Protein AF-V5HSP6-F1 (afdb_monomer_lite)

Secondary structure (DSSP, 8-state):
------TTTTTTSSS-TTS-S----PPP--TT-----GGGG---S-----TT-SSSHHHHHHHHHHHHHHHHHHHHT-------------------------------S--PPPGGGGG-EE-SS---HHHHHHHHHHHHHHHHHSHHHHHHHHHH-BTT-TT-HHHHHHHHHHHHHHHHHTTS-SSS---GGGGGGGTT-BHHHHHHHHHHHHHTEE----GGG---HHHHHHHHHHHHHHHHHHHHHHHHHHHHHHTS-HHHHHHHHHHHHHHTHHHHHHHHHHHHHHHTS---S------HHHHHHHHHHPPPTTS-S---HHHHHHHHHHHHHHHHHHHHHHHHHHH-TTS-TT-S---HHHHTT-PPPS-GGG----TTS-GGG-HHHHHHHHHHHH-GGGGGGHHHHHHHHHHHGGG-GGGHHHHHHHHHHHHHHHHHHHHHHHHSSS--S------TTHHHHHHHHHHHH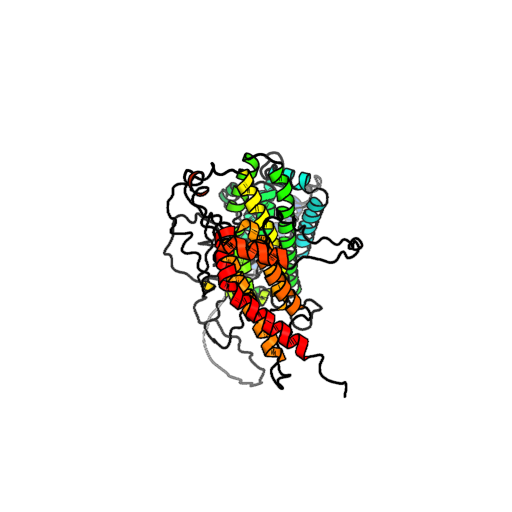HHHHHS--------------PPPPPPPP-----HHHHHHHHHHHH----TTTTSTTSSS-----HHHHHHHHHHHTHHHHHHHHHHHHHHHHGGGG----

Radius of gyration: 31.04 Å; chains: 1; bounding box: 79×65×106 Å

Foldseek 3Di:
DQDFFPLLPDDPDADDPPDDDDDDRDAGDCVRLFEDDCVVVPPPPDDDDDPPPPPPVVVVVVVVVVVVVVVVVVVVVDDDDYDDDDYDDDDDDDDDDDDDDPDDDDDPDGQDAQLLLSLAFAQSYQDDLVVLCVVLVVLLVVCVVPVLVSLVQQLPAALQPPPDPVSVVVLLQVLLVSCRSSPHHSDDDGDPCSSVVRNGHGNNLVLLLVLLNLLRYFHQPDPNNPDDLVSLVSSLVSNLSSLVSLLSNLLSVLVVLLVDALVSLVSVVVSCVNSVVLQSLLSVLLVLLVLLDPPPDDPPDDNSSNVRCCVSFDDDPPPDPCPGSSLSSNLSSLSSVLSVLSSVVSSVVNNDPPPDPPPPPDDPPVLVPLPQDPDSSPAHDDPPARNLSGSSLLNSLLSNLQSLLVLVCNLSSLVSLLSCQVRNFSCNLVSLVSLLLSLLVVLVVVLVVLPDPDCPDDPRDHPPCSNVSSVVSNVSSCCQQQPPDDPPPPPDPDDDDDDDDDDDDDDDPDPVVVVVSVVVVVPDPPPVVVPVVVVPPDDDGSSVVSNVSVVVCVVSSVVSVVSNVCSVVVVVPDDDD

pLDDT: mean 71.43, std 25.6, range [22.7, 98.88]

InterPro domains:
  IPR040314 Protein DOP1 [PTHR14042] (100-570)
  IPR056459 DOP1-like, TPR domain [PF24601] (114-484)

Sequence (577 aa):
MSLFVNPFGSLTSLTNDYLLDSYGYDTPDLSNATRIHGTSLRKSSFDEPDESAASDREDSAHEIVRSILDEIVDLASSIPKGPHGVDAAASDSVFHEESKRSNVGAFAGQPTAHPLHSHLLLYCQVFDSQKTLYALGVLKLVVESNPRAALCSMATTSVSSSLSQRGAQLQTLLARHRKSIFGNNFHGEMAPEALSGYRSSMFLEVLVSACLYFVRSYYPSLPQAHLTAAELSGNRDVRLLCCELLRLVFSEMVAVVRDSGRSFAVYLGDLLMRCKVQKALLHCLVASVYGFQQKAGSEGERAITTDIIEFNEKVPVGEGLAEDFQETFQVYLLQLIAALIIFEDRVAAQMGDDTHPAHKPSTDKVAQKTRFQPQMSTLRYQHGVPIPCQAMFGTATLTALRQQHKAQLHAHWLSLVMCALPFAGKCLTQLVLSVASQVCSNLEAVVSDRAGPGVQGQGVARPPDYLISLVEGLTLLCHYCLLDGVAAPAVNPVTQQPPPAPPALTPSANVSQIIYNLIHVFSNTDPQKDLNNRESGGSLDPILSTRRSLLSNLPRILAALVTVWEAVSGDDGGPPA

Structure (mmCIF, N/CA/C/O backbone):
data_AF-V5HSP6-F1
#
_entry.id   AF-V5HSP6-F1
#
loop_
_atom_site.group_PDB
_atom_site.id
_atom_site.type_symbol
_atom_site.label_atom_id
_atom_site.label_alt_id
_atom_site.label_comp_id
_atom_site.label_asym_id
_atom_site.label_entity_id
_atom_site.label_seq_id
_atom_site.pdbx_PDB_ins_code
_atom_site.Cartn_x
_atom_site.Cartn_y
_atom_site.Cartn_z
_atom_site.occupancy
_atom_site.B_iso_or_equiv
_atom_site.auth_seq_id
_atom_site.auth_comp_id
_atom_site.auth_asym_id
_atom_site.auth_atom_id
_atom_site.pdbx_PDB_model_num
ATOM 1 N N . MET A 1 1 ? -13.924 -4.015 -36.939 1.00 24.80 1 MET A N 1
ATOM 2 C CA . MET A 1 1 ? -13.566 -2.838 -36.119 1.00 24.80 1 MET A CA 1
ATOM 3 C C . MET A 1 1 ? -14.396 -2.890 -34.851 1.00 24.80 1 MET A C 1
ATOM 5 O O . MET A 1 1 ? -15.607 -2.819 -34.950 1.00 24.80 1 MET A O 1
ATOM 9 N N . SER A 1 2 ? -13.763 -3.104 -33.699 1.00 25.73 2 SER A N 1
ATOM 10 C CA . SER A 1 2 ? -14.412 -3.183 -32.384 1.00 25.73 2 SER A CA 1
ATOM 11 C C . SER A 1 2 ? -13.692 -2.184 -31.488 1.00 25.73 2 SER A C 1
ATOM 13 O O . SER A 1 2 ? -12.619 -2.492 -30.972 1.00 25.73 2 SER A O 1
ATOM 15 N N . LEU A 1 3 ? -14.215 -0.962 -31.406 1.00 29.41 3 LEU A N 1
ATOM 16 C CA . LEU A 1 3 ? -13.697 0.089 -30.535 1.00 29.41 3 LEU A CA 1
ATOM 17 C C . LEU A 1 3 ? -14.411 -0.049 -29.194 1.00 29.41 3 LEU A C 1
ATOM 19 O O . LEU A 1 3 ? -15.518 0.444 -29.024 1.00 29.41 3 LEU A O 1
ATOM 23 N N . PHE A 1 4 ? -13.790 -0.765 -28.262 1.00 39.00 4 PHE A N 1
ATOM 24 C CA . PHE A 1 4 ? -14.174 -0.695 -26.861 1.00 39.00 4 PHE A CA 1
ATOM 25 C C . PHE A 1 4 ? -13.135 0.181 -26.166 1.00 39.00 4 PHE A C 1
ATOM 27 O O . PHE A 1 4 ? -11.942 -0.129 -26.140 1.00 39.00 4 PHE A O 1
ATOM 34 N N . VAL A 1 5 ? -13.598 1.309 -25.644 1.00 40.47 5 VAL A N 1
ATOM 35 C CA . VAL A 1 5 ? -12.809 2.224 -24.828 1.00 40.47 5 VAL A CA 1
ATOM 36 C C . VAL A 1 5 ? -13.188 1.930 -23.386 1.00 40.47 5 VAL A C 1
ATOM 38 O O . VAL A 1 5 ? -14.358 2.032 -23.033 1.00 40.47 5 VAL A O 1
ATOM 41 N N . ASN A 1 6 ? -12.219 1.548 -22.548 1.00 43.03 6 ASN A N 1
ATOM 42 C CA . ASN A 1 6 ? -12.455 1.432 -21.113 1.00 43.03 6 ASN A CA 1
ATOM 43 C C . ASN A 1 6 ? -13.018 2.781 -20.629 1.00 43.03 6 ASN A C 1
ATOM 45 O O . ASN A 1 6 ? -12.290 3.782 -20.653 1.00 43.03 6 ASN A O 1
ATOM 49 N N . PRO A 1 7 ? -14.271 2.818 -20.162 1.00 40.84 7 PRO A N 1
ATOM 50 C CA . PRO A 1 7 ? -14.926 4.063 -19.771 1.00 40.84 7 PRO A CA 1
ATOM 51 C C . PRO A 1 7 ? -14.275 4.771 -18.589 1.00 40.84 7 PRO A C 1
ATOM 53 O O . PRO A 1 7 ? -14.466 5.964 -18.389 1.00 40.84 7 PRO A O 1
ATOM 56 N N . PHE A 1 8 ? -13.506 4.029 -17.797 1.00 47.25 8 PHE A N 1
ATOM 57 C CA . PHE A 1 8 ? -12.795 4.528 -16.626 1.00 47.25 8 PHE A CA 1
ATOM 58 C C . PHE A 1 8 ? -11.305 4.730 -16.918 1.00 47.25 8 PHE A C 1
ATOM 60 O O . PHE A 1 8 ? -10.614 5.449 -16.202 1.00 47.25 8 PHE A O 1
ATOM 67 N N . GLY A 1 9 ? -10.804 4.120 -17.995 1.00 39.03 9 GLY A N 1
ATOM 68 C CA . GLY A 1 9 ? -9.405 4.187 -18.396 1.00 39.03 9 GLY A CA 1
ATOM 69 C C . GLY A 1 9 ? -9.076 5.385 -19.282 1.00 39.03 9 GLY A C 1
ATOM 70 O O . GLY A 1 9 ? -7.941 5.848 -19.256 1.00 39.03 9 GLY A O 1
ATOM 71 N N . SER A 1 10 ? -10.025 5.907 -20.063 1.00 35.06 10 SER A N 1
ATOM 72 C CA . SER A 1 10 ? -9.647 6.708 -21.233 1.00 35.06 10 SER A CA 1
ATOM 73 C C . SER A 1 10 ? -9.355 8.194 -21.023 1.00 35.06 10 SER A C 1
ATOM 75 O O . SER A 1 10 ? -8.809 8.776 -21.954 1.00 35.06 10 SER A O 1
ATOM 77 N N . LEU A 1 11 ? -9.653 8.844 -19.890 1.00 37.72 11 LEU A N 1
ATOM 78 C CA . LEU A 1 11 ? -9.471 10.313 -19.822 1.00 37.72 11 LEU A CA 1
ATOM 79 C C . LEU A 1 11 ? -8.826 10.895 -18.554 1.00 37.72 11 LEU A C 1
ATOM 81 O O . LEU A 1 11 ? -8.599 12.097 -18.512 1.00 37.72 11 LEU A O 1
ATOM 85 N N . THR A 1 12 ? -8.451 10.101 -17.544 1.00 36.94 12 THR A N 1
ATOM 86 C CA . THR A 1 12 ? -7.878 10.674 -16.297 1.00 36.94 12 THR A CA 1
ATOM 87 C C . THR A 1 12 ? -6.716 9.897 -15.678 1.00 36.94 12 THR A C 1
ATOM 89 O O . THR A 1 12 ? -6.104 10.356 -14.712 1.00 36.94 12 THR A O 1
ATOM 92 N N . SER A 1 13 ? -6.367 8.714 -16.198 1.00 35.69 13 SER A N 1
ATOM 93 C CA . SER A 1 13 ? -5.452 7.834 -15.462 1.00 35.69 13 SER A CA 1
ATOM 94 C C . SER A 1 13 ? -3.989 7.910 -15.902 1.00 35.69 13 SER A C 1
ATOM 96 O O . SER A 1 13 ? -3.115 7.694 -15.064 1.00 35.69 13 SER A O 1
ATOM 98 N N . LEU A 1 14 ? -3.641 8.248 -17.155 1.00 35.75 14 LEU A N 1
ATOM 99 C CA . LEU A 1 14 ? -2.261 8.033 -17.647 1.00 35.75 14 LEU A CA 1
ATOM 100 C C . LEU A 1 14 ? -1.693 9.067 -18.649 1.00 35.75 14 LEU A C 1
ATOM 102 O O . LEU A 1 14 ? -0.602 8.842 -19.166 1.00 35.75 14 LEU A O 1
ATOM 106 N N . THR A 1 15 ? -2.329 10.223 -18.853 1.00 28.14 15 THR A N 1
ATOM 107 C CA . THR A 1 15 ? -1.776 11.340 -19.654 1.00 28.14 15 THR A CA 1
ATOM 108 C C . THR A 1 15 ? -1.793 12.637 -18.849 1.00 28.14 15 THR A C 1
ATOM 110 O O . THR A 1 15 ? -2.840 12.993 -18.332 1.00 28.14 15 THR A O 1
ATOM 113 N N . ASN A 1 16 ? -0.619 13.272 -18.713 1.00 30.91 16 ASN A N 1
ATOM 114 C CA . ASN A 1 16 ? -0.339 14.594 -18.123 1.00 30.91 16 ASN A CA 1
ATOM 115 C C . ASN A 1 16 ? -1.497 15.287 -17.376 1.00 30.91 16 ASN A C 1
ATOM 117 O O . ASN A 1 16 ? -2.318 15.960 -17.993 1.00 30.91 16 ASN A O 1
ATOM 121 N N . ASP A 1 17 ? -1.453 15.261 -16.040 1.00 28.16 17 ASP A N 1
ATOM 122 C CA . ASP A 1 17 ? -2.350 16.017 -15.142 1.00 28.16 17 ASP A CA 1
ATOM 123 C C . ASP A 1 17 ? -2.068 17.549 -15.159 1.00 28.16 17 ASP A C 1
ATOM 125 O O . ASP A 1 17 ? -2.284 18.229 -14.160 1.00 28.16 17 ASP A O 1
ATOM 129 N N . TYR A 1 18 ? -1.565 18.125 -16.262 1.00 27.94 18 TYR A N 1
ATOM 130 C CA . TYR A 1 18 ? -1.253 19.565 -16.338 1.00 27.94 18 TYR A CA 1
ATOM 131 C C . TYR A 1 18 ? -2.312 20.427 -17.032 1.00 27.94 18 TYR A C 1
ATOM 133 O O . TYR A 1 18 ? -2.244 21.644 -16.907 1.00 27.94 18 TYR A O 1
ATOM 141 N N . LEU A 1 19 ? -3.302 19.845 -17.713 1.00 30.58 19 LEU A N 1
ATOM 142 C CA . LEU A 1 19 ? -4.410 20.591 -18.319 1.00 30.58 19 LEU A CA 1
ATOM 143 C C . LEU A 1 19 ? -5.607 19.663 -18.545 1.00 30.58 19 LEU A C 1
ATOM 145 O O . LEU A 1 19 ? -5.558 18.881 -19.486 1.00 30.58 19 LEU A O 1
ATOM 149 N N . LEU A 1 20 ? -6.647 19.760 -17.706 1.00 28.94 20 LEU A N 1
ATOM 150 C CA . LEU A 1 20 ? -8.076 19.672 -18.075 1.00 28.94 20 LEU A CA 1
ATOM 151 C C . LEU A 1 20 ? -8.947 19.590 -16.808 1.00 28.94 20 LEU A C 1
ATOM 153 O O . LEU A 1 20 ? -9.290 18.513 -16.327 1.00 28.94 20 LEU A O 1
ATOM 157 N N . ASP A 1 21 ? -9.349 20.748 -16.291 1.00 26.00 21 ASP A N 1
ATOM 158 C CA . ASP A 1 21 ? -10.677 20.872 -15.691 1.00 26.00 21 ASP A CA 1
ATOM 159 C C . ASP A 1 21 ? -11.654 21.126 -16.852 1.00 26.00 21 ASP A C 1
ATOM 161 O O . ASP A 1 21 ? -11.359 21.943 -17.723 1.00 26.00 21 ASP A O 1
ATOM 165 N N . SER A 1 22 ? -12.808 20.451 -16.843 1.00 27.77 22 SER A N 1
ATOM 166 C CA . SER A 1 22 ? -13.942 20.617 -17.775 1.00 27.77 22 SER A CA 1
ATOM 167 C C . SER A 1 22 ? -13.966 19.740 -19.041 1.00 27.77 22 SER A C 1
ATOM 169 O O . SER A 1 22 ? -13.882 20.256 -20.150 1.00 27.77 22 SER A O 1
ATOM 171 N N . TYR A 1 23 ? -14.240 18.437 -18.891 1.00 28.92 23 TYR A N 1
ATOM 172 C CA . TYR A 1 23 ? -15.009 17.678 -19.893 1.00 28.92 23 TYR A CA 1
ATOM 173 C C . TYR A 1 23 ? -16.067 16.808 -19.202 1.00 28.92 23 TYR A C 1
ATOM 175 O O . TYR A 1 23 ? -15.811 16.230 -18.146 1.00 28.92 23 TYR A O 1
ATOM 183 N N . GLY A 1 24 ? -17.274 16.796 -19.774 1.00 28.84 24 GLY A N 1
ATOM 184 C CA . GLY A 1 24 ? -18.434 16.057 -19.282 1.00 28.84 24 GLY A CA 1
ATOM 185 C C . GLY A 1 24 ? -18.213 14.545 -19.286 1.00 28.84 24 GLY A C 1
ATOM 186 O O . GLY A 1 24 ? -17.484 14.008 -20.118 1.00 28.84 24 GLY A O 1
ATOM 187 N N . TYR A 1 25 ? -18.833 13.874 -18.319 1.00 33.97 25 TYR A N 1
ATOM 188 C CA . TYR A 1 25 ? -18.789 12.425 -18.156 1.00 33.97 25 TYR A CA 1
ATOM 189 C C . TYR A 1 25 ? -19.740 11.758 -19.159 1.00 33.97 25 TYR A C 1
ATOM 191 O O . TYR A 1 25 ? -20.914 11.571 -18.847 1.00 33.97 25 TYR A O 1
ATOM 199 N N . ASP A 1 26 ? -19.255 11.400 -20.347 1.00 29.92 26 ASP A N 1
ATOM 200 C CA . ASP A 1 26 ? -19.994 10.480 -21.218 1.00 29.92 26 ASP A CA 1
ATOM 201 C C . ASP A 1 26 ? -19.881 9.038 -20.708 1.00 29.92 26 ASP A C 1
ATOM 203 O O . ASP A 1 26 ? -18.866 8.608 -20.150 1.00 29.92 26 ASP A O 1
ATOM 207 N N . THR A 1 27 ? -20.970 8.294 -20.874 1.00 38.22 27 THR A N 1
ATOM 208 C CA . THR A 1 27 ? -21.161 6.957 -20.312 1.00 38.22 27 THR A CA 1
ATOM 209 C C . THR A 1 27 ? -20.379 5.887 -21.083 1.00 38.22 27 THR A C 1
ATOM 211 O O . THR A 1 27 ? -20.337 5.947 -22.312 1.00 38.22 27 THR A O 1
ATOM 214 N N . PRO A 1 28 ? -19.842 4.852 -20.406 1.00 43.69 28 PRO A N 1
ATOM 215 C CA . PRO A 1 28 ? -19.368 3.638 -21.062 1.00 43.69 28 PRO A CA 1
ATOM 216 C C . PRO A 1 28 ? -20.345 3.031 -22.061 1.00 43.69 28 PRO A C 1
ATOM 218 O O . PRO A 1 28 ? -21.453 2.665 -21.672 1.00 43.69 28 PRO A O 1
ATOM 221 N N . ASP A 1 29 ? -19.903 2.779 -23.290 1.00 45.50 29 ASP A N 1
ATOM 222 C CA . ASP A 1 29 ? -20.576 1.804 -24.145 1.00 45.50 29 ASP A CA 1
ATOM 223 C C . ASP A 1 29 ? -19.981 0.408 -23.899 1.00 45.50 29 ASP A C 1
ATOM 225 O O . ASP A 1 29 ? -18.885 0.084 -24.361 1.00 45.50 29 ASP A O 1
ATOM 229 N N . LEU A 1 30 ? -20.700 -0.415 -23.128 1.00 50.53 30 LEU A N 1
ATOM 230 C CA . LEU A 1 30 ? -20.323 -1.803 -22.838 1.00 50.53 30 LEU A CA 1
ATOM 231 C C . LEU A 1 30 ? -20.970 -2.822 -23.790 1.00 50.53 30 LEU A C 1
ATOM 233 O O . LEU A 1 30 ? -20.738 -4.021 -23.637 1.00 50.53 30 LEU A O 1
ATOM 237 N N . SER A 1 31 ? -21.762 -2.378 -24.773 1.00 47.94 31 SER A N 1
ATOM 238 C CA . SER A 1 31 ? -22.550 -3.264 -25.646 1.00 47.94 31 SER A CA 1
ATOM 239 C C . SER A 1 31 ? -21.695 -4.216 -26.494 1.00 47.94 31 SER A C 1
ATOM 241 O O . SER A 1 31 ? -22.141 -5.310 -26.835 1.00 47.94 31 SER A O 1
ATOM 243 N N . ASN A 1 32 ? -20.443 -3.836 -26.769 1.00 47.59 32 ASN A N 1
ATOM 244 C CA . ASN A 1 32 ? -19.496 -4.597 -27.590 1.00 47.59 32 ASN A CA 1
ATOM 245 C C . ASN A 1 32 ? -18.514 -5.469 -26.783 1.00 47.59 32 ASN A C 1
ATOM 247 O O . ASN A 1 32 ? -17.612 -6.078 -27.363 1.00 47.59 32 ASN A O 1
ATOM 251 N N . ALA A 1 33 ? -18.634 -5.536 -25.452 1.00 53.44 33 ALA A N 1
ATOM 252 C CA . ALA A 1 33 ? -17.748 -6.362 -24.634 1.00 53.44 33 ALA A CA 1
ATOM 253 C C . ALA A 1 33 ? -18.156 -7.842 -24.685 1.00 53.44 33 ALA A C 1
ATOM 255 O O . ALA A 1 33 ? -18.972 -8.324 -23.903 1.00 53.44 33 ALA A O 1
ATOM 256 N N . THR A 1 34 ? -17.553 -8.582 -25.611 1.00 51.25 34 THR A N 1
ATOM 257 C CA . THR A 1 34 ? -17.753 -10.028 -25.764 1.00 51.25 34 THR A CA 1
ATOM 258 C C . THR A 1 34 ? -16.546 -10.812 -25.258 1.00 51.25 34 THR A C 1
ATOM 260 O O . THR A 1 34 ? -15.404 -10.469 -25.580 1.00 51.25 34 THR A O 1
ATOM 263 N N . ARG A 1 35 ? -16.779 -11.912 -24.528 1.00 55.94 35 ARG A N 1
ATOM 264 C CA . ARG A 1 35 ? -15.724 -12.864 -24.151 1.00 55.94 35 ARG A CA 1
ATOM 265 C C . ARG A 1 35 ? -15.070 -13.427 -25.412 1.00 55.94 35 ARG A C 1
ATOM 267 O O . ARG A 1 35 ? -15.712 -14.123 -26.192 1.00 55.94 35 ARG A O 1
ATOM 274 N N . ILE A 1 36 ? -13.773 -13.188 -25.584 1.00 55.47 36 ILE A N 1
ATOM 275 C CA . ILE A 1 36 ? -12.982 -13.913 -26.582 1.00 55.47 36 ILE A CA 1
ATOM 276 C C . ILE A 1 36 ? -12.506 -15.209 -25.926 1.00 55.47 36 ILE A C 1
ATOM 278 O O . ILE A 1 36 ? -11.671 -15.188 -25.022 1.00 55.47 36 ILE A O 1
ATOM 282 N N . HIS A 1 37 ? -13.049 -16.349 -26.356 1.00 45.91 37 HIS A N 1
ATOM 283 C CA . HIS A 1 37 ? -12.572 -17.654 -25.906 1.00 45.91 37 HIS A CA 1
ATOM 284 C C . HIS A 1 37 ? -11.141 -17.881 -26.416 1.00 45.91 37 HIS A C 1
ATOM 286 O O . HIS A 1 37 ? -10.909 -18.087 -27.608 1.00 45.91 37 HIS A O 1
ATOM 292 N N . GLY A 1 38 ? -10.167 -17.873 -25.499 1.00 41.62 38 GLY A N 1
ATOM 293 C CA . GLY A 1 38 ? -8.746 -18.082 -25.805 1.00 41.62 38 GLY A CA 1
ATOM 294 C C . GLY A 1 38 ? -8.417 -19.442 -26.437 1.00 41.62 38 GLY A C 1
ATOM 295 O O . GLY A 1 38 ? -7.301 -19.641 -26.908 1.00 41.62 38 GLY A O 1
ATOM 296 N N . THR A 1 39 ? -9.372 -20.375 -26.497 1.00 39.78 39 THR A N 1
ATOM 297 C CA . THR A 1 39 ? -9.243 -21.645 -27.226 1.00 39.78 39 THR A CA 1
ATOM 298 C C . THR A 1 39 ? -9.161 -21.449 -28.739 1.00 39.78 39 THR A C 1
ATOM 300 O O . THR A 1 39 ? -8.440 -22.200 -29.387 1.00 39.78 39 THR A O 1
ATOM 303 N N . SER A 1 40 ? -9.798 -20.415 -29.302 1.00 38.06 40 SER A N 1
ATOM 304 C CA . SER A 1 40 ? -9.778 -20.166 -30.753 1.00 38.06 40 SER A CA 1
ATOM 305 C C . SER A 1 40 ? -8.500 -19.474 -31.249 1.00 38.06 40 SER A C 1
ATOM 307 O O . SER A 1 40 ? -8.279 -19.392 -32.454 1.00 38.06 40 SER A O 1
ATOM 309 N N . LEU A 1 41 ? -7.657 -18.964 -30.342 1.00 41.12 41 LEU A N 1
ATOM 310 C CA . LEU A 1 41 ? -6.443 -18.197 -30.662 1.00 41.12 41 LEU A CA 1
ATOM 311 C C . LEU A 1 41 ? -5.145 -18.931 -30.290 1.00 41.12 41 LEU A C 1
ATOM 313 O O . LEU A 1 41 ? -4.067 -18.338 -30.357 1.00 41.12 41 LEU A O 1
ATOM 317 N N . ARG A 1 42 ? -5.219 -20.224 -29.938 1.00 36.31 42 ARG A N 1
ATOM 318 C CA . ARG A 1 42 ? -4.048 -21.089 -29.722 1.00 36.31 42 ARG A CA 1
ATOM 319 C C . ARG A 1 42 ? -3.341 -21.403 -31.051 1.00 36.31 42 ARG A C 1
ATOM 321 O O . ARG A 1 42 ? -3.339 -22.540 -31.501 1.00 36.31 42 ARG A O 1
ATOM 328 N N . LYS A 1 43 ? -2.711 -20.409 -31.677 1.00 33.78 43 LYS A N 1
ATOM 329 C CA . LYS A 1 43 ? -1.486 -20.664 -32.445 1.00 33.78 43 LYS A CA 1
ATOM 330 C C . LYS A 1 43 ? -0.331 -20.520 -31.461 1.00 33.78 43 LYS A C 1
ATOM 332 O O . LYS A 1 43 ? -0.146 -19.452 -30.877 1.00 33.78 43 LYS A O 1
ATOM 337 N N . SER A 1 44 ? 0.339 -21.639 -31.204 1.00 35.38 44 SER A N 1
ATOM 338 C CA . SER A 1 44 ? 1.482 -21.792 -30.309 1.00 35.38 44 SER A CA 1
ATOM 339 C C . SER A 1 44 ? 2.496 -20.670 -30.541 1.00 35.38 44 SER A C 1
ATOM 341 O O . SER A 1 44 ? 3.069 -20.539 -31.616 1.00 35.38 44 SER A O 1
ATOM 343 N N . SER A 1 45 ? 2.741 -19.832 -29.529 1.00 35.41 45 SER A N 1
ATOM 344 C CA . SER A 1 45 ? 3.868 -18.886 -29.552 1.00 35.41 45 SER A CA 1
ATOM 345 C C . SER A 1 45 ? 5.171 -19.550 -29.089 1.00 35.41 45 SER A C 1
ATOM 347 O O . SER A 1 45 ? 6.058 -18.871 -28.573 1.00 35.41 45 SER A O 1
ATOM 349 N N . PHE A 1 46 ? 5.233 -20.879 -29.159 1.00 37.06 46 PHE A N 1
ATOM 350 C CA . PHE A 1 46 ? 6.280 -21.691 -28.558 1.00 37.06 46 PHE A CA 1
ATOM 351 C C . PHE A 1 46 ? 6.448 -22.994 -29.344 1.00 37.06 46 PHE A C 1
ATOM 353 O O . PHE A 1 46 ? 6.308 -24.071 -28.788 1.00 37.06 46 PHE A O 1
ATOM 360 N N . ASP A 1 47 ? 6.700 -22.879 -30.645 1.00 32.66 47 ASP A N 1
ATOM 361 C CA . ASP A 1 47 ? 7.334 -23.954 -31.406 1.00 32.66 47 ASP A CA 1
ATOM 362 C C . ASP A 1 47 ? 8.611 -23.366 -32.019 1.00 32.66 47 ASP A C 1
ATOM 364 O O . ASP A 1 47 ? 8.570 -22.335 -32.698 1.00 32.66 47 ASP A O 1
ATOM 368 N N . GLU A 1 48 ? 9.752 -23.976 -31.698 1.00 32.62 48 GLU A N 1
ATOM 369 C CA . GLU A 1 48 ? 11.004 -23.786 -32.437 1.00 32.62 48 GLU A CA 1
ATOM 370 C C . GLU A 1 48 ? 10.791 -24.236 -33.896 1.00 32.62 48 GLU A C 1
ATOM 372 O O . GLU A 1 48 ? 9.999 -25.151 -34.140 1.00 32.62 48 GLU A O 1
ATOM 377 N N . PRO A 1 49 ? 11.439 -23.607 -34.890 1.00 35.38 49 PRO A N 1
ATOM 378 C CA . PRO A 1 49 ? 11.237 -23.986 -36.279 1.00 35.38 49 PRO A CA 1
ATOM 379 C C . PRO A 1 49 ? 11.917 -25.331 -36.564 1.00 35.38 49 PRO A C 1
ATOM 381 O O . PRO A 1 49 ? 13.139 -25.412 -36.641 1.00 35.38 49 PRO A O 1
ATOM 384 N N . ASP A 1 50 ? 11.113 -26.376 -36.755 1.00 31.06 50 ASP A N 1
ATOM 385 C CA . ASP A 1 50 ? 11.569 -27.653 -37.305 1.00 31.06 50 ASP A CA 1
ATOM 386 C C . ASP A 1 50 ? 11.801 -27.487 -38.820 1.00 31.06 50 ASP A C 1
ATOM 388 O O . ASP A 1 50 ? 10.863 -27.293 -39.600 1.00 31.06 50 ASP A O 1
ATOM 392 N N . GLU A 1 51 ? 13.062 -27.537 -39.251 1.00 40.25 51 GLU A N 1
ATOM 393 C CA . GLU A 1 51 ? 13.521 -27.299 -40.633 1.00 40.25 51 GLU A CA 1
ATOM 394 C C . GLU A 1 51 ? 13.145 -28.411 -41.643 1.00 40.25 51 GLU A C 1
ATOM 396 O O . GLU A 1 51 ? 13.666 -28.444 -42.755 1.00 40.25 51 GLU A O 1
ATOM 401 N N . SER A 1 52 ? 12.216 -29.317 -41.315 1.00 37.41 52 SER A N 1
ATOM 402 C CA . SER A 1 52 ? 11.900 -30.492 -42.149 1.00 37.41 52 SER A CA 1
ATOM 403 C C . SER A 1 52 ? 10.482 -30.545 -42.743 1.00 37.41 52 SER A C 1
ATOM 405 O O . SER A 1 52 ? 10.187 -31.461 -43.502 1.00 37.41 52 SER A O 1
ATOM 407 N N . ALA A 1 53 ? 9.607 -29.563 -42.484 1.00 43.09 53 ALA A N 1
ATOM 408 C CA . ALA A 1 53 ? 8.183 -29.630 -42.867 1.00 43.09 53 ALA A CA 1
ATOM 409 C C . ALA A 1 53 ? 7.768 -28.767 -44.083 1.00 43.09 53 ALA A C 1
ATOM 411 O O . ALA A 1 53 ? 6.585 -28.458 -44.252 1.00 43.09 53 ALA A O 1
ATOM 412 N N . ALA A 1 54 ? 8.720 -28.322 -44.910 1.00 43.16 54 ALA A N 1
ATOM 413 C CA . ALA A 1 54 ? 8.445 -27.382 -46.002 1.00 43.16 54 ALA A CA 1
ATOM 414 C C . ALA A 1 54 ? 7.948 -28.032 -47.311 1.00 43.16 54 ALA A C 1
ATOM 416 O O . ALA A 1 54 ? 7.381 -27.317 -48.129 1.00 43.16 54 ALA A O 1
ATOM 417 N N . SER A 1 55 ? 8.101 -29.347 -47.517 1.00 44.47 55 SER A N 1
ATOM 418 C CA . SER A 1 55 ? 7.670 -29.999 -48.769 1.00 44.47 55 SER A CA 1
ATOM 419 C C . SER A 1 55 ? 6.207 -30.451 -48.781 1.00 44.47 55 SER A C 1
ATOM 421 O O . SER A 1 55 ? 5.611 -30.512 -49.846 1.00 44.47 55 SER A O 1
ATOM 423 N N . ASP A 1 56 ? 5.602 -30.715 -47.620 1.00 45.03 56 ASP A N 1
ATOM 424 C CA . ASP A 1 56 ? 4.301 -31.410 -47.559 1.00 45.03 56 ASP A CA 1
ATOM 425 C C . ASP A 1 56 ? 3.096 -30.457 -47.425 1.00 45.03 56 ASP A C 1
ATOM 427 O O . ASP A 1 56 ? 1.939 -30.877 -47.468 1.00 45.03 56 ASP A O 1
ATOM 431 N N . ARG A 1 57 ? 3.336 -29.149 -47.246 1.00 49.47 57 ARG A N 1
ATOM 432 C CA . ARG A 1 57 ? 2.268 -28.144 -47.065 1.00 49.47 57 ARG A CA 1
ATOM 433 C C . ARG A 1 57 ? 1.751 -27.529 -48.367 1.00 49.47 57 ARG A C 1
ATOM 435 O O . ARG A 1 57 ? 0.614 -27.059 -48.373 1.00 49.47 57 ARG A O 1
ATOM 442 N N . GLU A 1 58 ? 2.544 -27.515 -49.439 1.00 48.38 58 GLU A N 1
ATOM 443 C CA . GLU A 1 58 ? 2.116 -26.937 -50.725 1.00 48.38 58 GLU A CA 1
ATOM 444 C C . GLU A 1 58 ? 1.130 -27.849 -51.472 1.00 48.38 58 GLU A C 1
ATOM 446 O O . GLU A 1 58 ? 0.132 -27.351 -51.999 1.00 48.38 58 GLU A O 1
ATOM 451 N N . ASP A 1 59 ? 1.314 -29.172 -51.412 1.00 46.44 59 ASP A N 1
ATOM 452 C CA . ASP A 1 59 ? 0.408 -30.133 -52.059 1.00 46.44 59 ASP A CA 1
ATOM 453 C C . ASP A 1 59 ? -0.977 -30.173 -51.383 1.00 46.44 59 ASP A C 1
ATOM 455 O O . ASP A 1 59 ? -2.010 -30.179 -52.055 1.00 46.44 59 ASP A O 1
ATOM 459 N N . SER A 1 60 ? -1.027 -30.064 -50.049 1.00 58.84 60 SER A N 1
ATOM 460 C CA . SER A 1 60 ? -2.286 -30.039 -49.288 1.00 58.84 60 SER A CA 1
ATOM 461 C C . SER A 1 60 ? -3.116 -28.771 -49.541 1.00 58.84 60 SER A C 1
ATOM 463 O O . SER A 1 60 ? -4.345 -28.831 -49.608 1.00 58.84 60 SER A O 1
ATOM 465 N N . ALA A 1 61 ? -2.473 -27.613 -49.728 1.00 61.25 61 ALA A N 1
ATOM 466 C CA . ALA A 1 61 ? -3.180 -26.364 -50.009 1.00 61.25 61 ALA A CA 1
ATOM 467 C C . ALA A 1 61 ? -3.844 -26.377 -51.397 1.00 61.25 61 ALA A C 1
ATOM 469 O O . ALA A 1 61 ? -4.961 -25.877 -51.554 1.00 61.25 61 ALA A O 1
ATOM 470 N N . HIS A 1 62 ? -3.188 -26.984 -52.391 1.00 66.44 62 HIS A N 1
ATOM 471 C CA . HIS A 1 62 ? -3.731 -27.110 -53.741 1.00 66.44 62 HIS A CA 1
ATOM 472 C C . HIS A 1 62 ? -4.933 -28.061 -53.819 1.00 66.44 62 HIS A C 1
ATOM 474 O O . HIS A 1 62 ? -5.893 -27.759 -54.531 1.00 66.44 62 HIS A O 1
ATOM 480 N N . GLU A 1 63 ? -4.932 -29.157 -53.058 1.00 68.81 63 GLU A N 1
ATOM 481 C CA . GLU A 1 63 ? -6.075 -30.076 -52.978 1.00 68.81 63 GLU A CA 1
ATOM 482 C C . GLU A 1 63 ? -7.294 -29.440 -52.297 1.00 68.81 63 GLU A C 1
ATOM 484 O O . GLU A 1 63 ? -8.416 -29.565 -52.794 1.00 68.81 63 GLU A O 1
ATOM 489 N N . ILE A 1 64 ? -7.082 -28.680 -51.215 1.00 71.12 64 ILE A N 1
ATOM 490 C CA . ILE A 1 64 ? -8.161 -27.978 -50.502 1.00 71.12 64 ILE A CA 1
ATOM 491 C C . ILE A 1 64 ? -8.818 -26.929 -51.409 1.00 71.12 64 ILE A C 1
ATOM 493 O O . ILE A 1 64 ? -10.044 -26.857 -51.490 1.00 71.12 64 ILE A O 1
ATOM 497 N N . VAL A 1 65 ? -8.020 -26.137 -52.133 1.00 72.81 65 VAL A N 1
ATOM 498 C CA . VAL A 1 65 ? -8.547 -25.128 -53.069 1.00 72.81 65 VAL A CA 1
ATOM 499 C C . VAL A 1 65 ? -9.335 -25.783 -54.204 1.00 72.81 65 VAL A C 1
ATOM 501 O O . VAL A 1 65 ? -10.381 -25.265 -54.597 1.00 72.81 65 VAL A O 1
ATOM 504 N N . ARG A 1 66 ? -8.877 -26.935 -54.708 1.00 71.56 66 ARG A N 1
ATOM 505 C CA . ARG A 1 66 ? -9.573 -27.679 -55.764 1.00 71.56 66 ARG A CA 1
ATOM 506 C C . ARG A 1 66 ? -10.922 -28.222 -55.287 1.00 71.56 66 ARG A C 1
ATOM 508 O O . ARG A 1 66 ? -11.915 -28.036 -55.979 1.00 71.56 66 ARG A O 1
ATOM 515 N N . SER A 1 67 ? -10.972 -28.786 -54.079 1.00 70.62 67 SER A N 1
ATOM 516 C CA . SER A 1 67 ? -12.213 -29.280 -53.469 1.00 70.62 67 SER A CA 1
ATOM 517 C C . SER A 1 67 ? -13.249 -28.171 -53.262 1.00 70.62 67 SER A C 1
ATOM 519 O O . SER A 1 67 ? -14.432 -28.393 -53.495 1.00 70.62 67 SER A O 1
ATOM 521 N N . ILE A 1 68 ? -12.817 -26.975 -52.847 1.00 73.88 68 ILE A N 1
ATOM 522 C CA . ILE A 1 68 ? -13.716 -25.827 -52.644 1.00 73.88 68 ILE A CA 1
ATOM 523 C C . ILE A 1 68 ? -14.245 -25.305 -53.988 1.00 73.88 68 ILE A C 1
ATOM 525 O O . ILE A 1 68 ? -15.405 -24.912 -54.089 1.00 73.88 68 ILE A O 1
ATOM 529 N N . LEU A 1 69 ? -13.411 -25.295 -55.032 1.00 66.81 69 LEU A N 1
ATOM 530 C CA . LEU A 1 69 ? -13.831 -24.868 -56.369 1.00 66.81 69 LEU A CA 1
ATOM 531 C C . LEU A 1 69 ? -14.850 -25.830 -56.988 1.00 66.81 69 LEU A C 1
ATOM 533 O O . LEU A 1 69 ? -15.826 -25.357 -57.566 1.00 66.81 69 LEU A O 1
ATOM 537 N N . ASP A 1 70 ? -14.665 -27.141 -56.823 1.00 74.12 70 ASP A N 1
ATOM 538 C CA . ASP A 1 70 ? -15.618 -28.144 -57.313 1.00 74.12 70 ASP A CA 1
ATOM 539 C C . ASP A 1 70 ? -16.974 -28.030 -56.581 1.00 74.12 70 ASP A C 1
ATOM 541 O O . ASP A 1 70 ? -18.025 -28.039 -57.221 1.00 74.12 70 ASP A O 1
ATOM 545 N N . GLU A 1 71 ? -16.968 -27.782 -55.265 1.00 70.75 71 GLU A N 1
ATOM 546 C CA . GLU A 1 71 ? -18.192 -27.582 -54.470 1.00 70.75 71 GLU A CA 1
ATOM 547 C C . GLU A 1 71 ? -18.958 -26.304 -54.872 1.00 70.75 71 GLU A C 1
ATOM 549 O O . GLU A 1 71 ? -20.188 -26.300 -54.953 1.00 70.75 71 GLU A O 1
ATOM 554 N N . ILE A 1 72 ? -18.247 -25.218 -55.203 1.00 71.12 72 ILE A N 1
ATOM 555 C CA . ILE A 1 72 ? -18.853 -23.969 -55.700 1.00 71.12 72 ILE A CA 1
ATOM 556 C C . ILE A 1 72 ? -19.467 -24.161 -57.096 1.00 71.12 72 ILE A C 1
ATOM 558 O O . ILE A 1 72 ? -20.522 -23.590 -57.387 1.00 71.12 72 ILE A O 1
ATOM 562 N N . VAL A 1 73 ? -18.833 -24.959 -57.960 1.00 68.62 73 VAL A N 1
ATOM 563 C CA . VAL A 1 73 ? -19.341 -25.263 -59.308 1.00 68.62 73 VAL A CA 1
ATOM 564 C C . VAL A 1 73 ? -20.603 -26.129 -59.240 1.00 68.62 73 VAL A C 1
ATOM 566 O O . VAL A 1 73 ? -21.569 -25.851 -59.959 1.00 68.62 73 VAL A O 1
ATOM 569 N N . ASP A 1 74 ? -20.665 -27.096 -58.326 1.00 65.12 74 ASP A N 1
ATOM 570 C CA . ASP A 1 74 ? -21.868 -27.905 -58.091 1.00 65.12 74 ASP A CA 1
ATOM 571 C C . ASP A 1 74 ? -23.027 -27.075 -57.505 1.00 65.12 74 ASP A C 1
ATOM 573 O O . ASP A 1 74 ? -24.187 -27.219 -57.916 1.00 65.12 74 ASP A O 1
ATOM 577 N N . LEU A 1 75 ? -22.727 -26.121 -56.615 1.00 68.94 75 LEU A N 1
ATOM 578 C CA . LEU A 1 75 ? -23.732 -25.201 -56.068 1.00 68.94 75 LEU A CA 1
ATOM 579 C C . LEU A 1 75 ? -24.275 -24.228 -57.129 1.00 68.94 75 LEU A C 1
ATOM 581 O O . LEU A 1 75 ? -25.464 -23.911 -57.142 1.00 68.94 75 LEU A O 1
ATOM 585 N N . ALA A 1 76 ? -23.423 -23.771 -58.050 1.00 52.12 76 ALA A N 1
ATOM 586 C CA . ALA A 1 76 ? -23.823 -22.890 -59.149 1.00 52.12 76 ALA A CA 1
ATOM 587 C C . ALA A 1 76 ? -24.680 -23.605 -60.213 1.00 52.12 76 ALA A C 1
ATOM 589 O O . ALA A 1 76 ? -25.438 -22.959 -60.940 1.00 52.12 76 ALA A O 1
ATOM 590 N N . SER A 1 77 ? -24.592 -24.936 -60.283 1.00 52.19 77 SER A N 1
ATOM 591 C CA . SER A 1 77 ? -25.295 -25.773 -61.262 1.00 52.19 77 SER A CA 1
ATOM 592 C C . SER A 1 77 ? -26.723 -26.155 -60.841 1.00 52.19 77 SER A C 1
ATOM 594 O O . SER A 1 77 ? -27.493 -26.651 -61.663 1.00 52.19 77 SER A O 1
ATOM 596 N N . SER A 1 78 ? -27.107 -25.920 -59.579 1.00 48.16 78 SER A N 1
ATOM 597 C CA . SER A 1 78 ? -28.322 -26.479 -58.960 1.00 48.16 78 SER A CA 1
ATOM 598 C C . SER A 1 78 ? -29.407 -25.448 -58.597 1.00 48.16 78 SER A C 1
ATOM 600 O O . SER A 1 78 ? -30.103 -25.595 -57.595 1.00 48.16 78 SER A O 1
ATOM 602 N N . ILE A 1 79 ? -29.633 -24.427 -59.437 1.00 42.19 79 ILE A N 1
ATOM 603 C CA . ILE A 1 79 ? -30.748 -23.471 -59.259 1.00 42.19 79 ILE A CA 1
ATOM 604 C C . ILE A 1 79 ? -31.915 -23.773 -60.224 1.00 42.19 79 ILE A C 1
ATOM 606 O O . ILE A 1 79 ? -31.785 -23.523 -61.426 1.00 42.19 79 ILE A O 1
ATOM 610 N N . PRO A 1 80 ? -33.106 -24.196 -59.746 1.00 39.75 80 PRO A N 1
ATOM 611 C CA . PRO A 1 80 ? -34.343 -24.110 -60.518 1.00 39.75 80 PRO A CA 1
ATOM 612 C C . PRO A 1 80 ? -35.003 -22.726 -60.378 1.00 39.75 80 PRO A C 1
ATOM 614 O O . PRO A 1 80 ? -35.011 -22.107 -59.315 1.00 39.75 80 PRO A O 1
ATOM 617 N N . LYS A 1 81 ? -35.581 -22.249 -61.484 1.00 32.75 81 LYS A N 1
ATOM 618 C CA . LYS A 1 81 ? -36.192 -20.923 -61.671 1.00 32.75 81 LYS A CA 1
ATOM 619 C C . LYS A 1 81 ? -37.677 -20.859 -61.244 1.00 32.75 81 LYS A C 1
ATOM 621 O O . LYS A 1 81 ? -38.494 -21.518 -61.873 1.00 32.75 81 LYS A O 1
ATOM 626 N N . GLY A 1 82 ? -37.996 -19.933 -60.324 1.00 29.92 82 GLY A N 1
ATOM 627 C CA . GLY A 1 82 ? -39.223 -19.092 -60.239 1.00 29.92 82 GLY A CA 1
ATOM 628 C C . GLY A 1 82 ? -40.583 -19.727 -59.850 1.00 29.92 82 GLY A C 1
ATOM 629 O O . GLY A 1 82 ? -40.674 -20.944 -59.749 1.00 29.92 82 GLY A O 1
ATOM 630 N N . PRO A 1 83 ? -41.691 -18.941 -59.785 1.00 42.81 83 PRO A N 1
ATOM 631 C CA . PRO A 1 83 ? -41.830 -17.584 -59.209 1.00 42.81 83 PRO A CA 1
ATOM 632 C C . PRO A 1 83 ? -43.182 -17.306 -58.452 1.00 42.81 83 PRO A C 1
ATOM 634 O O . PRO A 1 83 ? -44.143 -18.047 -58.594 1.00 42.81 83 PRO A O 1
ATOM 637 N N . HIS A 1 84 ? -43.258 -16.151 -57.757 1.00 29.72 84 HIS A N 1
ATOM 638 C CA . HIS A 1 84 ? -44.447 -15.342 -57.353 1.00 29.72 84 HIS A CA 1
ATOM 639 C C . HIS A 1 84 ? -45.503 -15.835 -56.318 1.00 29.72 84 HIS A C 1
ATOM 641 O O . HIS A 1 84 ? -46.162 -16.842 -56.524 1.00 29.72 84 HIS A O 1
ATOM 647 N N . GLY A 1 85 ? -45.827 -14.955 -55.342 1.00 26.80 85 GLY A N 1
ATOM 648 C CA . GLY A 1 85 ? -47.232 -14.611 -55.010 1.00 26.80 85 GLY A CA 1
ATOM 649 C C . GLY A 1 85 ? -47.738 -14.699 -53.549 1.00 26.80 85 GLY A C 1
ATOM 650 O O . GLY A 1 85 ? -48.100 -15.774 -53.106 1.00 26.80 85 GLY A O 1
ATOM 651 N N . VAL A 1 86 ? -47.827 -13.533 -52.884 1.00 28.67 86 VAL A N 1
ATOM 652 C CA . VAL A 1 86 ? -48.894 -12.968 -51.997 1.00 28.67 86 VAL A CA 1
ATOM 653 C C . VAL A 1 86 ? -49.692 -13.794 -50.944 1.00 28.67 86 VAL A C 1
ATOM 655 O O . VAL A 1 86 ? -50.320 -14.796 -51.253 1.00 28.67 86 VAL A O 1
ATOM 658 N N . ASP A 1 87 ? -49.805 -13.161 -49.759 1.00 26.20 87 ASP A N 1
ATOM 659 C CA . ASP A 1 87 ? -50.947 -13.038 -48.816 1.00 26.20 87 ASP A CA 1
ATOM 660 C C . ASP A 1 87 ? -51.318 -14.079 -47.718 1.00 26.20 87 ASP A C 1
ATOM 662 O O . ASP A 1 87 ? -51.645 -15.232 -47.965 1.00 26.20 87 ASP A O 1
ATOM 666 N N . ALA A 1 88 ? -51.443 -13.503 -46.504 1.00 27.28 88 ALA A N 1
ATOM 667 C CA . ALA A 1 88 ? -52.522 -13.630 -45.503 1.00 27.28 88 ALA A CA 1
ATOM 668 C C . ALA A 1 88 ? -52.545 -14.714 -44.386 1.00 27.28 88 ALA A C 1
ATOM 670 O O . ALA A 1 88 ? -52.645 -15.910 -44.613 1.00 27.28 88 ALA A O 1
ATOM 671 N N . ALA A 1 89 ? -52.675 -14.166 -43.162 1.00 25.22 89 ALA A N 1
ATOM 672 C CA . ALA A 1 89 ? -53.613 -14.511 -42.075 1.00 25.22 89 ALA A CA 1
ATOM 673 C C . ALA A 1 89 ? -53.369 -15.705 -41.111 1.00 25.22 89 ALA A C 1
ATOM 675 O O . ALA A 1 89 ? -53.606 -16.863 -41.419 1.00 25.22 89 ALA A O 1
ATOM 676 N N . ALA A 1 90 ? -53.034 -15.318 -39.870 1.00 26.62 90 ALA A N 1
ATOM 677 C CA . ALA A 1 90 ? -53.715 -15.599 -38.590 1.00 26.62 90 ALA A CA 1
ATOM 678 C C . ALA A 1 90 ? -54.210 -17.017 -38.213 1.00 26.62 90 ALA A C 1
ATOM 680 O O . ALA A 1 90 ? -55.120 -17.570 -38.821 1.00 26.62 90 ALA A O 1
ATOM 681 N N . SER A 1 91 ? -53.721 -17.500 -37.064 1.00 25.97 91 SER A N 1
ATOM 682 C CA . SER A 1 91 ? -54.453 -18.168 -35.955 1.00 25.97 91 SER A CA 1
ATOM 683 C C . SER A 1 91 ? -53.389 -18.624 -34.941 1.00 25.97 91 SER A C 1
ATOM 685 O O . SER A 1 91 ? -52.488 -19.378 -35.279 1.00 25.97 91 SER A O 1
ATOM 687 N N . ASP A 1 92 ? -53.195 -17.954 -33.810 1.00 23.05 92 ASP A N 1
ATOM 688 C CA . ASP A 1 92 ? -53.983 -17.982 -32.570 1.00 23.05 92 ASP A CA 1
ATOM 689 C C . ASP A 1 92 ? -54.207 -19.396 -32.005 1.00 23.05 92 ASP A C 1
ATOM 691 O O . ASP A 1 92 ? -55.145 -20.102 -32.370 1.00 23.05 92 ASP A O 1
ATOM 695 N N . SER A 1 93 ? -53.326 -19.795 -31.085 1.00 25.22 93 SER A N 1
ATOM 696 C CA . SER A 1 93 ? -53.616 -20.815 -30.079 1.00 25.22 93 SER A CA 1
ATOM 697 C C . SER A 1 93 ? -52.820 -20.505 -28.812 1.00 25.22 93 SER A C 1
ATOM 699 O O . SER A 1 93 ? -51.652 -20.870 -28.660 1.00 25.22 93 SER A O 1
ATOM 701 N N . VAL A 1 94 ? -53.488 -19.782 -27.919 1.00 23.48 94 VAL A N 1
ATOM 702 C CA . VAL A 1 94 ? -53.117 -19.563 -26.524 1.00 23.48 94 VAL A CA 1
ATOM 703 C C . VAL A 1 94 ? -53.007 -20.909 -25.801 1.00 23.48 94 VAL A C 1
ATOM 705 O O . VAL A 1 94 ? -53.994 -21.627 -25.672 1.00 23.48 94 VAL A O 1
ATOM 708 N N . PHE A 1 95 ? -51.824 -21.206 -25.263 1.00 24.64 95 PHE A N 1
ATOM 709 C CA . PHE A 1 95 ? -51.660 -22.090 -24.111 1.00 24.64 95 PHE A CA 1
ATOM 710 C C . PHE A 1 95 ? -50.921 -21.312 -23.023 1.00 24.64 95 PHE A C 1
ATOM 712 O O . PHE A 1 95 ? -49.749 -20.965 -23.156 1.00 24.64 95 PHE A O 1
ATOM 719 N N . HIS A 1 96 ? -51.664 -20.988 -21.967 1.00 23.44 96 HIS A N 1
ATOM 720 C CA . HIS A 1 96 ? -51.141 -20.506 -20.699 1.00 23.44 96 HIS A CA 1
ATOM 721 C C . HIS A 1 96 ? -50.563 -21.701 -19.938 1.00 23.44 96 HIS A C 1
ATOM 723 O O . HIS A 1 96 ? -51.315 -22.585 -19.538 1.00 23.44 96 HIS A O 1
ATOM 729 N N . GLU A 1 97 ? -49.259 -21.694 -19.680 1.00 24.28 97 GLU A N 1
ATOM 730 C CA . GLU A 1 97 ? -48.683 -22.465 -18.581 1.00 24.28 97 GLU A CA 1
ATOM 731 C C . GLU A 1 97 ? -47.662 -21.577 -17.861 1.00 24.28 97 GLU A C 1
ATOM 733 O O . GLU A 1 97 ? -46.713 -21.053 -18.448 1.00 24.28 97 GLU A O 1
ATOM 738 N N . GLU A 1 98 ? -47.958 -21.291 -16.595 1.00 25.56 98 GLU A N 1
ATOM 739 C CA . GLU A 1 98 ? -47.185 -20.424 -15.715 1.00 25.56 98 GLU A CA 1
ATOM 740 C C . GLU A 1 98 ? -45.781 -20.987 -15.484 1.00 25.56 98 GLU A C 1
ATOM 742 O O . GLU A 1 98 ? -45.622 -22.084 -14.954 1.00 25.56 98 GLU A O 1
ATOM 747 N N . SER A 1 99 ? -44.741 -20.199 -15.772 1.00 23.83 99 SER A N 1
ATOM 748 C CA . SER A 1 99 ? -43.427 -20.438 -15.180 1.00 23.83 99 SER A CA 1
ATOM 749 C C . SER A 1 99 ? -42.664 -19.121 -15.004 1.00 23.83 99 SER A C 1
ATOM 751 O O . SER A 1 99 ? -42.423 -18.357 -15.938 1.00 23.83 99 SER A O 1
ATOM 753 N N . LYS A 1 100 ? -42.397 -18.828 -13.730 1.00 24.80 100 LYS A N 1
ATOM 754 C CA . LYS A 1 100 ? -41.874 -17.598 -13.116 1.00 24.80 100 LYS A CA 1
ATOM 755 C C . LYS A 1 100 ? -40.798 -16.864 -13.938 1.00 24.80 100 LYS A C 1
ATOM 757 O O . LYS A 1 100 ? -39.649 -17.293 -13.999 1.00 24.80 100 LYS A O 1
ATOM 762 N N . ARG A 1 101 ? -41.130 -15.667 -14.439 1.00 22.70 101 ARG A N 1
ATOM 763 C CA . ARG A 1 101 ? -40.145 -14.639 -14.825 1.00 22.70 101 ARG A CA 1
ATOM 764 C C . ARG A 1 101 ? -39.550 -14.005 -13.565 1.00 22.70 101 ARG A C 1
ATOM 766 O O . ARG A 1 101 ? -40.202 -13.200 -12.906 1.00 22.70 101 ARG A O 1
ATOM 773 N N . SER A 1 102 ? -38.297 -14.326 -13.261 1.00 25.06 102 SER A N 1
ATOM 774 C CA . SER A 1 102 ? -37.441 -13.460 -12.450 1.00 25.06 102 SER A CA 1
ATOM 775 C C . SER A 1 102 ? -37.122 -12.202 -13.260 1.00 25.06 102 SER A C 1
ATOM 777 O O . SER A 1 102 ? -36.408 -12.250 -14.261 1.00 25.06 102 SER A O 1
ATOM 779 N N . ASN A 1 103 ? -37.711 -11.089 -12.842 1.00 26.58 103 ASN A N 1
ATOM 780 C CA . ASN A 1 103 ? -37.518 -9.766 -13.411 1.00 26.58 103 ASN A CA 1
ATOM 781 C C . ASN A 1 103 ? -36.126 -9.246 -13.003 1.00 26.58 103 ASN A C 1
ATOM 783 O O . ASN A 1 103 ? -35.936 -8.861 -11.852 1.00 26.58 103 ASN A O 1
ATOM 787 N N . VAL A 1 104 ? -35.149 -9.251 -13.913 1.00 31.91 104 VAL A N 1
ATOM 788 C CA . VAL A 1 104 ? -33.912 -8.469 -13.750 1.00 31.91 104 VAL A CA 1
ATOM 789 C C . VAL A 1 104 ? -33.951 -7.380 -14.811 1.00 31.91 104 VAL A C 1
ATOM 791 O O . VAL A 1 104 ? -33.923 -7.660 -16.009 1.00 31.91 104 VAL A O 1
ATOM 794 N N . GLY A 1 105 ? -34.154 -6.152 -14.335 1.00 30.78 105 GLY A N 1
ATOM 795 C CA . GLY A 1 105 ? -34.502 -4.987 -15.133 1.00 30.78 105 GLY A CA 1
ATOM 796 C C . GLY A 1 105 ? -33.459 -4.633 -16.187 1.00 30.78 105 GLY A C 1
ATOM 797 O O . GLY A 1 105 ? -32.257 -4.617 -15.934 1.00 30.78 105 GLY A O 1
ATOM 798 N N . ALA A 1 106 ? -33.962 -4.296 -17.371 1.00 29.17 106 ALA A N 1
ATOM 799 C CA . ALA A 1 106 ? -33.238 -3.524 -18.361 1.00 29.17 106 ALA A CA 1
ATOM 800 C C . ALA A 1 106 ? -32.838 -2.166 -17.753 1.00 29.17 106 ALA A C 1
ATOM 802 O O . ALA A 1 106 ? -33.682 -1.449 -17.214 1.00 29.17 106 ALA A O 1
ATOM 803 N N . PHE A 1 107 ? -31.549 -1.830 -17.825 1.00 39.03 107 PHE A N 1
ATOM 804 C CA . PHE A 1 107 ? -30.989 -0.570 -17.338 1.00 39.03 107 PHE A CA 1
ATOM 805 C C . PHE A 1 107 ? -31.528 0.615 -18.155 1.00 39.03 107 PHE A C 1
ATOM 807 O O . PHE A 1 107 ? -31.048 0.899 -19.249 1.00 39.03 107 PHE A O 1
ATOM 814 N N . ALA A 1 108 ? -32.524 1.313 -17.610 1.00 28.91 108 ALA A N 1
ATOM 815 C CA . ALA A 1 108 ? -33.004 2.604 -18.092 1.00 28.91 108 ALA A CA 1
ATOM 816 C C . ALA A 1 108 ? -32.583 3.700 -17.094 1.00 28.91 108 ALA A C 1
ATOM 818 O O . ALA A 1 108 ? -33.374 4.137 -16.267 1.00 28.91 108 ALA A O 1
ATOM 819 N N . GLY A 1 109 ? -31.309 4.094 -17.132 1.00 33.25 109 GLY A N 1
ATOM 820 C CA . GLY A 1 109 ? -30.721 5.155 -16.303 1.00 33.25 109 GLY A CA 1
ATOM 821 C C . GLY A 1 109 ? -29.255 5.371 -16.688 1.00 33.25 109 GLY A C 1
ATOM 822 O O . GLY A 1 109 ? -28.601 4.418 -17.111 1.00 33.25 109 GLY A O 1
ATOM 823 N N . GLN A 1 110 ? -28.748 6.608 -16.627 1.00 37.94 110 GLN A N 1
ATOM 824 C CA . GLN A 1 110 ? -27.369 6.921 -17.025 1.00 37.94 110 GLN A CA 1
ATOM 825 C C . GLN A 1 110 ? -26.359 6.190 -16.115 1.00 37.94 110 GLN A C 1
ATOM 827 O O . GLN A 1 110 ? -26.398 6.368 -14.900 1.00 37.94 110 GLN A O 1
ATOM 832 N N . PRO A 1 111 ? -25.412 5.410 -16.671 1.00 54.00 111 PRO A N 1
ATOM 833 C CA . PRO A 1 111 ? -24.296 4.816 -15.937 1.00 54.00 111 PRO A CA 1
ATOM 834 C C . PRO A 1 111 ? -23.445 5.816 -15.132 1.00 54.00 111 PRO A C 1
ATOM 836 O O . PRO A 1 111 ? -22.464 6.348 -15.651 1.00 54.00 111 PRO A O 1
ATOM 839 N N . THR A 1 112 ? -23.747 6.061 -13.854 1.00 66.12 112 THR A N 1
ATOM 840 C CA . THR A 1 112 ? -22.907 6.925 -13.006 1.00 66.12 112 THR A CA 1
ATOM 841 C C . THR A 1 112 ? -21.762 6.130 -12.364 1.00 66.12 112 THR A C 1
ATOM 843 O O . THR A 1 112 ? -21.940 5.050 -11.795 1.00 66.12 112 THR A O 1
ATOM 846 N N . ALA A 1 113 ? -20.537 6.649 -12.478 1.00 75.62 113 ALA A N 1
ATOM 847 C CA . ALA A 1 113 ? -19.340 6.064 -11.881 1.00 75.62 113 ALA A CA 1
ATOM 848 C C . ALA A 1 113 ? -19.053 6.713 -10.526 1.00 75.62 113 ALA A C 1
ATOM 850 O O . ALA A 1 113 ? -19.020 7.939 -10.421 1.00 75.62 113 ALA A O 1
ATOM 851 N N . HIS A 1 114 ? -18.774 5.917 -9.492 1.00 79.31 114 HIS A N 1
ATOM 852 C CA . HIS A 1 114 ? -18.380 6.496 -8.210 1.00 79.31 114 HIS A CA 1
ATOM 853 C C . HIS A 1 114 ? -16.987 7.162 -8.318 1.00 79.31 114 HIS A C 1
ATOM 855 O O . HIS A 1 114 ? -16.047 6.495 -8.764 1.00 79.31 114 HIS A O 1
ATOM 861 N N . PRO A 1 115 ? -16.789 8.417 -7.859 1.00 79.69 115 PRO A N 1
ATOM 862 C CA . PRO A 1 115 ? -15.522 9.149 -8.019 1.00 79.69 115 PRO A CA 1
ATOM 863 C C . PRO A 1 115 ? -14.280 8.439 -7.450 1.00 79.69 115 PRO A C 1
ATOM 865 O O . PRO A 1 115 ? -13.185 8.541 -8.008 1.00 79.69 115 PRO A O 1
ATOM 868 N N . LEU A 1 116 ? -14.446 7.665 -6.369 1.00 81.88 116 LEU A N 1
ATOM 869 C CA . LEU A 1 116 ? -13.360 6.879 -5.760 1.00 81.88 116 LEU A CA 1
ATOM 870 C C . LEU A 1 116 ? -12.894 5.700 -6.623 1.00 81.88 116 LEU A C 1
ATOM 872 O O . LEU A 1 116 ? -11.784 5.204 -6.437 1.00 81.88 116 LEU A O 1
ATOM 876 N N . HIS A 1 117 ? -13.719 5.248 -7.567 1.00 86.38 117 HIS A N 1
ATOM 877 C CA . HIS A 1 117 ? -13.494 4.037 -8.359 1.00 86.38 117 HIS A CA 1
ATOM 878 C C . HIS A 1 117 ? -12.812 4.321 -9.709 1.00 86.38 117 HIS A C 1
ATOM 880 O O . HIS A 1 117 ? -12.688 3.435 -10.547 1.00 86.38 117 HIS A O 1
ATOM 886 N N . SER A 1 118 ? -12.298 5.536 -9.915 1.00 84.31 118 SER A N 1
ATOM 887 C CA . SER A 1 118 ? -11.520 5.910 -11.110 1.00 84.31 118 SER A CA 1
ATOM 888 C C . SER A 1 118 ? -10.213 5.120 -11.284 1.00 84.31 118 SER A C 1
ATOM 890 O O . SER A 1 118 ? -9.611 5.126 -12.355 1.00 84.31 118 SER A O 1
ATOM 892 N N . HIS A 1 119 ? -9.755 4.428 -10.239 1.00 88.00 119 HIS A N 1
ATOM 893 C CA . HIS A 1 119 ? -8.542 3.616 -10.263 1.00 88.00 119 HIS A CA 1
ATOM 894 C C . HIS A 1 119 ? -8.760 2.185 -10.789 1.00 88.00 119 HIS A C 1
ATOM 896 O O . HIS A 1 119 ? -7.765 1.525 -11.109 1.00 88.00 119 HIS A O 1
ATOM 902 N N . LEU A 1 120 ? -10.014 1.710 -10.865 1.00 91.00 120 LEU A N 1
ATOM 903 C CA . LEU A 1 120 ? -10.354 0.341 -11.266 1.00 91.00 120 LEU A CA 1
ATOM 904 C C . LEU A 1 120 ? -9.939 0.069 -12.717 1.00 91.00 120 LEU A C 1
ATOM 906 O O . LEU A 1 120 ? -10.155 0.891 -13.608 1.00 91.00 120 LEU A O 1
ATOM 910 N N . LEU A 1 121 ? -9.379 -1.114 -12.963 1.00 91.69 121 LEU A N 1
ATOM 911 C CA . LEU A 1 121 ? -9.020 -1.582 -14.296 1.00 91.69 121 LEU A CA 1
ATOM 912 C C . LEU A 1 121 ? -9.906 -2.762 -14.679 1.00 91.69 121 LEU A C 1
ATOM 914 O O . LEU A 1 121 ? -9.866 -3.810 -14.036 1.00 91.69 121 LEU A O 1
ATOM 918 N N . LEU A 1 122 ? -10.694 -2.588 -15.740 1.00 88.69 122 LEU A N 1
ATOM 919 C CA . LEU A 1 122 ? -11.613 -3.615 -16.216 1.00 88.69 122 LEU A CA 1
ATOM 920 C C . LEU A 1 122 ? -10.919 -4.537 -17.216 1.00 88.69 122 LEU A C 1
ATOM 922 O O . LEU A 1 122 ? -10.603 -4.140 -18.338 1.00 88.69 122 LEU A O 1
ATOM 926 N N . TYR A 1 123 ? -10.714 -5.784 -16.812 1.00 87.94 123 TYR A N 1
ATOM 927 C CA . TYR A 1 123 ? -10.208 -6.842 -17.673 1.00 87.94 123 TYR A CA 1
ATOM 928 C C . TYR A 1 123 ? -11.392 -7.459 -18.406 1.00 87.94 123 TYR A C 1
ATOM 930 O O . TYR A 1 123 ? -12.127 -8.268 -17.861 1.00 87.94 123 TYR A O 1
ATOM 938 N N . CYS A 1 124 ? -11.614 -7.061 -19.655 1.00 83.12 124 CYS A N 1
ATOM 939 C CA . CYS A 1 124 ? -12.718 -7.612 -20.451 1.00 83.12 124 CYS A CA 1
ATOM 940 C C . CYS A 1 124 ? -12.420 -9.034 -20.961 1.00 83.12 124 CYS A C 1
ATOM 942 O O . CYS A 1 124 ? -13.319 -9.752 -21.389 1.00 83.12 124 CYS A O 1
ATOM 944 N N . GLN A 1 125 ? -11.150 -9.444 -20.907 1.00 83.00 125 GLN A N 1
ATOM 945 C CA . GLN A 1 125 ? -10.694 -10.793 -21.216 1.00 83.00 125 GLN A CA 1
ATOM 946 C C . GLN A 1 125 ? -10.210 -11.461 -19.931 1.00 83.00 125 GLN A C 1
ATOM 948 O O . GLN A 1 125 ? -9.424 -10.879 -19.181 1.00 83.00 125 GLN A O 1
ATOM 953 N N . VAL A 1 126 ? -10.674 -12.687 -19.695 1.00 86.50 126 VAL A N 1
ATOM 954 C CA . VAL A 1 126 ? -10.233 -13.499 -18.559 1.00 86.50 126 VAL A CA 1
ATOM 955 C C . VAL A 1 126 ? -8.806 -13.960 -18.805 1.00 86.50 126 VAL A C 1
ATOM 957 O O . VAL A 1 126 ? -8.521 -14.582 -19.830 1.00 86.50 126 VAL A O 1
ATOM 960 N N . PHE A 1 127 ? -7.912 -13.652 -17.871 1.00 89.75 127 PHE A N 1
ATOM 961 C CA . PHE A 1 127 ? -6.537 -14.136 -17.911 1.00 89.75 127 PHE A CA 1
ATOM 962 C C . PHE A 1 127 ? -6.397 -15.443 -17.119 1.00 89.75 127 PHE A C 1
ATOM 964 O O . PHE A 1 127 ? -7.200 -15.753 -16.241 1.00 89.75 127 PHE A O 1
ATOM 971 N N . ASP A 1 128 ? -5.359 -16.218 -17.434 1.00 93.38 128 ASP A N 1
ATOM 972 C CA . ASP A 1 128 ? -5.049 -17.479 -16.753 1.00 93.38 128 ASP A CA 1
ATOM 973 C C . ASP A 1 128 ? -4.433 -17.192 -15.374 1.00 93.38 128 ASP A C 1
ATOM 975 O O . ASP A 1 128 ? -3.225 -16.976 -15.246 1.00 93.38 128 ASP A O 1
ATOM 979 N N . SER A 1 129 ? -5.280 -17.150 -14.343 1.00 96.19 129 SER A N 1
ATOM 980 C CA . SER A 1 129 ? -4.873 -16.835 -12.971 1.00 96.19 129 SER A CA 1
ATOM 981 C C . SER A 1 129 ? -3.826 -17.805 -12.430 1.00 96.19 129 SER A C 1
ATOM 983 O O . SER A 1 129 ? -2.907 -17.364 -11.750 1.00 96.19 129 SER A O 1
ATOM 985 N N . GLN A 1 130 ? -3.887 -19.092 -12.781 1.00 97.00 130 GLN A N 1
ATOM 986 C CA . GLN A 1 130 ? -2.934 -20.100 -12.306 1.00 97.00 130 GLN A CA 1
ATOM 987 C C . GLN A 1 130 ? -1.527 -19.847 -12.853 1.00 97.00 130 GLN A C 1
ATOM 989 O O . GLN A 1 130 ? -0.553 -19.839 -12.098 1.00 97.00 130 GLN A O 1
ATOM 994 N N . LYS A 1 131 ? -1.404 -19.562 -14.155 1.00 96.88 131 LYS A N 1
ATOM 995 C CA . LYS A 1 131 ? -0.107 -19.191 -14.746 1.00 96.88 131 LYS A CA 1
ATOM 996 C C . LYS A 1 131 ? 0.409 -17.862 -14.215 1.00 96.88 131 LYS A C 1
ATOM 998 O O . LYS A 1 131 ? 1.612 -17.727 -13.994 1.00 96.88 131 LYS A O 1
ATOM 1003 N N . THR A 1 132 ? -0.480 -16.895 -13.995 1.00 97.38 132 THR A N 1
ATOM 1004 C CA . THR A 1 132 ? -0.110 -15.607 -13.403 1.00 97.38 132 THR A CA 1
ATOM 1005 C C . THR A 1 132 ? 0.402 -15.780 -11.973 1.00 97.38 132 THR A C 1
ATOM 1007 O O . THR A 1 132 ? 1.468 -15.258 -11.656 1.00 97.38 132 THR A O 1
ATOM 1010 N N . LEU A 1 133 ? -0.289 -16.561 -11.137 1.00 98.44 133 LEU A N 1
ATOM 1011 C CA . LEU A 1 133 ? 0.145 -16.895 -9.777 1.00 98.44 133 LEU A CA 1
ATOM 1012 C C . LEU A 1 133 ? 1.497 -17.603 -9.777 1.00 98.44 133 LEU A C 1
ATOM 1014 O O . LEU A 1 133 ? 2.382 -17.214 -9.021 1.00 98.44 133 LEU A O 1
ATOM 1018 N N . TYR A 1 134 ? 1.690 -18.587 -10.657 1.00 98.50 134 TYR A N 1
ATOM 1019 C CA . TYR A 1 134 ? 2.969 -19.278 -10.795 1.00 98.50 134 TYR A CA 1
ATOM 1020 C C . TYR A 1 134 ? 4.103 -18.307 -11.155 1.00 98.50 134 TYR A C 1
ATOM 1022 O O . TYR A 1 134 ? 5.124 -18.270 -10.472 1.00 98.50 134 TYR A O 1
ATOM 1030 N N . ALA A 1 135 ? 3.920 -17.476 -12.185 1.00 97.75 135 ALA A N 1
ATOM 1031 C CA . ALA A 1 135 ? 4.945 -16.532 -12.625 1.00 97.75 135 ALA A CA 1
ATOM 1032 C C . ALA A 1 135 ? 5.291 -15.495 -11.541 1.00 97.75 135 ALA A C 1
ATOM 1034 O O . ALA A 1 135 ? 6.467 -15.233 -11.286 1.00 97.75 135 ALA A O 1
ATOM 1035 N N . LEU A 1 136 ? 4.279 -14.932 -10.874 1.00 98.38 136 LEU A N 1
ATOM 1036 C CA . LEU A 1 136 ? 4.469 -13.995 -9.764 1.00 98.38 136 LEU A CA 1
ATOM 1037 C C . LEU A 1 136 ? 5.123 -14.670 -8.553 1.00 98.38 136 LEU A C 1
ATOM 1039 O O . LEU A 1 136 ? 6.003 -14.078 -7.933 1.00 98.38 136 LEU A O 1
ATOM 1043 N N . GLY A 1 137 ? 4.744 -15.911 -8.245 1.00 98.44 137 GLY A N 1
ATOM 1044 C CA . GLY A 1 137 ? 5.338 -16.707 -7.174 1.00 98.44 137 GLY A CA 1
ATOM 1045 C C . GLY A 1 137 ? 6.816 -16.996 -7.425 1.00 98.44 137 GLY A C 1
ATOM 1046 O O . GLY A 1 137 ? 7.635 -16.828 -6.528 1.00 98.44 137 GLY A O 1
ATOM 1047 N N . VAL A 1 138 ? 7.191 -17.330 -8.663 1.00 98.25 138 VAL A N 1
ATOM 1048 C CA . VAL A 1 138 ? 8.601 -17.491 -9.052 1.00 98.25 138 VAL A CA 1
ATOM 1049 C C . VAL A 1 138 ? 9.367 -16.176 -8.899 1.00 98.25 138 VAL A C 1
ATOM 1051 O O . VAL A 1 138 ? 10.462 -16.173 -8.344 1.00 98.25 138 VAL A O 1
ATOM 1054 N N . LEU A 1 139 ? 8.802 -15.045 -9.335 1.00 97.94 139 LEU A N 1
ATOM 1055 C CA . LEU A 1 139 ? 9.437 -13.732 -9.161 1.00 97.94 139 LEU A CA 1
ATOM 1056 C C . LEU A 1 139 ? 9.619 -13.372 -7.683 1.00 97.94 139 LEU A C 1
ATOM 1058 O O . LEU A 1 139 ? 10.678 -12.871 -7.310 1.00 97.94 139 LEU A O 1
ATOM 1062 N N . LYS A 1 140 ? 8.623 -13.671 -6.843 1.00 98.44 140 LYS A N 1
ATOM 1063 C CA . LYS A 1 140 ? 8.712 -13.517 -5.389 1.00 98.44 140 LYS A CA 1
ATOM 1064 C C . LYS A 1 140 ? 9.862 -14.347 -4.820 1.00 98.44 140 LYS A C 1
ATOM 1066 O O . LYS A 1 140 ? 10.735 -13.774 -4.178 1.00 98.44 140 LYS A O 1
ATOM 1071 N N . LEU A 1 141 ? 9.932 -15.639 -5.146 1.00 98.25 141 LEU A N 1
ATOM 1072 C CA . LEU A 1 141 ? 11.011 -16.528 -4.698 1.00 98.25 141 LEU A CA 1
ATOM 1073 C C . LEU A 1 141 ? 12.395 -16.047 -5.154 1.00 98.25 141 LEU A C 1
ATOM 1075 O O . LEU A 1 141 ? 13.352 -16.116 -4.386 1.00 98.25 141 LEU A O 1
ATOM 1079 N N . VAL A 1 142 ? 12.524 -15.528 -6.381 1.00 97.75 142 VAL A N 1
ATOM 1080 C CA . VAL A 1 142 ? 13.785 -14.946 -6.879 1.00 97.75 142 VAL A CA 1
ATOM 1081 C C . VAL A 1 142 ? 14.221 -13.759 -6.017 1.00 97.75 142 VAL A C 1
ATOM 1083 O O . VAL A 1 142 ? 15.398 -13.667 -5.663 1.00 97.75 142 VAL A O 1
ATOM 1086 N N . VAL A 1 143 ? 13.287 -12.872 -5.656 1.00 97.75 143 VAL A N 1
ATOM 1087 C CA . VAL A 1 143 ? 13.573 -11.739 -4.767 1.00 97.75 143 VAL A CA 1
ATOM 1088 C C . VAL A 1 143 ? 13.902 -12.228 -3.356 1.00 97.75 143 VAL A C 1
ATOM 1090 O O . VAL A 1 143 ? 14.895 -11.780 -2.806 1.00 97.75 143 VAL A O 1
ATOM 1093 N N . GLU A 1 144 ? 13.159 -13.182 -2.792 1.00 97.50 144 GLU A N 1
ATOM 1094 C CA . GLU A 1 144 ? 13.425 -13.731 -1.449 1.00 97.50 144 GLU A CA 1
ATOM 1095 C C . GLU A 1 144 ? 14.788 -14.431 -1.351 1.00 97.50 144 GLU A C 1
ATOM 1097 O O . GLU A 1 144 ? 15.460 -14.347 -0.325 1.00 97.50 144 GLU A O 1
ATOM 1102 N N . SER A 1 145 ? 15.226 -15.091 -2.426 1.00 97.44 145 SER A N 1
ATOM 1103 C CA . SER A 1 145 ? 16.485 -15.844 -2.450 1.00 97.44 145 SER A CA 1
ATOM 1104 C C . SER A 1 145 ? 17.717 -14.938 -2.370 1.00 97.44 145 SER A C 1
ATOM 1106 O O . SER A 1 145 ? 18.697 -15.270 -1.704 1.00 97.44 145 SER A O 1
ATOM 1108 N N . ASN A 1 146 ? 17.705 -13.809 -3.089 1.00 96.06 146 ASN A N 1
ATOM 1109 C CA . ASN A 1 146 ? 18.786 -12.824 -3.061 1.00 96.06 146 ASN A CA 1
ATOM 1110 C C . ASN A 1 146 ? 18.246 -11.419 -3.395 1.00 96.06 146 ASN A C 1
ATOM 1112 O O . ASN A 1 146 ? 18.376 -10.964 -4.541 1.00 96.06 146 ASN A O 1
ATOM 1116 N N . PRO A 1 147 ? 17.666 -10.714 -2.404 1.00 95.56 147 PRO A N 1
ATOM 1117 C CA . PRO A 1 147 ? 16.919 -9.484 -2.650 1.00 95.56 147 PRO A CA 1
ATOM 1118 C C . PRO A 1 147 ? 17.759 -8.398 -3.311 1.00 95.56 147 PRO A C 1
ATOM 1120 O O . PRO A 1 147 ? 17.373 -7.830 -4.334 1.00 95.56 147 PRO A O 1
ATOM 1123 N N . ARG A 1 148 ? 18.958 -8.146 -2.772 1.00 95.06 148 ARG A N 1
ATOM 1124 C CA . ARG A 1 148 ? 19.847 -7.095 -3.278 1.00 95.06 148 ARG A CA 1
ATOM 1125 C C . ARG A 1 148 ? 20.267 -7.364 -4.718 1.00 95.06 148 ARG A C 1
ATOM 1127 O O . ARG A 1 148 ? 20.159 -6.466 -5.549 1.00 95.06 148 ARG A O 1
ATOM 1134 N N . ALA A 1 149 ? 20.736 -8.573 -5.032 1.00 96.06 149 ALA A N 1
ATOM 1135 C CA . ALA A 1 149 ? 21.191 -8.881 -6.386 1.00 96.06 149 ALA A CA 1
ATOM 1136 C C . ALA A 1 149 ? 20.034 -8.850 -7.392 1.00 96.06 149 ALA A C 1
ATOM 1138 O O . ALA A 1 149 ? 20.173 -8.240 -8.456 1.00 96.06 149 ALA A O 1
ATOM 1139 N N . ALA A 1 150 ? 18.891 -9.454 -7.051 1.00 96.94 150 ALA A N 1
ATOM 1140 C CA . ALA A 1 150 ? 17.720 -9.496 -7.920 1.00 96.94 150 ALA A CA 1
ATOM 1141 C C . ALA A 1 150 ? 17.200 -8.086 -8.226 1.00 96.94 150 ALA A C 1
ATOM 1143 O O . ALA A 1 150 ? 17.070 -7.710 -9.391 1.00 96.94 150 ALA A O 1
ATOM 1144 N N . LEU A 1 151 ? 16.964 -7.277 -7.192 1.00 97.31 151 LEU A N 1
ATOM 1145 C CA . LEU A 1 151 ? 16.346 -5.966 -7.354 1.00 97.31 151 LEU A CA 1
ATOM 1146 C C . LEU A 1 151 ? 17.297 -4.945 -7.987 1.00 97.31 151 LEU A C 1
ATOM 1148 O O . LEU A 1 151 ? 16.860 -4.187 -8.850 1.00 97.31 151 LEU A O 1
ATOM 1152 N N . CYS A 1 152 ? 18.596 -4.959 -7.661 1.00 95.88 152 CYS A N 1
ATOM 1153 C CA . CYS A 1 152 ? 19.577 -4.124 -8.366 1.00 95.88 152 CYS A CA 1
ATOM 1154 C C . CYS A 1 152 ? 19.669 -4.492 -9.850 1.00 95.88 152 CYS A C 1
ATOM 1156 O O . CYS A 1 152 ? 19.691 -3.602 -10.701 1.00 95.88 152 CYS A O 1
ATOM 1158 N N . SER A 1 153 ? 19.678 -5.790 -10.174 1.00 95.50 153 SER A N 1
ATOM 1159 C CA . SER A 1 153 ? 19.682 -6.255 -11.567 1.00 95.50 153 SER A CA 1
ATOM 1160 C C . SER A 1 153 ? 18.416 -5.805 -12.294 1.00 95.50 153 SER A C 1
ATOM 1162 O O . SER A 1 153 ? 18.499 -5.245 -13.385 1.00 95.50 153 SER A O 1
ATOM 1164 N N . MET A 1 154 ? 17.240 -5.957 -11.675 1.00 95.56 154 MET A N 1
ATOM 1165 C CA . MET A 1 154 ? 15.975 -5.493 -12.252 1.00 95.56 154 MET A CA 1
ATOM 1166 C C . MET A 1 154 ? 15.923 -3.966 -12.414 1.00 95.56 154 MET A C 1
ATOM 1168 O O . MET A 1 154 ? 15.349 -3.475 -13.384 1.00 95.56 154 MET A O 1
ATOM 1172 N N . ALA A 1 155 ? 16.514 -3.210 -11.487 1.00 95.50 155 ALA A N 1
ATOM 1173 C CA . ALA A 1 155 ? 16.541 -1.749 -11.514 1.00 95.50 155 ALA A CA 1
ATOM 1174 C C . ALA A 1 155 ? 17.489 -1.176 -12.576 1.00 95.50 155 ALA A C 1
ATOM 1176 O O . ALA A 1 155 ? 17.287 -0.049 -13.016 1.00 95.50 155 ALA A O 1
ATOM 1177 N N . THR A 1 156 ? 18.513 -1.930 -12.978 1.00 92.81 156 THR A N 1
ATOM 1178 C CA . THR A 1 156 ? 19.572 -1.462 -13.893 1.00 92.81 156 THR A CA 1
ATOM 1179 C C . THR A 1 156 ? 19.532 -2.120 -15.268 1.00 92.81 156 THR A C 1
ATOM 1181 O O . THR A 1 156 ? 20.239 -1.689 -16.177 1.00 92.81 156 THR A O 1
ATOM 1184 N N . THR A 1 157 ? 18.687 -3.134 -15.453 1.00 92.69 157 THR A N 1
ATOM 1185 C CA . THR A 1 157 ? 18.564 -3.841 -16.727 1.00 92.69 157 THR A CA 1
ATOM 1186 C C . THR A 1 157 ? 17.318 -3.371 -17.473 1.00 92.69 157 THR A C 1
ATOM 1188 O O . THR A 1 157 ? 16.186 -3.547 -17.013 1.00 92.69 157 THR A O 1
ATOM 1191 N N . SER A 1 158 ? 17.535 -2.782 -18.651 1.00 90.94 158 SER A N 1
ATOM 1192 C CA . SER A 1 158 ? 16.460 -2.323 -19.533 1.00 90.94 158 SER A CA 1
ATOM 1193 C C . SER A 1 158 ? 15.776 -3.487 -20.246 1.00 90.94 158 SER A C 1
ATOM 1195 O O . SER A 1 158 ? 16.438 -4.412 -20.724 1.00 90.94 158 SER A O 1
ATOM 1197 N N . VAL A 1 159 ? 14.456 -3.386 -20.420 1.00 88.19 159 VAL A N 1
ATOM 1198 C CA . VAL A 1 159 ? 13.688 -4.330 -21.252 1.00 88.19 159 VAL A CA 1
ATOM 1199 C C . VAL A 1 159 ? 13.994 -4.198 -22.746 1.00 88.19 159 VAL A C 1
ATOM 1201 O O . VAL A 1 159 ? 13.657 -5.083 -23.528 1.00 88.19 159 VAL A O 1
ATOM 1204 N N . SER A 1 160 ? 14.649 -3.106 -23.143 1.00 80.50 160 SER A N 1
ATOM 1205 C CA . SER A 1 160 ? 14.942 -2.740 -24.533 1.00 80.50 160 SER A CA 1
ATOM 1206 C C . SER A 1 160 ? 16.335 -3.127 -24.996 1.00 80.50 160 SER A C 1
ATOM 1208 O O . SER A 1 160 ? 16.765 -2.658 -26.049 1.00 80.50 160 SER A O 1
ATOM 1210 N N . SER A 1 161 ? 17.060 -3.932 -24.215 1.00 70.06 161 SER A N 1
ATOM 1211 C CA . SER A 1 161 ? 18.394 -4.393 -24.594 1.00 70.06 161 SER A CA 1
ATOM 1212 C C . SER A 1 161 ? 18.340 -5.043 -25.983 1.00 70.06 161 SER A C 1
ATOM 1214 O O . SER A 1 161 ? 17.720 -6.095 -26.174 1.00 70.06 161 SER A O 1
ATOM 1216 N N . SER A 1 162 ? 18.957 -4.365 -26.958 1.00 53.38 162 SER A N 1
ATOM 1217 C CA . SER A 1 162 ? 18.774 -4.524 -28.410 1.00 53.38 162 SER A CA 1
ATOM 1218 C C . SER A 1 162 ? 19.214 -5.877 -28.975 1.00 53.38 162 SER A C 1
ATOM 1220 O O . SER A 1 162 ? 19.008 -6.145 -30.154 1.00 53.38 162 SER A O 1
ATOM 1222 N N . LEU A 1 163 ? 19.790 -6.742 -28.139 1.00 55.22 163 LEU A N 1
ATOM 1223 C CA . LEU A 1 163 ? 20.321 -8.050 -28.516 1.00 55.22 163 LEU A CA 1
ATOM 1224 C C . LEU A 1 163 ? 19.423 -9.223 -28.091 1.00 55.22 163 LEU A C 1
ATOM 1226 O O . LEU A 1 163 ? 19.769 -10.372 -28.349 1.00 55.22 163 LEU A O 1
ATOM 1230 N N . SER A 1 164 ? 18.276 -8.975 -27.441 1.00 69.56 164 SER A N 1
ATOM 1231 C CA . SER A 1 164 ? 17.389 -10.056 -26.989 1.00 69.56 164 SER A CA 1
ATOM 1232 C C . SER A 1 164 ? 16.038 -10.057 -27.713 1.00 69.56 164 SER A C 1
ATOM 1234 O O . SER A 1 164 ? 15.191 -9.190 -27.502 1.00 69.56 164 SER A O 1
ATOM 1236 N N . GLN A 1 165 ? 15.783 -11.096 -28.516 1.00 81.31 165 GLN A N 1
ATOM 1237 C CA . GLN A 1 165 ? 14.462 -11.379 -29.104 1.00 81.31 165 GLN A CA 1
ATOM 1238 C C . GLN A 1 165 ? 13.362 -11.434 -28.027 1.00 81.31 165 GLN A C 1
ATOM 1240 O O . GLN A 1 165 ? 12.246 -10.955 -28.230 1.00 81.31 165 GLN A O 1
ATOM 1245 N N . ARG A 1 166 ? 13.711 -11.938 -26.836 1.00 83.31 166 ARG A N 1
ATOM 1246 C CA . ARG A 1 166 ? 12.832 -11.986 -25.659 1.00 83.31 166 ARG A CA 1
ATOM 1247 C C . ARG A 1 166 ? 12.442 -10.596 -25.134 1.00 83.31 166 ARG A C 1
ATOM 1249 O O . ARG A 1 166 ? 11.305 -10.420 -24.707 1.00 83.31 166 ARG A O 1
ATOM 1256 N N . GLY A 1 167 ? 13.329 -9.599 -25.200 1.00 83.81 167 GLY A N 1
ATOM 1257 C CA . GLY A 1 167 ? 13.024 -8.219 -24.797 1.00 83.81 167 GLY A CA 1
ATOM 1258 C C . GLY A 1 167 ? 11.990 -7.559 -25.713 1.00 83.81 167 GLY A C 1
ATOM 1259 O O . GLY A 1 167 ? 11.009 -6.989 -25.237 1.00 83.81 167 GLY A O 1
ATOM 1260 N N . ALA A 1 168 ? 12.131 -7.732 -27.031 1.00 85.38 168 ALA A N 1
ATOM 1261 C CA . ALA A 1 168 ? 11.155 -7.238 -28.009 1.00 85.38 168 ALA A CA 1
ATOM 1262 C C . ALA A 1 168 ? 9.773 -7.906 -27.851 1.00 85.38 168 ALA A C 1
ATOM 1264 O O . ALA A 1 168 ? 8.730 -7.245 -27.930 1.00 85.38 168 ALA A O 1
ATOM 1265 N N . GLN A 1 169 ? 9.756 -9.214 -27.570 1.00 88.44 169 GLN A N 1
ATOM 1266 C CA . GLN A 1 169 ? 8.528 -9.940 -27.235 1.00 88.44 169 GLN A CA 1
ATOM 1267 C C . GLN A 1 169 ? 7.885 -9.396 -25.954 1.00 88.44 169 GLN A C 1
ATOM 1269 O O . GLN A 1 169 ? 6.679 -9.152 -25.936 1.00 88.44 169 GLN A O 1
ATOM 1274 N N . LEU A 1 170 ? 8.672 -9.141 -24.905 1.00 89.00 170 LEU A N 1
ATOM 1275 C CA . LEU A 1 170 ? 8.165 -8.568 -23.661 1.00 89.00 170 LEU A CA 1
ATOM 1276 C C . LEU A 1 170 ? 7.560 -7.176 -23.881 1.00 89.00 170 LEU A C 1
ATOM 1278 O O . LEU A 1 170 ? 6.440 -6.934 -23.444 1.00 89.00 170 LEU A O 1
ATOM 1282 N N . GLN A 1 171 ? 8.235 -6.282 -24.607 1.00 88.38 171 GLN A N 1
ATOM 1283 C CA . GLN A 1 171 ? 7.683 -4.963 -24.946 1.00 88.38 171 GLN A CA 1
ATOM 1284 C C . GLN A 1 171 ? 6.349 -5.070 -25.690 1.00 88.38 171 GLN A C 1
ATOM 1286 O O . GLN A 1 171 ? 5.405 -4.335 -25.396 1.00 88.38 171 GLN A O 1
ATOM 1291 N N . THR A 1 172 ? 6.251 -6.023 -26.618 1.00 89.88 172 THR A N 1
ATOM 1292 C CA . THR A 1 172 ? 5.006 -6.322 -27.331 1.00 89.88 172 THR A CA 1
ATOM 1293 C C . THR A 1 172 ? 3.906 -6.762 -26.366 1.00 89.88 172 THR A C 1
ATOM 1295 O O . THR A 1 172 ? 2.790 -6.255 -26.443 1.00 89.88 172 THR A O 1
ATOM 1298 N N . LEU A 1 173 ? 4.205 -7.660 -25.424 1.00 91.12 173 LEU A N 1
ATOM 1299 C CA . LEU A 1 173 ? 3.240 -8.107 -24.416 1.00 91.12 173 LEU A CA 1
ATOM 1300 C C . LEU A 1 173 ? 2.805 -6.970 -23.484 1.00 91.12 173 LEU A C 1
ATOM 1302 O O . LEU A 1 173 ? 1.619 -6.863 -23.185 1.00 91.12 173 LEU A O 1
ATOM 1306 N N . LEU A 1 174 ? 3.721 -6.085 -23.083 1.00 90.38 174 LEU A N 1
ATOM 1307 C CA . LEU A 1 174 ? 3.404 -4.920 -22.252 1.00 90.38 174 LEU A CA 1
ATOM 1308 C C . LEU A 1 174 ? 2.488 -3.933 -22.979 1.00 90.38 174 LEU A C 1
ATOM 1310 O O . LEU A 1 174 ? 1.487 -3.490 -22.414 1.00 90.38 174 LEU A O 1
ATOM 1314 N N . ALA A 1 175 ? 2.775 -3.642 -24.250 1.00 89.56 175 ALA A N 1
ATOM 1315 C CA . ALA A 1 175 ? 1.922 -2.801 -25.082 1.00 89.56 175 ALA A CA 1
ATOM 1316 C C . ALA A 1 175 ? 0.521 -3.412 -25.267 1.00 89.56 175 ALA A C 1
ATOM 1318 O O . ALA A 1 175 ? -0.480 -2.701 -25.154 1.00 89.56 175 ALA A O 1
ATOM 1319 N N . ARG A 1 176 ? 0.430 -4.735 -25.474 1.00 90.06 176 ARG A N 1
ATOM 1320 C CA . ARG A 1 176 ? -0.849 -5.465 -25.557 1.00 90.06 176 ARG A CA 1
ATOM 1321 C C . ARG A 1 176 ? -1.620 -5.456 -24.245 1.00 90.06 176 ARG A C 1
ATOM 1323 O O . ARG A 1 176 ? -2.827 -5.229 -24.254 1.00 90.06 176 ARG A O 1
ATOM 1330 N N . HIS A 1 177 ? -0.945 -5.666 -23.118 1.00 89.56 177 HIS A N 1
ATOM 1331 C CA . HIS A 1 177 ? -1.573 -5.627 -21.797 1.00 89.56 177 HIS A CA 1
ATOM 1332 C C . HIS A 1 177 ? -2.131 -4.237 -21.507 1.00 89.56 177 HIS A C 1
ATOM 1334 O O . HIS A 1 177 ? -3.301 -4.108 -21.155 1.00 89.56 177 HIS A O 1
ATOM 1340 N N . ARG A 1 178 ? -1.345 -3.188 -21.777 1.00 86.88 178 ARG A N 1
ATOM 1341 C CA . ARG A 1 178 ? -1.797 -1.798 -21.676 1.00 86.88 178 ARG A CA 1
ATOM 1342 C C . ARG A 1 178 ? -3.016 -1.549 -22.563 1.00 86.88 178 ARG A C 1
ATOM 1344 O O . ARG A 1 178 ? -4.027 -1.065 -22.064 1.00 86.88 178 ARG A O 1
ATOM 1351 N N . LYS A 1 179 ? -2.962 -1.932 -23.843 1.00 85.25 179 LYS A N 1
ATOM 1352 C CA . LYS A 1 179 ? -4.098 -1.862 -24.778 1.00 85.25 179 LYS A CA 1
ATOM 1353 C C . LYS A 1 179 ? -5.345 -2.554 -24.202 1.00 85.25 179 LYS A C 1
ATOM 1355 O O . LYS A 1 179 ? -6.424 -1.964 -24.237 1.00 85.25 179 LYS A O 1
ATOM 1360 N N . SER A 1 180 ? -5.177 -3.741 -23.616 1.00 84.00 180 SER A N 1
ATOM 1361 C CA . SER A 1 180 ? -6.255 -4.517 -22.994 1.00 84.00 180 SER A CA 1
ATOM 1362 C C . SER A 1 180 ? -6.879 -3.844 -21.778 1.00 84.00 180 SER A C 1
ATOM 1364 O O . SER A 1 180 ? -8.095 -3.881 -21.619 1.00 84.00 180 SER A O 1
ATOM 1366 N N . ILE A 1 181 ? -6.072 -3.204 -20.938 1.00 81.81 181 ILE A N 1
ATOM 1367 C CA . ILE A 1 181 ? -6.544 -2.457 -19.767 1.00 81.81 181 ILE A CA 1
ATOM 1368 C C . ILE A 1 181 ? -7.344 -1.215 -20.184 1.00 81.81 181 ILE A C 1
ATOM 1370 O O . ILE A 1 181 ? -8.286 -0.815 -19.500 1.00 81.81 181 ILE A O 1
ATOM 1374 N N . PHE A 1 182 ? -7.010 -0.613 -21.327 1.00 75.81 182 PHE A N 1
ATOM 1375 C CA . PHE A 1 182 ? -7.815 0.443 -21.947 1.00 75.81 182 PHE A CA 1
ATOM 1376 C C . PHE A 1 182 ? -9.028 -0.097 -22.710 1.00 75.81 182 PHE A C 1
ATOM 1378 O O . PHE A 1 182 ? -9.691 0.663 -23.410 1.00 75.81 182 PHE A O 1
ATOM 1385 N N . GLY A 1 183 ? -9.340 -1.384 -22.549 1.00 71.00 183 GLY A N 1
ATOM 1386 C CA . GLY A 1 183 ? -10.560 -2.003 -23.040 1.00 71.00 183 GLY A CA 1
ATOM 1387 C C . GLY A 1 183 ? -10.486 -2.513 -24.484 1.00 71.00 183 GLY A C 1
ATOM 1388 O O . GLY A 1 183 ? -11.394 -3.187 -24.957 1.00 71.00 183 GLY A O 1
ATOM 1389 N N . ASN A 1 184 ? -9.381 -2.279 -25.184 1.00 74.88 184 ASN A N 1
ATOM 1390 C CA . ASN A 1 184 ? -9.194 -2.838 -26.516 1.00 74.88 184 ASN A CA 1
ATOM 1391 C C . ASN A 1 184 ? -8.831 -4.332 -26.441 1.00 74.88 184 ASN A C 1
ATOM 1393 O O . ASN A 1 184 ? -8.437 -4.847 -25.403 1.00 74.88 184 ASN A O 1
ATOM 1397 N N . ASN A 1 185 ? -8.892 -5.054 -27.559 1.00 79.12 185 ASN A N 1
ATOM 1398 C CA . ASN A 1 185 ? -8.466 -6.455 -27.567 1.00 79.12 185 ASN A CA 1
ATOM 1399 C C . ASN A 1 185 ? -6.953 -6.597 -27.328 1.00 79.12 185 ASN A C 1
ATOM 1401 O O . ASN A 1 185 ? -6.158 -5.870 -27.930 1.00 79.12 185 ASN A O 1
ATOM 1405 N N . PHE A 1 186 ? -6.561 -7.573 -26.495 1.00 82.75 186 PHE A N 1
ATOM 1406 C CA . PHE A 1 186 ? -5.151 -7.915 -26.252 1.00 82.75 186 PHE A CA 1
ATOM 1407 C C . PHE A 1 186 ? -4.432 -8.307 -27.551 1.00 82.75 186 PHE A C 1
ATOM 1409 O O . PHE A 1 186 ? -3.283 -7.938 -27.787 1.00 82.75 186 PHE A O 1
ATOM 1416 N N . HIS A 1 187 ? -5.135 -9.026 -28.426 1.00 83.62 187 HIS A N 1
ATOM 1417 C CA . HIS A 1 187 ? -4.655 -9.417 -29.747 1.00 83.62 187 HIS A CA 1
ATOM 1418 C C . HIS A 1 187 ? -5.032 -8.388 -30.832 1.00 83.62 187 HIS A C 1
ATOM 1420 O O . HIS A 1 187 ? -5.823 -7.465 -30.616 1.00 83.62 187 HIS A O 1
ATOM 1426 N N . GLY A 1 188 ? -4.456 -8.556 -32.023 1.00 81.75 188 GLY A N 1
ATOM 1427 C CA . GLY A 1 188 ? -4.692 -7.698 -33.187 1.00 81.75 188 GLY A CA 1
ATOM 1428 C C . GLY A 1 188 ? -3.660 -6.582 -33.349 1.00 81.75 188 GLY A C 1
ATOM 1429 O O . GLY A 1 188 ? -2.628 -6.568 -32.674 1.00 81.75 188 GLY A O 1
ATOM 1430 N N . GLU A 1 189 ? -3.950 -5.658 -34.264 1.00 80.62 189 GLU A N 1
ATOM 1431 C CA . GLU A 1 189 ? -3.044 -4.566 -34.627 1.00 80.62 189 GLU A CA 1
ATOM 1432 C C . GLU A 1 189 ? -2.710 -3.677 -33.425 1.00 80.62 189 GLU A C 1
ATOM 1434 O O . GLU A 1 189 ? -3.550 -3.405 -32.557 1.00 80.62 189 GLU A O 1
ATOM 1439 N N . MET A 1 190 ? -1.453 -3.249 -33.361 1.00 82.06 190 MET A N 1
ATOM 1440 C CA . MET A 1 190 ? -0.952 -2.320 -32.358 1.00 82.06 190 MET A CA 1
ATOM 1441 C C . MET A 1 190 ? -0.440 -1.074 -33.058 1.00 82.06 190 MET A C 1
ATOM 1443 O O . MET A 1 190 ? 0.255 -1.180 -34.066 1.00 82.06 190 MET A O 1
ATOM 1447 N N . ALA A 1 191 ? -0.743 0.091 -32.489 1.00 80.56 191 ALA A N 1
ATOM 1448 C CA . ALA A 1 191 ? -0.150 1.336 -32.946 1.00 80.56 191 ALA A CA 1
ATOM 1449 C C . ALA A 1 191 ? 1.384 1.252 -32.810 1.00 80.56 191 ALA A C 1
ATOM 1451 O O . ALA A 1 191 ? 1.867 0.828 -31.750 1.00 80.56 191 ALA A O 1
ATOM 1452 N N . PRO A 1 192 ? 2.163 1.637 -33.834 1.00 73.94 192 PRO A N 1
ATOM 1453 C CA . PRO A 1 192 ? 3.624 1.584 -33.776 1.00 73.94 192 PRO A CA 1
ATOM 1454 C C . PRO A 1 192 ? 4.195 2.443 -32.632 1.00 73.94 192 PRO A C 1
ATOM 1456 O O . PRO A 1 192 ? 5.238 2.122 -32.057 1.00 73.94 192 PRO A O 1
ATOM 1459 N N . GLU A 1 193 ? 3.473 3.483 -32.211 1.00 81.56 193 GLU A N 1
ATOM 1460 C CA . GLU A 1 193 ? 3.821 4.342 -31.080 1.00 81.56 193 GLU A CA 1
ATOM 1461 C C . GLU A 1 193 ? 3.707 3.623 -29.726 1.00 81.56 193 GLU A C 1
ATOM 1463 O O . GLU A 1 193 ? 4.389 4.012 -28.776 1.00 81.56 193 GLU A O 1
ATOM 1468 N N . ALA A 1 194 ? 2.911 2.549 -29.622 1.00 80.81 194 ALA A N 1
ATOM 1469 C CA . ALA A 1 194 ? 2.648 1.849 -28.360 1.00 80.81 194 ALA A CA 1
ATOM 1470 C C . ALA A 1 194 ? 3.915 1.234 -27.741 1.00 80.81 194 ALA A C 1
ATOM 1472 O O . ALA A 1 194 ? 4.039 1.165 -26.519 1.00 80.81 194 ALA A O 1
ATOM 1473 N N . LEU A 1 195 ? 4.878 0.834 -28.576 1.00 82.62 195 LEU A N 1
ATOM 1474 C CA . LEU A 1 195 ? 6.163 0.280 -28.138 1.00 82.62 195 LEU A CA 1
ATOM 1475 C C . LEU A 1 195 ? 7.134 1.364 -27.649 1.00 82.62 195 LEU A C 1
ATOM 1477 O O . LEU A 1 195 ? 8.022 1.090 -26.842 1.00 82.62 195 LEU A O 1
ATOM 1481 N N . SER A 1 196 ? 6.956 2.610 -28.099 1.00 81.94 196 SER A N 1
ATOM 1482 C CA . SER A 1 196 ? 7.860 3.718 -27.769 1.00 81.94 196 SER A CA 1
ATOM 1483 C C . SER A 1 196 ? 7.900 4.009 -26.270 1.00 81.94 196 SER A C 1
ATOM 1485 O O . SER A 1 196 ? 8.958 4.352 -25.749 1.00 81.94 196 SER A O 1
ATOM 1487 N N . GLY A 1 197 ? 6.776 3.809 -25.573 1.00 80.56 197 GLY A N 1
ATOM 1488 C CA . GLY A 1 197 ? 6.659 4.035 -24.131 1.00 80.56 197 GLY A CA 1
ATOM 1489 C C . GLY A 1 197 ? 7.486 3.085 -23.260 1.00 80.56 197 GLY A C 1
ATOM 1490 O O . GLY A 1 197 ? 7.692 3.391 -22.092 1.00 80.56 197 GLY A O 1
ATOM 1491 N N . TYR A 1 198 ? 7.979 1.972 -23.814 1.00 84.44 198 TYR A N 1
ATOM 1492 C CA . TYR A 1 198 ? 8.739 0.960 -23.070 1.00 84.44 198 TYR A CA 1
ATOM 1493 C C . TYR A 1 198 ? 10.242 0.986 -23.362 1.00 84.44 198 TYR A C 1
ATOM 1495 O O . TYR A 1 198 ? 10.993 0.219 -22.764 1.00 84.44 198 TYR A O 1
ATOM 1503 N N . ARG A 1 199 ? 10.709 1.875 -24.255 1.00 81.88 199 ARG A N 1
ATOM 1504 C CA . ARG A 1 199 ? 12.120 1.910 -24.679 1.00 81.88 199 ARG A CA 1
ATOM 1505 C C . ARG A 1 199 ? 13.094 2.188 -23.532 1.00 81.88 199 ARG A C 1
ATOM 1507 O O . ARG A 1 199 ? 14.210 1.681 -23.555 1.00 81.88 199 ARG A O 1
ATOM 1514 N N . SER A 1 200 ? 12.677 2.943 -22.524 1.00 84.62 200 SER A N 1
ATOM 1515 C CA . SER A 1 200 ? 13.493 3.271 -21.351 1.00 84.62 200 SER A CA 1
ATOM 1516 C C . SER A 1 200 ? 13.075 2.521 -20.085 1.00 84.62 200 SER A C 1
ATOM 1518 O O . SER A 1 200 ? 13.596 2.820 -19.014 1.00 84.62 200 SER A O 1
ATOM 1520 N N . SER A 1 201 ? 12.133 1.576 -20.173 1.00 89.31 201 SER A N 1
ATOM 1521 C CA . SER A 1 201 ? 11.658 0.859 -18.990 1.00 89.31 201 SER A CA 1
ATOM 1522 C C . SER A 1 201 ? 12.698 -0.152 -18.510 1.00 89.31 201 SER A C 1
ATOM 1524 O O . SER A 1 201 ? 13.302 -0.887 -19.297 1.00 89.31 201 SER A O 1
ATOM 1526 N N . MET A 1 202 ? 12.887 -0.200 -17.197 1.00 94.12 202 MET A N 1
ATOM 1527 C CA . MET A 1 202 ? 13.691 -1.228 -16.533 1.00 94.12 202 MET A CA 1
ATOM 1528 C C . MET A 1 202 ? 12.789 -2.374 -16.070 1.00 94.12 202 MET A C 1
ATOM 1530 O O . MET A 1 202 ? 11.586 -2.181 -15.880 1.00 94.12 202 MET A O 1
ATOM 1534 N N . PHE A 1 203 ? 13.347 -3.565 -15.848 1.00 95.19 203 PHE A N 1
ATOM 1535 C CA . PHE A 1 203 ? 12.556 -4.703 -15.359 1.00 95.19 203 PHE A CA 1
ATOM 1536 C C . PHE A 1 203 ? 11.846 -4.410 -14.031 1.00 95.19 203 PHE A C 1
ATOM 1538 O O . PHE A 1 203 ? 10.711 -4.845 -13.848 1.00 95.19 203 PHE A O 1
ATOM 1545 N N . LEU A 1 204 ? 12.462 -3.627 -13.138 1.00 97.00 204 LEU A N 1
ATOM 1546 C CA . LEU A 1 204 ? 11.835 -3.228 -11.875 1.00 97.00 204 LEU A CA 1
ATOM 1547 C C . LEU A 1 204 ? 10.568 -2.394 -12.109 1.00 97.00 204 LEU A C 1
ATOM 1549 O O . LEU A 1 204 ? 9.548 -2.617 -11.465 1.00 97.00 204 LEU A O 1
ATOM 1553 N N . GLU A 1 205 ? 10.607 -1.461 -13.059 1.00 95.44 205 GLU A N 1
ATOM 1554 C CA . GLU A 1 205 ? 9.451 -0.633 -13.414 1.00 95.44 205 GLU A CA 1
ATOM 1555 C C . GLU A 1 205 ? 8.319 -1.476 -14.007 1.00 95.44 205 GLU A C 1
ATOM 1557 O O . GLU A 1 205 ? 7.147 -1.265 -13.689 1.00 95.44 205 GLU A O 1
ATOM 1562 N N . VAL A 1 206 ? 8.671 -2.457 -14.841 1.00 94.94 206 VAL A N 1
ATOM 1563 C CA . VAL A 1 206 ? 7.713 -3.398 -15.424 1.00 94.94 206 VAL A CA 1
ATOM 1564 C C . VAL A 1 206 ? 7.062 -4.258 -14.346 1.00 94.94 206 VAL A C 1
ATOM 1566 O O . VAL A 1 206 ? 5.839 -4.395 -14.350 1.00 94.94 206 VAL A O 1
ATOM 1569 N N . LEU A 1 207 ? 7.849 -4.779 -13.402 1.00 97.50 207 LEU A N 1
ATOM 1570 C CA . LEU A 1 207 ? 7.349 -5.548 -12.265 1.00 97.50 207 LEU A CA 1
ATOM 1571 C C . LEU A 1 207 ? 6.362 -4.722 -11.431 1.00 97.50 207 LEU A C 1
ATOM 1573 O O . LEU A 1 207 ? 5.236 -5.159 -11.192 1.00 97.50 207 LEU A O 1
ATOM 1577 N N . VAL A 1 208 ? 6.760 -3.506 -11.041 1.00 98.31 208 VAL A N 1
ATOM 1578 C CA . VAL A 1 208 ? 5.920 -2.608 -10.236 1.00 98.31 208 VAL A CA 1
ATOM 1579 C C . VAL A 1 208 ? 4.629 -2.253 -10.976 1.00 98.31 208 VAL A C 1
ATOM 1581 O O . VAL A 1 208 ? 3.543 -2.347 -10.404 1.00 98.31 208 VAL A O 1
ATOM 1584 N N . SER A 1 209 ? 4.723 -1.905 -12.261 1.00 95.62 209 SER A N 1
ATOM 1585 C CA . SER A 1 209 ? 3.562 -1.554 -13.087 1.00 95.62 209 SER A CA 1
ATOM 1586 C C . SER A 1 209 ? 2.592 -2.723 -13.249 1.00 95.62 209 SER A C 1
ATOM 1588 O O . SER A 1 209 ? 1.388 -2.547 -13.061 1.00 95.62 209 SER A O 1
ATOM 1590 N N . ALA A 1 210 ? 3.100 -3.921 -13.557 1.00 95.44 210 ALA A N 1
ATOM 1591 C CA . ALA A 1 210 ? 2.279 -5.115 -13.727 1.00 95.44 210 ALA A CA 1
ATOM 1592 C C . ALA A 1 210 ? 1.549 -5.480 -12.429 1.00 95.44 210 ALA A C 1
ATOM 1594 O O . ALA A 1 210 ? 0.332 -5.672 -12.450 1.00 95.44 210 ALA A O 1
ATOM 1595 N N . CYS A 1 211 ? 2.251 -5.486 -11.290 1.00 98.50 211 CYS A N 1
ATOM 1596 C CA . CYS A 1 211 ? 1.623 -5.720 -9.992 1.00 98.50 211 CYS A CA 1
ATOM 1597 C C . CYS A 1 211 ? 0.544 -4.674 -9.690 1.00 98.50 211 CYS A C 1
ATOM 1599 O O . CYS A 1 211 ? -0.555 -5.038 -9.290 1.00 98.50 211 CYS A O 1
ATOM 1601 N N . LEU A 1 212 ? 0.791 -3.384 -9.944 1.00 97.50 212 LEU A N 1
ATOM 1602 C CA . LEU A 1 212 ? -0.224 -2.341 -9.750 1.00 97.50 212 LEU A CA 1
ATOM 1603 C C . LEU A 1 212 ? -1.426 -2.478 -10.686 1.00 97.50 212 LEU A C 1
ATOM 1605 O O . LEU A 1 212 ? -2.520 -2.040 -10.327 1.00 97.50 212 LEU A O 1
ATOM 1609 N N . TYR A 1 213 ? -1.249 -3.028 -11.888 1.00 95.81 213 TYR A N 1
ATOM 1610 C CA . TYR A 1 213 ? -2.369 -3.326 -12.777 1.00 95.81 213 TYR A CA 1
ATOM 1611 C C . TYR A 1 213 ? -3.218 -4.483 -12.259 1.00 95.81 213 TYR A C 1
ATOM 1613 O O . TYR A 1 213 ? -4.442 -4.416 -12.351 1.00 95.81 213 TYR A O 1
ATOM 1621 N N . PHE A 1 214 ? -2.588 -5.512 -11.695 1.00 97.25 214 PHE A N 1
ATOM 1622 C CA . PHE A 1 214 ? -3.290 -6.642 -11.096 1.00 97.25 214 PHE A CA 1
ATOM 1623 C C . PHE A 1 214 ? -3.925 -6.300 -9.748 1.00 97.25 214 PHE A C 1
ATOM 1625 O O . PHE A 1 214 ? -5.061 -6.669 -9.533 1.00 97.25 214 PHE A O 1
ATOM 1632 N N . VAL A 1 215 ? -3.308 -5.502 -8.871 1.00 97.94 215 VAL A N 1
ATOM 1633 C CA . VAL A 1 215 ? -3.954 -5.049 -7.613 1.00 97.94 215 VAL A CA 1
ATOM 1634 C C . VAL A 1 215 ? -5.307 -4.364 -7.877 1.00 97.94 215 VAL A C 1
ATOM 1636 O O . VAL A 1 215 ? -6.217 -4.426 -7.049 1.00 97.94 215 VAL A O 1
ATOM 1639 N N . ARG A 1 216 ? -5.448 -3.743 -9.056 1.00 95.75 216 ARG A N 1
ATOM 1640 C CA . ARG A 1 216 ? -6.629 -2.996 -9.507 1.00 95.75 216 ARG A CA 1
ATOM 1641 C C . ARG A 1 216 ? -7.467 -3.746 -10.544 1.00 95.75 216 ARG A C 1
ATOM 1643 O O . ARG A 1 216 ? -8.283 -3.101 -11.199 1.00 95.75 216 ARG A O 1
ATOM 1650 N N . SER A 1 217 ? -7.256 -5.048 -10.746 1.00 94.19 217 SER A N 1
ATOM 1651 C CA . SER A 1 217 ? -7.973 -5.822 -11.762 1.00 94.19 217 SER A CA 1
ATOM 1652 C C . SER A 1 217 ? -9.367 -6.238 -11.296 1.00 94.19 217 SER A C 1
ATOM 1654 O O . SER A 1 217 ? -9.542 -6.868 -10.253 1.00 94.19 217 SER A O 1
ATOM 1656 N N . TYR A 1 218 ? -10.364 -5.924 -12.120 1.00 92.50 218 TYR A N 1
ATOM 1657 C CA . TYR A 1 218 ? -11.753 -6.336 -11.944 1.00 92.50 218 TYR A CA 1
ATOM 1658 C C . TYR A 1 218 ? -12.295 -6.862 -13.265 1.00 92.50 218 TYR A C 1
ATOM 1660 O O . TYR A 1 218 ? -11.967 -6.342 -14.333 1.00 92.50 218 TYR A O 1
ATOM 1668 N N . TYR A 1 219 ? -13.161 -7.862 -13.195 1.00 90.50 219 TYR A N 1
ATOM 1669 C CA . TYR A 1 219 ? -13.951 -8.291 -14.335 1.00 90.50 219 TYR A CA 1
ATOM 1670 C C . TYR A 1 219 ? -15.264 -7.504 -14.393 1.00 90.50 219 TYR A C 1
ATOM 1672 O O . TYR A 1 219 ? -15.906 -7.321 -13.355 1.00 90.50 219 TYR A O 1
ATOM 1680 N N . PRO A 1 220 ? -15.694 -7.021 -15.568 1.00 86.19 220 PRO A N 1
ATOM 1681 C CA . PRO A 1 220 ? -17.001 -6.393 -15.690 1.00 86.19 220 PRO A CA 1
ATOM 1682 C C . PRO A 1 220 ? -18.106 -7.453 -15.510 1.00 86.19 220 PRO A C 1
ATOM 1684 O O . PRO A 1 220 ? -17.983 -8.577 -15.998 1.00 86.19 220 PRO A O 1
ATOM 1687 N N . SER A 1 221 ? -19.193 -7.104 -14.818 1.00 76.50 221 SER A N 1
ATOM 1688 C CA . SER A 1 221 ? -20.347 -7.982 -14.563 1.00 76.50 221 SER A CA 1
ATOM 1689 C C . SER A 1 221 ? -21.261 -8.096 -15.794 1.00 76.50 221 SER A C 1
ATOM 1691 O O . SER A 1 221 ? -22.427 -7.710 -15.773 1.00 76.50 221 SER A O 1
ATOM 1693 N N . LEU A 1 222 ? -20.717 -8.593 -16.907 1.00 71.00 222 LEU A N 1
ATOM 1694 C CA . LEU A 1 222 ? -21.435 -8.699 -18.179 1.00 71.00 222 LEU A CA 1
ATOM 1695 C C . LEU A 1 222 ? -22.095 -10.076 -18.333 1.00 71.00 222 LEU A C 1
ATOM 1697 O O . LEU A 1 222 ? -21.400 -11.088 -18.194 1.00 71.00 222 LEU A O 1
ATOM 1701 N N . PRO A 1 223 ? -23.390 -10.151 -18.698 1.00 64.69 223 PRO A N 1
ATOM 1702 C CA . PRO A 1 223 ? -24.082 -11.421 -18.934 1.00 64.69 223 PRO A CA 1
ATOM 1703 C C . PRO A 1 223 ? -23.373 -12.328 -19.950 1.00 64.69 223 PRO A C 1
ATOM 1705 O O . PRO A 1 223 ? -23.352 -13.544 -19.792 1.00 64.69 223 PRO A O 1
ATOM 1708 N N . GLN A 1 224 ? -22.740 -11.734 -20.965 1.00 62.69 224 GLN A N 1
ATOM 1709 C CA . GLN A 1 224 ? -22.047 -12.436 -22.046 1.00 62.69 224 GLN A CA 1
ATOM 1710 C C . GLN A 1 224 ? -20.667 -12.981 -21.634 1.00 62.69 224 GLN A C 1
ATOM 1712 O O . GLN A 1 224 ? -20.062 -13.750 -22.381 1.00 62.69 224 GLN A O 1
ATOM 1717 N N . ALA A 1 225 ? -20.131 -12.583 -20.473 1.00 66.56 225 ALA A N 1
ATOM 1718 C CA . ALA A 1 225 ? -18.800 -12.998 -20.036 1.00 66.56 225 ALA A CA 1
ATOM 1719 C C . ALA A 1 225 ? -18.773 -14.414 -19.429 1.00 66.56 225 ALA A C 1
ATOM 1721 O O . ALA A 1 225 ? -17.718 -15.049 -19.441 1.00 66.56 225 ALA A O 1
ATOM 1722 N N . HIS A 1 226 ? -19.909 -14.933 -18.939 1.00 73.81 226 HIS A N 1
ATOM 1723 C CA . HIS A 1 226 ? -20.028 -16.258 -18.301 1.00 73.81 226 HIS A CA 1
ATOM 1724 C C . HIS A 1 226 ? -18.857 -16.582 -17.346 1.00 73.81 226 HIS A C 1
ATOM 1726 O O . HIS A 1 226 ? -18.188 -17.609 -17.486 1.00 73.81 226 HIS A O 1
ATOM 1732 N N . LEU A 1 227 ? -18.558 -15.663 -16.424 1.00 84.94 227 LEU A N 1
ATOM 1733 C CA . LEU A 1 227 ? -17.454 -15.801 -15.471 1.00 84.94 227 LEU A CA 1
ATOM 1734 C C . LEU A 1 227 ? -17.770 -16.868 -14.422 1.00 84.94 227 LEU A C 1
ATOM 1736 O O . LEU A 1 227 ? -18.863 -16.900 -13.858 1.00 84.94 227 LEU A O 1
ATOM 1740 N N . THR A 1 228 ? -16.796 -17.727 -14.151 1.00 88.06 228 THR A N 1
ATOM 1741 C CA . THR A 1 228 ? -16.874 -18.775 -13.129 1.00 88.06 228 THR A CA 1
ATOM 1742 C C . THR A 1 228 ? -16.396 -18.262 -11.768 1.00 88.06 228 THR A C 1
ATOM 1744 O O . THR A 1 228 ? -15.576 -17.344 -11.685 1.00 88.06 228 THR A O 1
ATOM 1747 N N . ALA A 1 229 ? -16.851 -18.894 -10.680 1.00 87.50 229 ALA A N 1
ATOM 1748 C CA . ALA A 1 229 ? -16.372 -18.585 -9.328 1.00 87.50 229 ALA A CA 1
ATOM 1749 C C . ALA A 1 229 ? -14.847 -18.772 -9.193 1.00 87.50 229 ALA A C 1
ATOM 1751 O O . ALA A 1 229 ? -14.175 -17.957 -8.563 1.00 87.50 229 ALA A O 1
ATOM 1752 N N . ALA A 1 230 ? -14.284 -19.783 -9.866 1.00 89.50 230 ALA A N 1
ATOM 1753 C CA . ALA A 1 230 ? -12.845 -20.042 -9.891 1.00 89.50 230 ALA A CA 1
ATOM 1754 C C . ALA A 1 230 ? -12.042 -18.919 -10.575 1.00 89.50 230 ALA A C 1
ATOM 1756 O O . ALA A 1 230 ? -10.958 -18.571 -10.111 1.00 89.50 230 ALA A O 1
ATOM 1757 N N . GLU A 1 231 ? -12.563 -18.316 -11.649 1.00 91.38 231 GLU A N 1
ATOM 1758 C CA . GLU A 1 231 ? -11.916 -17.176 -12.318 1.00 91.38 231 GLU A CA 1
ATOM 1759 C C . GLU A 1 231 ? -11.933 -15.920 -11.429 1.00 91.38 231 GLU A C 1
ATOM 1761 O O . GLU A 1 231 ? -10.934 -15.198 -11.359 1.00 91.38 231 GLU A O 1
ATOM 1766 N N . LEU A 1 232 ? -13.034 -15.684 -10.704 1.00 92.25 232 LEU A N 1
ATOM 1767 C CA . LEU A 1 232 ? -13.142 -14.590 -9.733 1.00 92.25 232 LEU A CA 1
ATOM 1768 C C . LEU A 1 232 ? -12.188 -14.798 -8.550 1.00 92.25 232 LEU A C 1
ATOM 1770 O O . LEU A 1 232 ? -11.425 -13.890 -8.220 1.00 92.25 232 LEU A O 1
ATOM 1774 N N . SER A 1 233 ? -12.175 -15.998 -7.960 1.00 92.56 233 SER A N 1
ATOM 1775 C CA . SER A 1 233 ? -11.247 -16.359 -6.880 1.00 92.56 233 SER A CA 1
ATOM 1776 C C . SER A 1 233 ? -9.793 -16.252 -7.330 1.00 92.56 233 SER A C 1
ATOM 1778 O O . SER A 1 233 ? -8.983 -15.631 -6.656 1.00 92.56 233 SER A O 1
ATOM 1780 N N . GLY A 1 234 ? -9.458 -16.751 -8.520 1.00 94.94 234 GLY A N 1
ATOM 1781 C CA . GLY A 1 234 ? -8.095 -16.657 -9.033 1.00 94.94 234 GLY A CA 1
ATOM 1782 C C . GLY A 1 234 ? -7.622 -15.211 -9.223 1.00 94.94 234 GLY A C 1
ATOM 1783 O O . GLY A 1 234 ? -6.459 -14.909 -8.971 1.00 94.94 234 GLY A O 1
ATOM 1784 N N . ASN A 1 235 ? -8.504 -14.286 -9.623 1.00 95.81 235 ASN A N 1
ATOM 1785 C CA . ASN A 1 235 ? -8.156 -12.863 -9.688 1.00 95.81 235 ASN A CA 1
ATOM 1786 C C . ASN A 1 235 ? -7.941 -12.246 -8.293 1.00 95.81 235 ASN A C 1
ATOM 1788 O O . ASN A 1 235 ? -7.046 -11.418 -8.126 1.00 95.81 235 ASN A O 1
ATOM 1792 N N . ARG A 1 236 ? -8.718 -12.665 -7.285 1.00 96.06 236 ARG A N 1
ATOM 1793 C CA . ARG A 1 236 ? -8.519 -12.275 -5.876 1.00 96.06 236 ARG A CA 1
ATOM 1794 C C . ARG A 1 236 ? -7.151 -12.720 -5.362 1.00 96.06 236 ARG A C 1
ATOM 1796 O O . ARG A 1 236 ? -6.419 -11.902 -4.809 1.00 96.06 236 ARG A O 1
ATOM 1803 N N . ASP A 1 237 ? -6.774 -13.967 -5.621 1.00 96.88 237 ASP A N 1
ATOM 1804 C CA . ASP A 1 237 ? -5.477 -14.515 -5.211 1.00 96.88 237 ASP A CA 1
ATOM 1805 C C . ASP A 1 237 ? -4.318 -13.764 -5.878 1.00 96.88 237 ASP A C 1
ATOM 1807 O O . ASP A 1 237 ? -3.337 -13.401 -5.228 1.00 96.88 237 ASP A O 1
ATOM 1811 N N . VAL A 1 238 ? -4.453 -13.445 -7.171 1.00 98.44 238 VAL A N 1
ATOM 1812 C CA . VAL A 1 238 ? -3.462 -12.647 -7.910 1.00 98.44 238 VAL A CA 1
ATOM 1813 C C . VAL A 1 238 ? -3.330 -11.240 -7.325 1.00 98.44 238 VAL A C 1
ATOM 1815 O O . VAL A 1 238 ? -2.210 -10.762 -7.144 1.00 98.44 238 VAL A O 1
ATOM 1818 N N . ARG A 1 239 ? -4.445 -10.587 -6.968 1.00 97.81 239 ARG A N 1
ATOM 1819 C CA . ARG A 1 239 ? -4.438 -9.280 -6.287 1.00 97.81 239 ARG A CA 1
ATOM 1820 C C . ARG A 1 239 ? -3.660 -9.335 -4.970 1.00 97.81 239 ARG A C 1
ATOM 1822 O O . ARG A 1 239 ? -2.828 -8.459 -4.732 1.00 97.81 239 ARG A O 1
ATOM 1829 N N . LEU A 1 240 ? -3.898 -10.357 -4.144 1.00 98.06 240 LEU A N 1
ATOM 1830 C CA . LEU A 1 240 ? -3.197 -10.546 -2.868 1.00 98.06 240 LEU A CA 1
ATOM 1831 C C . LEU A 1 240 ? -1.697 -10.791 -3.076 1.00 98.06 240 LEU A C 1
ATOM 1833 O O . LEU A 1 240 ? -0.876 -10.107 -2.460 1.00 98.06 240 LEU A O 1
ATOM 1837 N N . LEU A 1 241 ? -1.329 -11.684 -3.998 1.00 98.75 241 LEU A N 1
ATOM 1838 C CA . LEU A 1 241 ? 0.072 -11.985 -4.297 1.00 98.75 241 LEU A CA 1
ATOM 1839 C C . LEU A 1 241 ? 0.823 -10.764 -4.850 1.00 98.75 241 LEU A C 1
ATOM 1841 O O . LEU A 1 241 ? 1.977 -10.535 -4.494 1.00 98.75 241 LEU A O 1
ATOM 1845 N N . CYS A 1 242 ? 0.178 -9.934 -5.676 1.00 98.81 242 CYS A N 1
ATOM 1846 C CA . CYS A 1 242 ? 0.771 -8.683 -6.146 1.00 98.81 242 CYS A CA 1
ATOM 1847 C C . CYS A 1 242 ? 0.997 -7.674 -5.013 1.00 98.81 242 CYS A C 1
ATOM 1849 O O . CYS A 1 242 ? 2.038 -7.013 -5.006 1.00 98.81 242 CYS A O 1
ATOM 1851 N N . CYS A 1 243 ? 0.071 -7.557 -4.052 1.00 98.75 243 CYS A N 1
ATOM 1852 C CA . CYS A 1 243 ? 0.287 -6.729 -2.863 1.00 98.75 243 CYS A CA 1
ATOM 1853 C C . CYS A 1 243 ? 1.496 -7.220 -2.057 1.00 98.75 243 CYS A C 1
ATOM 1855 O O . CYS A 1 243 ? 2.341 -6.420 -1.656 1.00 98.75 243 CYS A O 1
ATOM 1857 N N . GLU A 1 244 ? 1.606 -8.533 -1.856 1.00 98.62 244 GLU A N 1
ATOM 1858 C CA . GLU A 1 244 ? 2.705 -9.134 -1.106 1.00 98.62 244 GLU A CA 1
ATOM 1859 C C . GLU A 1 244 ? 4.060 -8.963 -1.809 1.00 98.62 244 GLU A C 1
ATOM 1861 O O . GLU A 1 244 ? 5.045 -8.587 -1.173 1.00 98.62 244 GLU A O 1
ATOM 1866 N N . LEU A 1 245 ? 4.107 -9.170 -3.127 1.00 98.75 245 LEU A N 1
ATOM 1867 C CA . LEU A 1 245 ? 5.318 -8.985 -3.922 1.00 98.75 245 LEU A CA 1
ATOM 1868 C C . LEU A 1 245 ? 5.775 -7.522 -3.925 1.00 98.75 245 LEU A C 1
ATOM 1870 O O . LEU A 1 245 ? 6.957 -7.252 -3.731 1.00 98.75 245 LEU A O 1
ATOM 1874 N N . LEU A 1 246 ? 4.856 -6.562 -4.089 1.00 98.88 246 LEU A N 1
ATOM 1875 C CA . LEU A 1 246 ? 5.195 -5.139 -3.979 1.00 98.88 246 LEU A CA 1
ATOM 1876 C C . LEU A 1 246 ? 5.702 -4.781 -2.579 1.00 98.88 246 LEU A C 1
ATOM 1878 O O . LEU A 1 246 ? 6.651 -4.008 -2.458 1.00 98.88 246 LEU A O 1
ATOM 1882 N N . ARG A 1 247 ? 5.107 -5.361 -1.529 1.00 98.75 247 ARG A N 1
ATOM 1883 C CA . ARG A 1 247 ? 5.539 -5.143 -0.146 1.00 98.75 247 ARG A CA 1
ATOM 1884 C C . ARG A 1 247 ? 6.977 -5.619 0.032 1.00 98.75 247 ARG A C 1
ATOM 1886 O O . ARG A 1 247 ? 7.796 -4.848 0.513 1.00 98.75 247 ARG A O 1
ATOM 1893 N N . LEU A 1 248 ? 7.285 -6.841 -0.410 1.00 98.69 248 LEU A N 1
ATOM 1894 C CA . LEU A 1 248 ? 8.641 -7.394 -0.392 1.00 98.69 248 LEU A CA 1
ATOM 1895 C C . LEU A 1 248 ? 9.624 -6.490 -1.148 1.00 98.69 248 LEU A C 1
ATOM 1897 O O . LEU A 1 248 ? 10.648 -6.102 -0.595 1.00 98.69 248 LEU A O 1
ATOM 1901 N N . VAL A 1 249 ? 9.289 -6.098 -2.383 1.00 98.69 249 VAL A N 1
ATOM 1902 C CA . VAL A 1 249 ? 10.128 -5.214 -3.207 1.00 98.69 249 VAL A CA 1
ATOM 1903 C C . VAL A 1 249 ? 10.433 -3.903 -2.477 1.00 98.69 249 VAL A C 1
ATOM 1905 O O . VAL A 1 249 ? 11.598 -3.525 -2.380 1.00 98.69 249 VAL A O 1
ATOM 1908 N N . PHE A 1 250 ? 9.425 -3.207 -1.945 1.00 98.62 250 PHE A N 1
ATOM 1909 C CA . PHE A 1 250 ? 9.643 -1.919 -1.279 1.00 98.62 250 PHE A CA 1
ATOM 1910 C C . PHE A 1 250 ? 10.373 -2.060 0.060 1.00 98.62 250 PHE A C 1
ATOM 1912 O O . PHE A 1 250 ? 11.236 -1.236 0.353 1.00 98.62 250 PHE A O 1
ATOM 1919 N N . SER A 1 251 ? 10.099 -3.111 0.839 1.00 98.06 251 SER A N 1
ATOM 1920 C CA . SER A 1 251 ? 10.825 -3.391 2.084 1.00 98.06 251 SER A CA 1
ATOM 1921 C C . SER A 1 251 ? 12.316 -3.637 1.837 1.00 98.06 251 SER A C 1
ATOM 1923 O O . SER A 1 251 ? 13.153 -3.024 2.495 1.00 98.06 251 SER A O 1
ATOM 1925 N N . GLU A 1 252 ? 12.661 -4.467 0.854 1.00 97.62 252 GLU A N 1
ATOM 1926 C CA . GLU A 1 252 ? 14.056 -4.799 0.540 1.00 97.62 252 GLU A CA 1
ATOM 1927 C C . GLU A 1 252 ? 14.795 -3.624 -0.118 1.00 97.62 252 GLU A C 1
ATOM 1929 O O . GLU A 1 252 ? 15.978 -3.380 0.146 1.00 97.62 252 GLU A O 1
ATOM 1934 N N . MET A 1 253 ? 14.094 -2.817 -0.923 1.00 95.88 253 MET A N 1
ATOM 1935 C CA . MET A 1 253 ? 14.686 -1.633 -1.549 1.00 95.88 253 MET A CA 1
ATOM 1936 C C . MET A 1 253 ? 15.120 -0.559 -0.546 1.00 95.88 253 MET A C 1
ATOM 1938 O O . MET A 1 253 ? 16.040 0.195 -0.857 1.00 95.88 253 MET A O 1
ATOM 1942 N N . VAL A 1 254 ? 14.549 -0.503 0.662 1.00 95.44 254 VAL A N 1
ATOM 1943 C CA . VAL A 1 254 ? 14.977 0.447 1.708 1.00 95.44 254 VAL A CA 1
ATOM 1944 C C . VAL A 1 254 ? 16.473 0.319 2.010 1.00 95.44 254 VAL A C 1
ATOM 1946 O O . VAL A 1 254 ? 17.193 1.321 2.023 1.00 95.44 254 VAL A O 1
ATOM 1949 N N . ALA A 1 255 ? 16.959 -0.907 2.230 1.00 92.50 255 ALA A N 1
ATOM 1950 C CA . ALA A 1 255 ? 18.368 -1.149 2.536 1.00 92.50 255 ALA A CA 1
ATOM 1951 C C . ALA A 1 255 ? 19.267 -0.860 1.326 1.00 92.50 255 ALA A C 1
ATOM 1953 O O . ALA A 1 255 ? 20.345 -0.287 1.469 1.00 92.50 255 ALA A O 1
ATOM 1954 N N . VAL A 1 256 ? 18.803 -1.202 0.122 1.00 94.19 256 VAL A N 1
ATOM 1955 C CA . VAL A 1 256 ? 19.552 -0.961 -1.117 1.00 94.19 256 VAL A CA 1
ATOM 1956 C C . VAL A 1 256 ? 19.708 0.530 -1.396 1.00 94.19 256 VAL A C 1
ATOM 1958 O O . VAL A 1 256 ? 20.808 0.956 -1.738 1.00 94.19 256 VAL A O 1
ATOM 1961 N N . VAL A 1 257 ? 18.652 1.333 -1.232 1.00 94.00 257 VAL A N 1
ATOM 1962 C CA . VAL A 1 257 ? 18.704 2.790 -1.442 1.00 94.00 257 VAL A CA 1
ATOM 1963 C C . VAL A 1 257 ? 19.656 3.457 -0.469 1.00 94.00 257 VAL A C 1
ATOM 1965 O O . VAL A 1 257 ? 20.462 4.282 -0.894 1.00 94.00 257 VAL A O 1
ATOM 1968 N N . ARG A 1 258 ? 19.610 3.065 0.810 1.00 90.44 258 ARG A N 1
ATOM 1969 C CA . ARG A 1 258 ? 20.529 3.566 1.840 1.00 90.44 258 ARG A CA 1
ATOM 1970 C C . ARG A 1 258 ? 21.992 3.356 1.447 1.00 90.44 258 ARG A C 1
ATOM 1972 O O . ARG A 1 258 ? 22.820 4.233 1.667 1.00 90.44 258 ARG A O 1
ATOM 1979 N N . ASP A 1 259 ? 22.298 2.204 0.861 1.00 89.94 259 ASP A N 1
ATOM 1980 C CA . ASP A 1 259 ? 23.658 1.834 0.470 1.00 89.94 259 ASP A CA 1
ATOM 1981 C C . ASP A 1 259 ? 24.035 2.338 -0.944 1.00 89.94 259 ASP A C 1
ATOM 1983 O O . ASP A 1 259 ? 25.134 2.061 -1.427 1.00 89.94 259 ASP A O 1
ATOM 1987 N N . SER A 1 260 ? 23.130 3.044 -1.630 1.00 89.69 260 SER A N 1
ATOM 1988 C CA . SER A 1 260 ? 23.298 3.522 -3.009 1.00 89.69 260 SER A CA 1
ATOM 1989 C C . SER A 1 260 ? 23.466 5.042 -3.077 1.00 89.69 260 SER A C 1
ATOM 1991 O O . SER A 1 260 ? 23.134 5.768 -2.148 1.00 89.69 260 SER A O 1
ATOM 1993 N N . GLY A 1 261 ? 23.975 5.568 -4.194 1.00 88.12 261 GLY A N 1
ATOM 1994 C CA . GLY A 1 261 ? 24.156 7.016 -4.374 1.00 88.12 261 GLY A CA 1
ATOM 1995 C C . GLY A 1 261 ? 22.864 7.785 -4.699 1.00 88.12 261 GLY A C 1
ATOM 1996 O O . GLY A 1 261 ? 21.871 7.204 -5.138 1.00 88.12 261 GLY A O 1
ATOM 1997 N N . ARG A 1 262 ? 22.919 9.121 -4.580 1.00 93.31 262 ARG A N 1
ATOM 1998 C CA . ARG A 1 262 ? 21.824 10.067 -4.895 1.00 93.31 262 ARG A CA 1
ATOM 1999 C C . ARG A 1 262 ? 21.149 9.797 -6.243 1.00 93.31 262 ARG A C 1
ATOM 2001 O O . ARG A 1 262 ? 19.927 9.797 -6.324 1.00 93.31 262 ARG A O 1
ATOM 2008 N N . SER A 1 263 ? 21.923 9.518 -7.294 1.00 92.69 263 SER A N 1
ATOM 2009 C CA . SER A 1 263 ? 21.387 9.260 -8.640 1.00 92.69 263 SER A CA 1
ATOM 2010 C C . SER A 1 263 ? 20.442 8.057 -8.688 1.00 92.69 263 SER A C 1
ATOM 2012 O O . SER A 1 263 ? 19.461 8.072 -9.427 1.00 92.69 263 SER A O 1
ATOM 2014 N N . PHE A 1 264 ? 20.713 7.024 -7.885 1.00 94.75 264 PHE A N 1
ATOM 2015 C CA . PHE A 1 264 ? 19.848 5.851 -7.800 1.00 94.75 264 PHE A CA 1
ATOM 2016 C C . PHE A 1 264 ? 18.541 6.170 -7.070 1.00 94.75 264 PHE A C 1
ATOM 2018 O O . PHE A 1 264 ? 17.475 5.744 -7.507 1.00 94.75 264 PHE A O 1
ATOM 2025 N N . ALA A 1 265 ? 18.607 6.977 -6.007 1.00 95.12 265 ALA A N 1
ATOM 2026 C CA . ALA A 1 265 ? 17.416 7.464 -5.321 1.00 95.12 265 ALA A CA 1
ATOM 2027 C C . ALA A 1 265 ? 16.534 8.303 -6.257 1.00 95.12 265 ALA A C 1
ATOM 2029 O O . ALA A 1 265 ? 15.344 8.019 -6.357 1.00 95.12 265 ALA A O 1
ATOM 2030 N N . VAL A 1 266 ? 17.117 9.250 -7.007 1.00 95.38 266 VAL A N 1
ATOM 2031 C CA . VAL A 1 266 ? 16.402 10.056 -8.020 1.00 95.38 266 VAL A CA 1
ATOM 2032 C C . VAL A 1 266 ? 15.656 9.158 -9.008 1.00 95.38 266 VAL A C 1
ATOM 2034 O O . VAL A 1 266 ? 14.447 9.303 -9.178 1.00 95.38 266 VAL A O 1
ATOM 2037 N N . TYR A 1 267 ? 16.342 8.160 -9.572 1.00 95.38 267 TYR A N 1
ATOM 2038 C CA . TYR A 1 267 ? 15.725 7.179 -10.467 1.00 95.38 267 TYR A CA 1
ATOM 2039 C C . TYR A 1 267 ? 14.530 6.450 -9.828 1.00 95.38 267 TYR A C 1
ATOM 2041 O O . TYR A 1 267 ? 13.497 6.272 -10.475 1.00 95.38 267 TYR A O 1
ATOM 2049 N N . LEU A 1 268 ? 14.645 6.024 -8.567 1.00 96.50 268 LEU A N 1
ATOM 2050 C CA . LEU A 1 268 ? 13.559 5.327 -7.880 1.00 96.50 268 LEU A CA 1
ATOM 2051 C C . LEU A 1 268 ? 12.379 6.249 -7.567 1.00 96.50 268 LEU A C 1
ATOM 2053 O O . LEU A 1 268 ? 11.237 5.820 -7.714 1.00 96.50 268 LEU A O 1
ATOM 2057 N N . GLY A 1 269 ? 12.622 7.512 -7.211 1.00 95.50 269 GLY A N 1
ATOM 2058 C CA . GLY A 1 269 ? 11.547 8.499 -7.086 1.00 95.50 269 GLY A CA 1
ATOM 2059 C C . GLY A 1 269 ? 10.825 8.730 -8.410 1.00 95.50 269 GLY A C 1
ATOM 2060 O O . GLY A 1 269 ? 9.595 8.690 -8.453 1.00 95.50 269 GLY A O 1
ATOM 2061 N N . ASP A 1 270 ? 11.569 8.858 -9.510 1.00 94.94 270 ASP A N 1
ATOM 2062 C CA . ASP A 1 270 ? 10.994 8.965 -10.853 1.00 94.94 270 ASP A CA 1
ATOM 2063 C C . ASP A 1 270 ? 10.207 7.706 -11.238 1.00 94.94 270 ASP A C 1
ATOM 2065 O O . ASP A 1 270 ? 9.149 7.796 -11.862 1.00 94.94 270 ASP A O 1
ATOM 2069 N N . LEU A 1 271 ? 10.682 6.515 -10.862 1.00 95.94 271 LEU A N 1
ATOM 2070 C CA . LEU A 1 271 ? 9.958 5.258 -11.059 1.00 95.94 271 LEU A CA 1
ATOM 2071 C C . LEU A 1 271 ? 8.632 5.259 -10.291 1.00 95.94 271 LEU A C 1
ATOM 2073 O O . LEU A 1 271 ? 7.599 4.950 -10.890 1.00 95.94 271 LEU A O 1
ATOM 2077 N N . LEU A 1 272 ? 8.640 5.630 -9.004 1.00 96.69 272 LEU A N 1
ATOM 2078 C CA . LEU A 1 272 ? 7.431 5.715 -8.177 1.00 96.69 272 LEU A CA 1
ATOM 2079 C C . LEU A 1 272 ? 6.407 6.681 -8.792 1.00 96.69 272 LEU A C 1
ATOM 2081 O O . LEU A 1 272 ? 5.225 6.342 -8.917 1.00 96.69 272 LEU A O 1
ATOM 2085 N N . MET A 1 273 ? 6.877 7.843 -9.257 1.00 94.44 273 MET A N 1
ATOM 2086 C CA . MET A 1 273 ? 6.056 8.860 -9.915 1.00 94.44 273 MET A CA 1
ATOM 2087 C C . MET A 1 273 ? 5.483 8.380 -11.252 1.00 94.44 273 MET A C 1
ATOM 2089 O O . MET A 1 273 ? 4.278 8.504 -11.482 1.00 94.44 273 MET A O 1
ATOM 2093 N N . ARG A 1 274 ? 6.304 7.785 -12.128 1.00 92.75 274 ARG A N 1
ATOM 2094 C CA . ARG A 1 274 ? 5.863 7.272 -13.440 1.00 92.75 274 ARG A CA 1
ATOM 2095 C C . ARG A 1 274 ? 4.881 6.108 -13.306 1.00 92.75 274 ARG A C 1
ATOM 2097 O O . ARG A 1 274 ? 3.887 6.073 -14.030 1.00 92.75 274 ARG A O 1
ATOM 2104 N N . CYS A 1 275 ? 5.113 5.205 -12.352 1.00 94.50 275 CYS A N 1
ATOM 2105 C CA . CYS A 1 275 ? 4.202 4.098 -12.042 1.00 94.50 275 CYS A CA 1
ATOM 2106 C C . CYS A 1 275 ? 2.954 4.546 -11.263 1.00 94.50 275 CYS A C 1
ATOM 2108 O O . CYS A 1 275 ? 1.996 3.781 -11.151 1.00 94.50 275 CYS A O 1
ATOM 2110 N N . LYS A 1 276 ? 2.946 5.778 -10.730 1.00 95.31 276 LYS A N 1
ATOM 2111 C CA . LYS A 1 276 ? 1.874 6.347 -9.897 1.00 95.31 276 LYS A CA 1
ATOM 2112 C C . LYS A 1 276 ? 1.567 5.494 -8.661 1.00 95.31 276 LYS A C 1
ATOM 2114 O O . LYS A 1 276 ? 0.400 5.328 -8.300 1.00 95.31 276 LYS A O 1
ATOM 2119 N N . VAL A 1 277 ? 2.606 4.952 -8.023 1.00 98.00 277 VAL A N 1
ATOM 2120 C CA . VAL A 1 277 ? 2.483 3.947 -6.951 1.00 98.00 277 VAL A CA 1
ATOM 2121 C C . VAL A 1 277 ? 1.626 4.465 -5.794 1.00 98.00 277 VAL A C 1
ATOM 2123 O O . VAL A 1 277 ? 0.617 3.850 -5.450 1.00 98.00 277 VAL A O 1
ATOM 2126 N N . GLN A 1 278 ? 1.972 5.633 -5.245 1.00 97.44 278 GLN A N 1
ATOM 2127 C CA . GLN A 1 278 ? 1.266 6.235 -4.112 1.00 97.44 278 GLN A CA 1
ATOM 2128 C C . GLN A 1 278 ? -0.198 6.539 -4.454 1.00 97.44 278 GLN A C 1
ATOM 2130 O O . GLN A 1 278 ? -1.099 6.153 -3.711 1.00 97.44 278 GLN A O 1
ATOM 2135 N N . LYS A 1 279 ? -0.445 7.183 -5.606 1.00 95.25 279 LYS A N 1
ATOM 2136 C CA . LYS A 1 279 ? -1.798 7.520 -6.086 1.00 95.25 279 LYS A CA 1
ATOM 2137 C C . LYS A 1 279 ? -2.659 6.263 -6.209 1.00 95.25 279 LYS A C 1
ATOM 2139 O O . LYS A 1 279 ? -3.765 6.223 -5.677 1.00 95.25 279 LYS A O 1
ATOM 2144 N N . ALA A 1 280 ? -2.154 5.234 -6.889 1.00 96.06 280 ALA A N 1
ATOM 2145 C CA . ALA A 1 280 ? -2.894 4.002 -7.137 1.00 96.06 280 ALA A CA 1
ATOM 2146 C C . ALA A 1 280 ? -3.262 3.280 -5.833 1.00 96.06 280 ALA A C 1
ATOM 2148 O O . ALA A 1 280 ? -4.426 2.928 -5.639 1.00 96.06 280 ALA A O 1
ATOM 2149 N N . LEU A 1 281 ? -2.297 3.099 -4.928 1.00 98.06 281 LEU A N 1
ATOM 2150 C CA . LEU A 1 281 ? -2.512 2.347 -3.692 1.00 98.06 281 LEU A CA 1
ATOM 2151 C C . LEU A 1 281 ? -3.365 3.111 -2.672 1.00 98.06 281 LEU A C 1
ATOM 2153 O O . LEU A 1 281 ? -4.201 2.495 -2.015 1.00 98.06 281 LEU A O 1
ATOM 2157 N N . LEU A 1 282 ? -3.249 4.442 -2.587 1.00 96.62 282 LEU A N 1
ATOM 2158 C CA . LEU A 1 282 ? -4.138 5.250 -1.742 1.00 96.62 282 LEU A CA 1
ATOM 2159 C C . LEU A 1 282 ? -5.588 5.215 -2.228 1.00 96.62 282 LEU A C 1
ATOM 2161 O O . LEU A 1 282 ? -6.502 5.171 -1.407 1.00 96.62 282 LEU A O 1
ATOM 2165 N N . HIS A 1 283 ? -5.821 5.194 -3.542 1.00 93.81 283 HIS A N 1
ATOM 2166 C CA . HIS A 1 283 ? -7.170 5.003 -4.073 1.00 93.81 283 HIS A CA 1
ATOM 2167 C C . HIS A 1 283 ? -7.728 3.611 -3.753 1.00 93.81 283 HIS A C 1
ATOM 2169 O O . HIS A 1 283 ? -8.888 3.526 -3.357 1.00 93.81 283 HIS A O 1
ATOM 2175 N N . CYS A 1 284 ? -6.910 2.554 -3.846 1.00 96.12 284 CYS A N 1
ATOM 2176 C CA . CYS A 1 284 ? -7.318 1.206 -3.428 1.00 96.12 284 CYS A CA 1
ATOM 2177 C C . CYS A 1 284 ? -7.687 1.178 -1.937 1.00 96.12 284 CYS A C 1
ATOM 2179 O O . CYS A 1 284 ? -8.741 0.665 -1.571 1.00 96.12 284 CYS A O 1
ATOM 2181 N N . LEU A 1 285 ? -6.853 1.789 -1.086 1.00 96.38 285 LEU A N 1
ATOM 2182 C CA . LEU A 1 285 ? -7.065 1.867 0.360 1.00 96.38 285 LEU A CA 1
ATOM 2183 C C . LEU A 1 285 ? -8.376 2.586 0.707 1.00 96.38 285 LEU A C 1
ATOM 2185 O O . LEU A 1 285 ? -9.194 2.058 1.456 1.00 96.38 285 LEU A O 1
ATOM 2189 N N . VAL A 1 286 ? -8.593 3.780 0.147 1.00 93.25 286 VAL A N 1
ATOM 2190 C CA . VAL A 1 286 ? -9.803 4.578 0.399 1.00 93.25 286 VAL A CA 1
ATOM 2191 C C . VAL A 1 286 ? -11.053 3.866 -0.125 1.00 93.25 286 VAL A C 1
ATOM 2193 O O . VAL A 1 286 ? -12.075 3.854 0.559 1.00 93.25 286 VAL A O 1
ATOM 2196 N N . ALA A 1 287 ? -10.992 3.268 -1.318 1.00 91.19 287 ALA A N 1
ATOM 2197 C CA . ALA A 1 287 ? -12.128 2.555 -1.897 1.00 91.19 287 ALA A CA 1
ATOM 2198 C C . ALA A 1 287 ? -12.508 1.308 -1.088 1.00 91.19 287 ALA A C 1
ATOM 2200 O O . ALA A 1 287 ? -13.694 1.061 -0.888 1.00 91.19 287 ALA A O 1
ATOM 2201 N N . SER A 1 288 ? -11.522 0.579 -0.562 1.00 92.88 288 SER A N 1
ATOM 2202 C CA . SER A 1 288 ? -11.750 -0.575 0.311 1.00 92.88 288 SER A CA 1
ATOM 2203 C C . SER A 1 288 ? -12.435 -0.168 1.628 1.00 92.88 288 SER A C 1
ATOM 2205 O O . SER A 1 288 ? -13.473 -0.722 1.986 1.00 92.88 288 SER A O 1
ATOM 2207 N N . VAL A 1 289 ? -11.972 0.905 2.288 1.00 93.19 289 VAL A N 1
ATOM 2208 C CA . VAL A 1 289 ? -12.644 1.465 3.486 1.00 93.19 289 VAL A CA 1
ATOM 2209 C C . VAL A 1 289 ? -14.063 1.945 3.186 1.00 93.19 289 VAL A C 1
ATOM 2211 O O . VAL A 1 289 ? -14.968 1.769 4.005 1.00 93.19 289 VAL A O 1
ATOM 2214 N N . TYR A 1 290 ? -14.270 2.557 2.018 1.00 89.44 290 TYR A N 1
ATOM 2215 C CA . TYR A 1 290 ? -15.596 2.965 1.560 1.00 89.44 290 TYR A CA 1
ATOM 2216 C C . TYR A 1 290 ? -16.520 1.759 1.342 1.00 89.44 290 TYR A C 1
ATOM 2218 O O . TYR A 1 290 ? -17.687 1.826 1.718 1.00 89.44 290 TYR A O 1
ATOM 2226 N N . GLY A 1 291 ? -15.997 0.647 0.816 1.00 87.31 291 GLY A N 1
ATOM 2227 C CA . GLY A 1 291 ? -16.736 -0.604 0.631 1.00 87.31 291 GLY A CA 1
ATOM 2228 C C . GLY A 1 291 ? -17.338 -1.156 1.925 1.00 87.31 291 GLY A C 1
ATOM 2229 O O . GLY A 1 291 ? -18.440 -1.698 1.904 1.00 87.31 291 GLY A O 1
ATOM 2230 N N . PHE A 1 292 ? -16.679 -0.937 3.066 1.00 87.50 292 PHE A N 1
ATOM 2231 C CA . PHE A 1 292 ? -17.194 -1.344 4.375 1.00 87.50 292 PHE A CA 1
ATOM 2232 C C . PHE A 1 292 ? -18.276 -0.427 4.947 1.00 87.50 292 PHE A C 1
ATOM 2234 O O . PHE A 1 292 ? -18.903 -0.795 5.939 1.00 87.50 292 PHE A O 1
ATOM 2241 N N . GLN A 1 293 ? -18.517 0.764 4.394 1.00 83.12 293 GLN A N 1
ATOM 2242 C CA . GLN A 1 293 ? -19.562 1.636 4.927 1.00 83.12 293 GLN A CA 1
ATOM 2243 C C . GLN A 1 293 ? -20.942 1.007 4.694 1.00 83.12 293 GLN A C 1
ATOM 2245 O O . GLN A 1 293 ? -21.404 0.892 3.560 1.00 83.12 293 GLN A O 1
ATOM 2250 N N . GLN A 1 294 ? -21.620 0.625 5.783 1.00 62.03 294 GLN A N 1
ATOM 2251 C CA . GLN A 1 294 ? -23.012 0.185 5.736 1.00 62.03 294 GLN A CA 1
ATOM 2252 C C . GLN A 1 294 ? -23.863 1.311 5.141 1.00 62.03 294 GLN A C 1
ATOM 2254 O O . GLN A 1 294 ? -24.045 2.366 5.750 1.00 62.03 294 GLN A O 1
ATOM 2259 N N . LYS A 1 295 ? -24.392 1.093 3.934 1.00 60.75 295 LYS A N 1
ATOM 2260 C CA . LYS A 1 295 ? -25.409 1.968 3.352 1.00 60.75 295 LYS A CA 1
ATOM 2261 C C . LYS A 1 295 ? -26.724 1.700 4.075 1.00 60.75 295 LYS A C 1
ATOM 2263 O O . LYS A 1 295 ? -27.537 0.901 3.622 1.00 60.75 295 LYS A O 1
ATOM 2268 N N . ALA A 1 296 ? -26.922 2.347 5.217 1.00 38.78 296 ALA A N 1
ATOM 2269 C CA . ALA A 1 296 ? -28.231 2.419 5.840 1.00 38.78 296 ALA A CA 1
ATOM 2270 C C . ALA A 1 296 ? -29.187 3.163 4.885 1.00 38.78 296 ALA A C 1
ATOM 2272 O O . ALA A 1 296 ? -29.126 4.382 4.754 1.00 38.78 296 ALA A O 1
ATOM 2273 N N . GLY A 1 297 ? -30.027 2.414 4.170 1.00 42.59 297 GLY A N 1
ATOM 2274 C CA . GLY A 1 297 ? -31.330 2.888 3.695 1.00 42.59 297 GLY A CA 1
ATOM 2275 C C . GLY A 1 297 ? -31.380 3.961 2.604 1.00 42.59 297 GLY A C 1
ATOM 2276 O O . GLY A 1 297 ? -32.390 4.649 2.523 1.00 42.59 297 GLY A O 1
ATOM 2277 N N . SER A 1 298 ? -30.366 4.125 1.750 1.00 41.69 298 SER A N 1
ATOM 2278 C CA . SER A 1 298 ? -30.527 4.959 0.549 1.00 41.69 298 SER A CA 1
ATOM 2279 C C . SER A 1 298 ? -30.634 4.073 -0.686 1.00 41.69 298 SER A C 1
ATOM 2281 O O . SER A 1 298 ? -29.622 3.629 -1.226 1.00 41.69 298 SER A O 1
ATOM 2283 N N . GLU A 1 299 ? -31.870 3.867 -1.149 1.00 43.41 299 GLU A N 1
ATOM 2284 C CA . GLU A 1 299 ? -32.234 3.462 -2.520 1.00 43.41 299 GLU A CA 1
ATOM 2285 C C . GLU A 1 299 ? -31.832 4.544 -3.551 1.00 43.41 299 GLU A C 1
ATOM 2287 O O . GLU A 1 299 ? -32.548 4.835 -4.503 1.00 43.41 299 GLU A O 1
ATOM 2292 N N . GLY A 1 300 ? -30.702 5.219 -3.334 1.00 50.81 300 GLY A N 1
ATOM 2293 C CA . GLY A 1 300 ? -30.107 6.104 -4.319 1.00 50.81 300 GLY A CA 1
ATOM 2294 C C . GLY A 1 300 ? -29.492 5.287 -5.450 1.00 50.81 300 GLY A C 1
ATOM 2295 O O . GLY A 1 300 ? -29.047 4.156 -5.241 1.00 50.81 300 GLY A O 1
ATOM 2296 N N . GLU A 1 301 ? -29.448 5.890 -6.636 1.00 56.91 301 GLU A N 1
ATOM 2297 C CA . GLU A 1 301 ? -28.851 5.348 -7.858 1.00 56.91 301 GLU A CA 1
ATOM 2298 C C . GLU A 1 301 ? -27.445 4.788 -7.561 1.00 56.91 301 GLU A C 1
ATOM 2300 O O . GLU A 1 301 ? -26.480 5.517 -7.303 1.00 56.91 301 GLU A O 1
ATOM 2305 N N . ARG A 1 302 ? -27.343 3.456 -7.470 1.00 70.31 302 ARG A N 1
ATOM 2306 C CA . ARG A 1 302 ? -26.108 2.766 -7.098 1.00 70.31 302 ARG A CA 1
ATOM 2307 C C . ARG A 1 302 ? -25.160 2.850 -8.286 1.00 70.31 302 ARG A C 1
ATOM 2309 O O . ARG A 1 302 ? -25.483 2.391 -9.375 1.00 70.31 302 ARG A O 1
ATOM 2316 N N . ALA A 1 303 ? -23.996 3.458 -8.076 1.00 79.06 303 ALA A N 1
ATOM 2317 C CA . ALA A 1 303 ? -22.994 3.566 -9.126 1.00 79.06 303 ALA A CA 1
ATOM 2318 C C . ALA A 1 303 ? -22.592 2.171 -9.628 1.00 79.06 303 ALA A C 1
ATOM 2320 O O . ALA A 1 303 ? -22.274 1.295 -8.822 1.00 79.06 303 ALA A O 1
ATOM 2321 N N . ILE A 1 304 ? -22.498 1.991 -10.946 1.00 83.25 304 ILE A N 1
ATOM 2322 C CA . ILE A 1 304 ? -22.162 0.696 -11.574 1.00 83.25 304 ILE A CA 1
ATOM 2323 C C . ILE A 1 304 ? -20.825 0.150 -11.076 1.00 83.25 304 ILE A C 1
ATOM 2325 O O . ILE A 1 304 ? -20.633 -1.055 -10.936 1.00 83.25 304 ILE A O 1
ATOM 2329 N N . THR A 1 305 ? -19.880 1.035 -10.761 1.00 86.25 305 THR A N 1
ATOM 2330 C CA . THR A 1 305 ? -18.584 0.625 -10.220 1.00 86.25 305 THR A CA 1
ATOM 2331 C C . THR A 1 305 ? -18.698 -0.032 -8.842 1.00 86.25 305 THR A C 1
ATOM 2333 O O . THR A 1 305 ? -17.856 -0.858 -8.511 1.00 86.25 305 THR A O 1
ATOM 2336 N N . THR A 1 306 ? -19.729 0.278 -8.047 1.00 85.88 306 THR A N 1
ATOM 2337 C CA . THR A 1 306 ? -20.024 -0.441 -6.797 1.00 85.88 306 THR A CA 1
ATOM 2338 C C . THR A 1 306 ? -20.491 -1.869 -7.076 1.00 85.88 306 THR A C 1
ATOM 2340 O O . THR A 1 306 ? -20.037 -2.785 -6.397 1.00 85.88 306 THR A O 1
ATOM 2343 N N . ASP A 1 307 ? -21.329 -2.075 -8.093 1.00 84.81 307 ASP A N 1
ATOM 2344 C CA . ASP A 1 307 ? -21.819 -3.410 -8.456 1.00 84.81 307 ASP A CA 1
ATOM 2345 C C . ASP A 1 307 ? -20.704 -4.284 -9.043 1.00 84.81 307 ASP A C 1
ATOM 2347 O O . ASP A 1 307 ? -20.619 -5.470 -8.731 1.00 84.81 307 ASP A O 1
ATOM 2351 N N . ILE A 1 308 ? -19.793 -3.693 -9.826 1.00 88.75 308 ILE A N 1
ATOM 2352 C CA . ILE A 1 308 ? -18.592 -4.383 -10.321 1.00 88.75 308 ILE A CA 1
ATOM 2353 C C . ILE A 1 308 ? -17.719 -4.858 -9.153 1.00 88.75 308 ILE A C 1
ATOM 2355 O O . ILE A 1 308 ? -17.259 -6.001 -9.160 1.00 88.75 308 ILE A O 1
ATOM 2359 N N . ILE A 1 309 ? -17.479 -4.003 -8.153 1.00 89.69 309 ILE A N 1
ATOM 2360 C CA . ILE A 1 309 ? -16.696 -4.379 -6.968 1.00 89.69 309 ILE A CA 1
ATOM 2361 C C . ILE A 1 309 ? -17.398 -5.514 -6.218 1.00 89.69 309 ILE A C 1
ATOM 2363 O O . ILE A 1 309 ? -16.771 -6.542 -5.977 1.00 89.69 309 ILE A O 1
ATOM 2367 N N . GLU A 1 310 ? -18.696 -5.379 -5.921 1.00 88.31 310 GLU A N 1
ATOM 2368 C CA . GLU A 1 310 ? -19.451 -6.422 -5.215 1.00 88.31 310 GLU A CA 1
ATOM 2369 C C . GLU A 1 310 ? -19.402 -7.757 -5.971 1.00 88.31 310 GLU A C 1
ATOM 2371 O O . GLU A 1 310 ? -19.130 -8.793 -5.372 1.00 88.31 310 GLU A O 1
ATOM 2376 N N . PHE A 1 311 ? -19.575 -7.739 -7.292 1.00 88.75 311 PHE A N 1
ATOM 2377 C CA . PHE A 1 311 ? -19.496 -8.937 -8.126 1.00 88.75 311 PHE A CA 1
ATOM 2378 C C . PHE A 1 311 ? -18.127 -9.637 -8.058 1.00 88.75 311 PHE A C 1
ATOM 2380 O O . PHE A 1 311 ? -18.057 -10.864 -8.036 1.00 88.75 311 PHE A O 1
ATOM 2387 N N . ASN A 1 312 ? -17.029 -8.876 -8.008 1.00 91.69 312 ASN A N 1
ATOM 2388 C CA . ASN A 1 312 ? -15.683 -9.452 -7.965 1.00 91.69 312 ASN A CA 1
ATOM 2389 C C . ASN A 1 312 ? -15.281 -9.925 -6.567 1.00 91.69 312 ASN A C 1
ATOM 2391 O O . ASN A 1 312 ? -14.575 -10.927 -6.442 1.00 91.69 312 ASN A O 1
ATOM 2395 N N . GLU A 1 313 ? -15.689 -9.203 -5.527 1.00 89.69 313 GLU A N 1
ATOM 2396 C CA . GLU A 1 313 ? -15.166 -9.376 -4.170 1.00 89.69 313 GLU A CA 1
ATOM 2397 C C . GLU A 1 313 ? -16.042 -10.261 -3.283 1.00 89.69 313 GLU A C 1
ATOM 2399 O O . GLU A 1 313 ? -15.529 -10.869 -2.346 1.00 89.69 313 GLU A O 1
ATOM 2404 N N . LYS A 1 314 ? -17.336 -10.399 -3.595 1.00 81.69 314 LYS A N 1
ATOM 2405 C CA . LYS A 1 314 ? -18.256 -11.229 -2.814 1.00 81.69 314 LYS A CA 1
ATOM 2406 C C . LYS A 1 314 ? -17.903 -12.710 -2.948 1.00 81.69 314 LYS A C 1
ATOM 2408 O O . LYS A 1 314 ? -17.852 -13.268 -4.049 1.00 81.69 314 LYS A O 1
ATOM 2413 N N . VAL A 1 315 ? -17.665 -13.358 -1.813 1.00 73.75 315 VAL A N 1
ATOM 2414 C CA . VAL A 1 315 ? -17.487 -14.812 -1.729 1.00 73.75 315 VAL A CA 1
ATOM 2415 C C . VAL A 1 315 ? -18.880 -15.459 -1.638 1.00 73.75 315 VAL A C 1
ATOM 2417 O O . VAL A 1 315 ? -19.683 -15.024 -0.807 1.00 73.75 315 VAL A O 1
ATOM 2420 N N . PRO A 1 316 ? -19.230 -16.435 -2.500 1.00 65.31 316 PRO A N 1
ATOM 2421 C CA . PRO A 1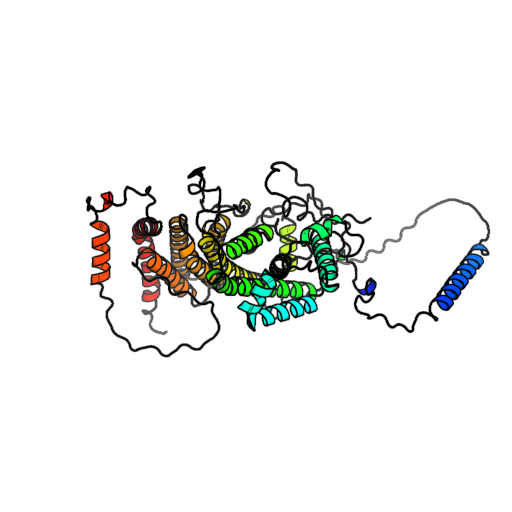 316 ? -20.500 -17.150 -2.400 1.00 65.31 316 PRO A CA 1
ATOM 2422 C C . PRO A 1 316 ? -20.644 -17.870 -1.053 1.00 65.31 316 PRO A C 1
ATOM 2424 O O . PRO A 1 316 ? -19.696 -18.464 -0.542 1.00 65.31 316 PRO A O 1
ATOM 2427 N N . VAL A 1 317 ? -21.849 -17.839 -0.483 1.00 57.44 317 VAL A N 1
ATOM 2428 C CA . VAL A 1 317 ? -22.154 -18.525 0.781 1.00 57.44 317 VAL A CA 1
ATOM 2429 C C . VAL A 1 317 ? -21.969 -20.036 0.595 1.00 57.44 317 VAL A C 1
ATOM 2431 O O . VAL A 1 317 ? -22.638 -20.630 -0.247 1.00 57.44 317 VAL A O 1
ATOM 2434 N N . GLY A 1 318 ? -21.090 -20.653 1.392 1.00 55.53 318 GLY A N 1
ATOM 2435 C CA . GLY A 1 318 ? -20.868 -22.107 1.410 1.00 55.53 318 GLY A CA 1
ATOM 2436 C C . GLY A 1 318 ? -19.547 -22.598 0.799 1.00 55.53 318 GLY A C 1
ATOM 2437 O O . GLY A 1 318 ? -19.256 -23.787 0.911 1.00 55.53 318 GLY A O 1
ATOM 2438 N N . GLU A 1 319 ? -18.719 -21.724 0.216 1.00 50.59 319 GLU A N 1
ATOM 2439 C CA . GLU A 1 319 ? -17.381 -22.076 -0.294 1.00 50.59 319 GLU A CA 1
ATOM 2440 C C . GLU A 1 319 ? -16.263 -21.703 0.708 1.00 50.59 319 GLU A C 1
ATOM 2442 O O . GLU A 1 319 ? -15.575 -20.699 0.558 1.00 50.59 319 GLU A O 1
ATOM 2447 N N . GLY A 1 320 ? -16.052 -22.549 1.725 1.00 42.75 320 GLY A N 1
ATOM 2448 C CA . GLY A 1 320 ? -14.802 -22.616 2.507 1.00 42.75 320 GLY A CA 1
ATOM 2449 C C . GLY A 1 320 ? -14.495 -21.493 3.520 1.00 42.75 320 GLY A C 1
ATOM 2450 O O . GLY A 1 320 ? -15.245 -20.542 3.695 1.00 42.75 320 GLY A O 1
ATOM 2451 N N . LEU A 1 321 ? -13.346 -21.645 4.201 1.00 44.50 321 LEU A N 1
ATOM 2452 C CA . LEU A 1 321 ? -12.797 -20.824 5.306 1.00 44.50 321 LEU A CA 1
ATOM 2453 C C . LEU A 1 321 ? -12.443 -19.358 4.942 1.00 44.50 321 LEU A C 1
ATOM 2455 O O . LEU A 1 321 ? -11.800 -18.669 5.732 1.00 44.50 321 LEU A O 1
ATOM 2459 N N . ALA A 1 322 ? -12.782 -18.878 3.743 1.00 49.00 322 ALA A N 1
ATOM 2460 C CA . ALA A 1 322 ? -12.438 -17.532 3.283 1.00 49.00 322 ALA A CA 1
ATOM 2461 C C . ALA A 1 322 ? -13.453 -16.510 3.820 1.00 49.00 322 ALA A C 1
ATOM 2463 O O . ALA A 1 322 ? -14.284 -15.999 3.073 1.00 49.00 322 ALA A O 1
ATOM 2464 N N . GLU A 1 323 ? -13.415 -16.252 5.130 1.00 55.44 323 GLU A N 1
ATOM 2465 C CA . GLU A 1 323 ? -14.475 -15.510 5.824 1.00 55.44 323 GLU A CA 1
ATOM 2466 C C . GLU A 1 323 ? -14.642 -14.038 5.398 1.00 55.44 323 GLU A C 1
ATOM 2468 O O . GLU A 1 323 ? -15.750 -13.534 5.527 1.00 55.44 323 GLU A O 1
ATOM 2473 N N . ASP A 1 324 ? -13.659 -13.351 4.800 1.00 80.12 324 ASP A N 1
ATOM 2474 C CA . ASP A 1 324 ? -13.911 -12.078 4.092 1.00 80.12 324 ASP A CA 1
ATOM 2475 C C . ASP A 1 324 ? -12.703 -11.687 3.206 1.00 80.12 324 ASP A C 1
ATOM 2477 O O . ASP A 1 324 ? -11.649 -11.260 3.699 1.00 80.12 324 ASP A O 1
ATOM 2481 N N . PHE A 1 325 ? -12.817 -11.826 1.874 1.00 89.88 325 PHE A N 1
ATOM 2482 C CA . PHE A 1 325 ? -11.761 -11.374 0.949 1.00 89.88 325 PHE A CA 1
ATOM 2483 C C . PHE A 1 325 ? -11.459 -9.884 1.135 1.00 89.88 325 PHE A C 1
ATOM 2485 O O . PHE A 1 325 ? -10.299 -9.482 1.047 1.00 89.88 325 PHE A O 1
ATOM 2492 N N . GLN A 1 326 ? -12.479 -9.065 1.409 1.00 91.50 326 GLN A N 1
ATOM 2493 C CA . GLN A 1 326 ? -12.317 -7.618 1.514 1.00 91.50 326 GLN A CA 1
ATOM 2494 C C . GLN A 1 326 ? -11.453 -7.256 2.724 1.00 91.50 326 GLN A C 1
ATOM 2496 O O . GLN A 1 326 ? -10.557 -6.420 2.614 1.00 91.50 326 GLN A O 1
ATOM 2501 N N . GLU A 1 327 ? -11.657 -7.920 3.865 1.00 92.06 327 GLU A N 1
ATOM 2502 C CA . GLU A 1 327 ? -10.819 -7.734 5.057 1.00 92.06 327 GLU A CA 1
ATOM 2503 C C . GLU A 1 327 ? -9.382 -8.186 4.816 1.00 92.06 327 GLU A C 1
ATOM 2505 O O . GLU A 1 327 ? -8.438 -7.462 5.136 1.00 92.06 327 GLU A O 1
ATOM 2510 N N . THR A 1 328 ? -9.209 -9.350 4.186 1.00 94.50 328 THR A N 1
ATOM 2511 C CA . THR A 1 328 ? -7.880 -9.873 3.844 1.00 94.50 328 THR A CA 1
ATOM 2512 C C . THR A 1 328 ? -7.142 -8.900 2.924 1.00 94.50 328 THR A C 1
ATOM 2514 O O . THR A 1 328 ? -6.005 -8.511 3.191 1.00 94.50 328 THR A O 1
ATOM 2517 N N . PHE A 1 329 ? -7.807 -8.430 1.869 1.00 96.19 329 PHE A N 1
ATOM 2518 C CA . PHE A 1 329 ? -7.252 -7.452 0.941 1.00 96.19 329 PHE A CA 1
ATOM 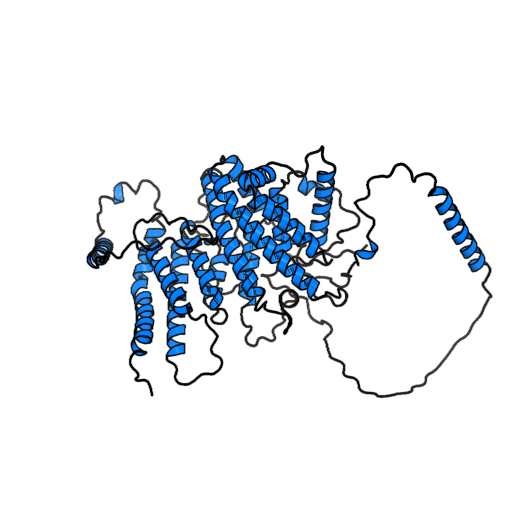2519 C C . PHE A 1 329 ? -6.918 -6.127 1.640 1.00 96.19 329 PHE A C 1
ATOM 2521 O O . PHE A 1 329 ? -5.852 -5.557 1.395 1.00 96.19 329 PHE A O 1
ATOM 2528 N N . GLN A 1 330 ? -7.766 -5.672 2.569 1.00 96.50 330 GLN A N 1
ATOM 2529 C CA . GLN A 1 330 ? -7.508 -4.494 3.392 1.00 96.50 330 GLN A CA 1
ATOM 2530 C C . GLN A 1 330 ? -6.224 -4.649 4.221 1.00 96.50 330 GLN A C 1
ATOM 2532 O O . GLN A 1 330 ? -5.403 -3.734 4.227 1.00 96.50 330 GLN A O 1
ATOM 2537 N N . VAL A 1 331 ? -6.002 -5.793 4.877 1.00 97.62 331 VAL A N 1
ATOM 2538 C CA . VAL A 1 331 ? -4.770 -6.053 5.649 1.00 97.62 331 VAL A CA 1
ATOM 2539 C C . VAL A 1 331 ? -3.532 -6.025 4.747 1.00 97.62 331 VAL A C 1
ATOM 2541 O O . VAL A 1 331 ? -2.543 -5.371 5.085 1.00 97.62 331 VAL A O 1
ATOM 2544 N N . TYR A 1 332 ? -3.593 -6.654 3.571 1.00 98.38 332 TYR A N 1
ATOM 2545 C CA . TYR A 1 332 ? -2.486 -6.652 2.606 1.00 98.38 332 TYR A CA 1
ATOM 2546 C C . TYR A 1 332 ? -2.165 -5.236 2.104 1.00 98.38 332 TYR A C 1
ATOM 2548 O O . TYR A 1 332 ? -0.993 -4.869 1.997 1.00 98.38 332 TYR A O 1
ATOM 2556 N N . LEU A 1 333 ? -3.187 -4.409 1.848 1.00 98.50 333 LEU A N 1
ATOM 2557 C CA . LEU A 1 333 ? -3.001 -2.999 1.496 1.00 98.50 333 LEU A CA 1
ATOM 2558 C C . LEU A 1 333 ? -2.343 -2.206 2.631 1.00 98.50 333 LEU A C 1
ATOM 2560 O O . LEU A 1 333 ? -1.428 -1.431 2.362 1.00 98.50 333 LEU A O 1
ATOM 2564 N N . LEU A 1 334 ? -2.764 -2.396 3.886 1.00 98.69 334 LEU A N 1
ATOM 2565 C CA . LEU A 1 334 ? -2.175 -1.699 5.039 1.00 98.69 334 LEU A CA 1
ATOM 2566 C C . LEU A 1 334 ? -0.683 -2.029 5.192 1.00 98.69 334 LEU A C 1
ATOM 2568 O O . LEU A 1 334 ? 0.134 -1.123 5.353 1.00 98.69 334 LEU A O 1
ATOM 2572 N N . GLN A 1 335 ? -0.315 -3.307 5.073 1.00 98.62 335 GLN A N 1
ATOM 2573 C CA . GLN A 1 335 ? 1.081 -3.747 5.136 1.00 98.62 335 GLN A CA 1
ATOM 2574 C C . GLN A 1 335 ? 1.921 -3.201 3.971 1.00 98.62 335 GLN A C 1
ATOM 2576 O O . GLN A 1 335 ? 3.065 -2.786 4.164 1.00 98.62 335 GLN A O 1
ATOM 2581 N N . LEU A 1 336 ? 1.358 -3.178 2.760 1.00 98.75 336 LEU A N 1
ATOM 2582 C CA . LEU A 1 336 ? 2.015 -2.608 1.587 1.00 98.75 336 LEU A CA 1
ATOM 2583 C C . LEU A 1 336 ? 2.228 -1.093 1.730 1.00 98.75 336 LEU A C 1
ATOM 2585 O O . LEU A 1 336 ? 3.317 -0.599 1.440 1.00 98.75 336 LEU A O 1
ATOM 2589 N N . ILE A 1 337 ? 1.220 -0.354 2.203 1.00 98.75 337 ILE A N 1
ATOM 2590 C CA . ILE A 1 337 ? 1.332 1.090 2.447 1.00 98.75 337 ILE A CA 1
ATOM 2591 C C . ILE A 1 337 ? 2.376 1.378 3.532 1.00 98.75 337 ILE A C 1
ATOM 2593 O O . ILE A 1 337 ? 3.158 2.308 3.361 1.00 98.75 337 ILE A O 1
ATOM 2597 N N . ALA A 1 338 ? 2.454 0.575 4.599 1.00 98.56 338 ALA A N 1
ATOM 2598 C CA . ALA A 1 338 ? 3.496 0.714 5.621 1.00 98.56 338 ALA A CA 1
ATOM 2599 C C . ALA A 1 338 ? 4.909 0.593 5.019 1.00 98.56 338 ALA A C 1
ATOM 2601 O O . ALA A 1 338 ? 5.749 1.471 5.222 1.00 98.56 338 ALA A O 1
ATOM 2602 N N . ALA A 1 339 ? 5.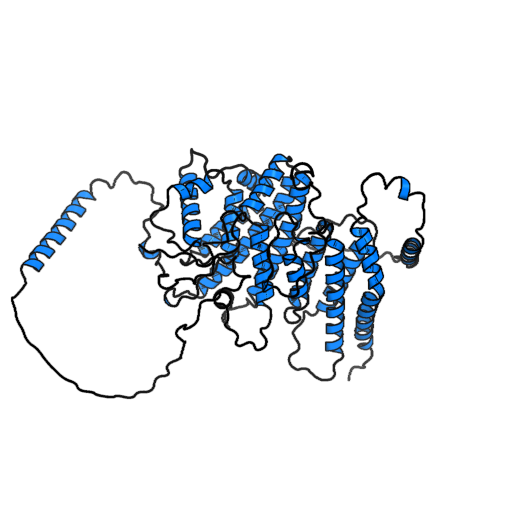157 -0.447 4.212 1.00 98.62 339 ALA A N 1
ATOM 2603 C CA . ALA A 1 339 ? 6.434 -0.618 3.514 1.00 98.62 339 ALA A CA 1
ATOM 2604 C C . ALA A 1 339 ? 6.736 0.554 2.565 1.00 98.62 339 ALA A C 1
ATOM 2606 O O . ALA A 1 339 ? 7.872 1.024 2.498 1.00 98.62 339 ALA A O 1
ATOM 2607 N N . LEU A 1 340 ? 5.714 1.058 1.866 1.00 98.62 340 LEU A N 1
ATOM 2608 C CA . LEU A 1 340 ? 5.851 2.180 0.943 1.00 98.62 340 LEU A CA 1
ATOM 2609 C C . LEU A 1 340 ? 6.150 3.508 1.652 1.00 98.62 340 LEU A C 1
ATOM 2611 O O . LEU A 1 340 ? 6.942 4.277 1.124 1.00 98.62 340 LEU A O 1
ATOM 2615 N N . ILE A 1 341 ? 5.568 3.775 2.827 1.00 98.38 341 ILE A N 1
ATOM 2616 C CA . ILE A 1 341 ? 5.871 4.978 3.624 1.00 98.38 341 ILE A CA 1
ATOM 2617 C C . ILE A 1 341 ? 7.361 5.010 3.981 1.00 98.38 341 ILE A C 1
ATOM 2619 O O . ILE A 1 341 ? 8.027 6.020 3.764 1.00 98.38 341 ILE A O 1
ATOM 2623 N N . ILE A 1 342 ? 7.896 3.888 4.478 1.00 97.81 342 ILE A N 1
ATOM 2624 C CA . ILE A 1 342 ? 9.318 3.780 4.831 1.00 97.81 342 ILE A CA 1
ATOM 2625 C C . ILE A 1 342 ? 10.182 3.937 3.575 1.00 97.81 342 ILE A C 1
ATOM 2627 O O . ILE A 1 342 ? 11.197 4.627 3.604 1.00 97.81 342 ILE A O 1
ATOM 2631 N N . PHE A 1 343 ? 9.797 3.309 2.464 1.00 98.00 343 PHE A N 1
ATOM 2632 C CA . PHE A 1 343 ? 10.546 3.400 1.214 1.00 98.00 343 PHE A CA 1
ATOM 2633 C C . PHE A 1 343 ? 10.556 4.819 0.623 1.00 98.00 343 PHE A C 1
ATOM 2635 O O . PHE A 1 343 ? 11.618 5.298 0.228 1.00 98.00 343 PHE A O 1
ATOM 2642 N N . GLU A 1 344 ? 9.412 5.508 0.608 1.00 96.56 344 GLU A N 1
ATOM 2643 C CA . GLU A 1 344 ? 9.272 6.893 0.140 1.00 96.56 344 GLU A CA 1
ATOM 2644 C C . GLU A 1 344 ? 10.182 7.843 0.923 1.00 96.56 344 GLU A C 1
ATOM 2646 O O . GLU A 1 344 ? 10.939 8.602 0.316 1.00 96.56 344 GLU A O 1
ATOM 2651 N N . ASP A 1 345 ? 10.167 7.753 2.255 1.00 94.62 345 ASP A N 1
ATOM 2652 C CA . ASP A 1 345 ? 11.030 8.561 3.118 1.00 94.62 345 ASP A CA 1
ATOM 2653 C C . ASP A 1 345 ? 12.516 8.305 2.840 1.00 94.62 345 ASP A C 1
ATOM 2655 O O . ASP A 1 345 ? 13.303 9.235 2.679 1.00 94.62 345 ASP A O 1
ATOM 2659 N N . ARG A 1 346 ? 12.904 7.035 2.693 1.00 94.94 346 ARG A N 1
ATOM 2660 C CA . ARG A 1 346 ? 14.301 6.646 2.442 1.00 94.94 346 ARG A CA 1
ATOM 2661 C C . ARG A 1 346 ? 14.805 7.133 1.092 1.00 94.94 346 ARG A C 1
ATOM 2663 O O . ARG A 1 346 ? 15.957 7.547 0.987 1.00 94.94 346 ARG A O 1
ATOM 2670 N N . VAL A 1 347 ? 13.950 7.102 0.074 1.00 95.75 347 VAL A N 1
ATOM 2671 C CA . VAL A 1 347 ? 14.243 7.677 -1.241 1.00 95.75 347 VAL A CA 1
ATOM 2672 C C . VAL A 1 347 ? 14.392 9.196 -1.134 1.00 95.75 347 VAL A C 1
ATOM 2674 O O . VAL A 1 347 ? 15.389 9.731 -1.617 1.00 95.75 347 VAL A O 1
ATOM 2677 N N . ALA A 1 348 ? 13.468 9.885 -0.459 1.00 92.38 348 ALA A N 1
ATOM 2678 C CA . ALA A 1 348 ? 13.519 11.335 -0.277 1.00 92.38 348 ALA A CA 1
ATOM 2679 C C . ALA A 1 348 ? 14.772 11.785 0.497 1.00 92.38 348 ALA A C 1
ATOM 2681 O O . ALA A 1 348 ? 15.484 12.686 0.051 1.00 92.38 348 ALA A O 1
ATOM 2682 N N . ALA A 1 349 ? 15.101 11.107 1.599 1.00 91.62 349 ALA A N 1
ATOM 2683 C CA . ALA A 1 349 ? 16.288 11.383 2.404 1.00 91.62 349 ALA A CA 1
ATOM 2684 C C . ALA A 1 349 ? 17.587 11.259 1.587 1.00 91.62 349 ALA A C 1
ATOM 2686 O O . ALA A 1 349 ? 18.492 12.080 1.729 1.00 91.62 349 ALA A O 1
ATOM 2687 N N . GLN A 1 350 ? 17.664 10.271 0.689 1.00 90.75 350 GLN A N 1
ATOM 2688 C CA . GLN A 1 350 ? 18.846 10.027 -0.142 1.00 90.75 350 GLN A CA 1
ATOM 2689 C C . GLN A 1 350 ? 18.961 10.988 -1.341 1.00 90.75 350 GLN A C 1
ATOM 2691 O O . GLN A 1 350 ? 20.056 11.181 -1.876 1.00 90.75 350 GLN A O 1
ATOM 2696 N N . MET A 1 351 ? 17.856 11.608 -1.778 1.00 87.38 351 MET A N 1
ATOM 2697 C CA . MET A 1 351 ? 17.886 12.647 -2.817 1.00 87.38 351 MET A CA 1
ATOM 2698 C C . MET A 1 351 ? 18.464 13.978 -2.322 1.00 87.38 351 MET A C 1
ATOM 2700 O O . MET A 1 351 ? 18.989 14.736 -3.139 1.00 87.38 351 MET A O 1
ATOM 2704 N N . GLY A 1 352 ? 18.400 14.250 -1.016 1.00 74.75 352 GLY A N 1
ATOM 2705 C CA . GLY A 1 352 ? 18.752 15.546 -0.437 1.00 74.75 352 GLY A CA 1
ATOM 2706 C C . GLY A 1 352 ? 17.759 16.660 -0.806 1.00 74.75 352 GLY A C 1
ATOM 2707 O O . GLY A 1 352 ? 16.999 16.557 -1.768 1.00 74.75 352 GLY A O 1
ATOM 2708 N N . ASP A 1 353 ? 17.792 17.753 -0.046 1.00 60.09 353 ASP A N 1
ATOM 2709 C CA . ASP A 1 353 ? 16.840 18.876 -0.151 1.00 60.09 353 ASP A CA 1
ATOM 2710 C C . ASP A 1 353 ? 17.041 19.749 -1.420 1.00 60.09 353 ASP A C 1
ATOM 2712 O O . ASP A 1 353 ? 16.241 20.624 -1.737 1.00 60.09 353 ASP A O 1
ATOM 2716 N N . ASP A 1 354 ? 18.092 19.486 -2.209 1.00 47.06 354 ASP A N 1
ATOM 2717 C CA . ASP A 1 354 ? 18.527 20.364 -3.309 1.00 47.06 354 ASP A CA 1
ATOM 2718 C C . ASP A 1 354 ? 17.886 20.076 -4.687 1.00 47.06 354 ASP A C 1
ATOM 2720 O O . ASP A 1 354 ? 18.151 20.806 -5.642 1.00 47.06 354 ASP A O 1
ATOM 2724 N N . THR A 1 355 ? 17.089 19.010 -4.862 1.00 38.69 355 THR A N 1
ATOM 2725 C CA . THR A 1 355 ? 16.608 18.573 -6.205 1.00 38.69 355 THR A CA 1
ATOM 2726 C C . THR A 1 355 ? 15.114 18.695 -6.485 1.00 38.69 355 THR A C 1
ATOM 2728 O O . THR A 1 355 ? 14.642 18.174 -7.494 1.00 38.69 355 THR A O 1
ATOM 2731 N N . HIS A 1 356 ? 14.372 19.479 -5.704 1.00 34.44 356 HIS A N 1
ATOM 2732 C CA . HIS A 1 356 ? 13.076 19.979 -6.160 1.00 34.44 356 HIS A CA 1
ATOM 2733 C C . HIS A 1 356 ? 13.085 21.510 -6.264 1.00 34.44 356 HIS A C 1
ATOM 2735 O O . HIS A 1 356 ? 13.305 22.185 -5.259 1.00 34.44 356 HIS A O 1
ATOM 2741 N N . PRO A 1 357 ? 12.714 22.107 -7.417 1.00 31.77 357 PRO A N 1
ATOM 2742 C CA . PRO A 1 357 ? 12.365 23.529 -7.509 1.00 31.77 357 PRO A CA 1
ATOM 2743 C C . PRO A 1 357 ? 11.040 23.859 -6.777 1.00 31.77 357 PRO A C 1
ATOM 2745 O O . PRO A 1 357 ? 10.285 24.731 -7.202 1.00 31.77 357 PRO A O 1
ATOM 2748 N N . ALA A 1 358 ? 10.747 23.165 -5.673 1.00 37.25 358 ALA A N 1
ATOM 2749 C CA . ALA A 1 358 ? 9.587 23.354 -4.811 1.00 37.25 358 ALA A CA 1
ATOM 2750 C C . ALA A 1 358 ? 9.912 24.158 -3.540 1.00 37.25 358 ALA A C 1
ATOM 2752 O O . ALA A 1 358 ? 8.989 24.561 -2.843 1.00 37.25 358 ALA A O 1
ATOM 2753 N N . HIS A 1 359 ? 11.184 24.485 -3.276 1.00 35.41 359 HIS A N 1
ATOM 2754 C CA . HIS A 1 359 ? 11.558 25.418 -2.206 1.00 35.41 359 HIS A CA 1
ATOM 2755 C C . HIS A 1 359 ? 11.615 26.885 -2.676 1.00 35.41 359 HIS A C 1
ATOM 2757 O O . HIS A 1 359 ? 12.377 27.702 -2.163 1.00 35.41 359 HIS A O 1
ATOM 2763 N N . LYS A 1 360 ? 10.741 27.268 -3.619 1.00 28.45 360 LYS A N 1
ATOM 2764 C CA . LYS A 1 360 ? 10.157 28.612 -3.535 1.00 28.45 360 LYS A CA 1
ATOM 2765 C C . LYS A 1 360 ? 9.126 28.553 -2.408 1.00 28.45 360 LYS A C 1
ATOM 2767 O O . LYS A 1 360 ? 8.301 27.644 -2.434 1.00 28.45 360 LYS A O 1
ATOM 2772 N N . PRO A 1 361 ? 9.103 29.504 -1.460 1.00 32.84 361 PRO A N 1
ATOM 2773 C CA . PRO A 1 361 ? 8.016 29.632 -0.498 1.00 32.84 361 PRO A CA 1
ATOM 2774 C C . PRO A 1 361 ? 6.753 30.095 -1.240 1.00 32.84 361 PRO A C 1
ATOM 2776 O O . PRO A 1 361 ? 6.311 31.234 -1.132 1.00 32.84 361 PRO A O 1
ATOM 2779 N N . SER A 1 362 ? 6.178 29.225 -2.067 1.00 32.78 362 SER A N 1
ATOM 2780 C CA . SER A 1 362 ? 4.852 29.401 -2.623 1.00 32.78 362 SER A CA 1
ATOM 2781 C C . SER A 1 362 ? 3.941 28.431 -1.892 1.00 32.78 362 SER A C 1
ATOM 2783 O O . SER A 1 362 ? 3.897 27.239 -2.182 1.00 32.78 362 SER A O 1
ATOM 2785 N N . THR A 1 363 ? 3.205 29.003 -0.944 1.00 36.47 363 THR A N 1
ATOM 2786 C CA . THR A 1 363 ? 2.057 28.448 -0.221 1.00 36.47 363 THR A CA 1
ATOM 2787 C C . THR A 1 363 ? 2.323 27.573 1.014 1.00 36.47 363 THR A C 1
ATOM 2789 O O . THR A 1 363 ? 1.888 26.429 1.094 1.00 36.47 363 THR A O 1
ATOM 2792 N N . ASP A 1 364 ? 2.717 28.240 2.107 1.00 37.69 364 ASP A N 1
ATOM 2793 C CA . ASP A 1 364 ? 2.271 27.911 3.483 1.00 37.69 364 ASP A CA 1
ATOM 2794 C C . ASP A 1 364 ? 0.737 27.713 3.614 1.00 37.69 364 ASP A C 1
ATOM 2796 O O . ASP A 1 364 ? 0.230 27.222 4.620 1.00 37.69 364 ASP A O 1
ATOM 2800 N N . LYS A 1 365 ? -0.034 28.041 2.568 1.00 38.94 365 LYS A N 1
ATOM 2801 C CA . LYS A 1 365 ? -1.479 27.808 2.470 1.00 38.94 365 LYS A CA 1
ATOM 2802 C C . LYS A 1 365 ? -1.875 26.338 2.247 1.00 38.94 365 LYS A C 1
ATOM 2804 O O . LYS A 1 365 ? -3.036 26.019 2.494 1.00 38.94 365 LYS A O 1
ATOM 2809 N N . VAL A 1 366 ? -0.977 25.456 1.786 1.00 41.75 366 VAL A N 1
ATOM 2810 C CA . VAL A 1 366 ? -1.311 24.029 1.557 1.00 41.75 366 VAL A CA 1
ATOM 2811 C C . VAL A 1 366 ? -1.232 23.232 2.862 1.00 41.75 366 VAL A C 1
ATOM 2813 O O . VAL A 1 366 ? -2.157 22.485 3.172 1.00 41.75 366 VAL A O 1
ATOM 2816 N N . ALA A 1 367 ? -0.214 23.482 3.691 1.00 41.84 367 ALA A N 1
ATOM 2817 C CA . ALA A 1 367 ? -0.067 22.841 5.002 1.00 41.84 367 ALA A CA 1
ATOM 2818 C C . ALA A 1 367 ? -1.184 23.227 5.996 1.00 41.84 367 ALA A C 1
ATOM 2820 O O . ALA A 1 367 ? -1.541 22.440 6.866 1.00 41.84 367 ALA A O 1
ATOM 2821 N N . GLN A 1 368 ? -1.788 24.412 5.845 1.00 39.59 368 GLN A N 1
ATOM 2822 C CA . GLN A 1 368 ? -2.895 24.875 6.693 1.00 39.59 368 GLN A CA 1
ATOM 2823 C C . GLN A 1 368 ? -4.281 24.325 6.299 1.00 39.59 368 GLN A C 1
ATOM 2825 O O . GLN A 1 368 ? -5.267 24.628 6.972 1.00 39.59 368 GLN A O 1
ATOM 2830 N N . LYS A 1 369 ? -4.399 23.524 5.228 1.00 42.81 369 LYS A N 1
ATOM 2831 C CA . LYS A 1 369 ? -5.692 23.011 4.733 1.00 42.81 369 LYS A CA 1
ATOM 2832 C C . LYS A 1 369 ? -5.798 21.490 4.647 1.00 42.81 369 LYS A C 1
ATOM 2834 O O . LYS A 1 369 ? -6.780 20.997 4.092 1.00 42.81 369 LYS A O 1
ATOM 2839 N N . THR A 1 370 ? -4.892 20.728 5.251 1.00 49.59 370 THR A N 1
ATOM 2840 C CA . THR A 1 370 ? -5.001 19.259 5.305 1.00 49.59 370 THR A CA 1
ATOM 2841 C C . THR A 1 370 ? -6.060 18.787 6.307 1.00 49.59 370 THR A C 1
ATOM 2843 O O . THR A 1 370 ? -5.871 17.787 6.977 1.00 49.59 370 THR A O 1
ATOM 2846 N N . ARG A 1 371 ? -7.206 19.464 6.448 1.00 53.47 371 ARG A N 1
ATOM 2847 C CA . ARG A 1 371 ? -8.284 18.993 7.329 1.00 53.47 371 ARG A CA 1
ATOM 2848 C C . ARG A 1 371 ? -8.794 17.650 6.804 1.00 53.47 371 ARG A C 1
ATOM 2850 O O . ARG A 1 371 ? -9.157 17.557 5.632 1.00 53.47 371 ARG A O 1
ATOM 2857 N N . PHE A 1 372 ? -8.849 16.633 7.666 1.00 60.31 372 PHE A N 1
ATOM 2858 C CA . PHE A 1 372 ? -9.507 15.369 7.329 1.00 60.31 372 PHE A CA 1
ATOM 2859 C C . PHE A 1 372 ? -10.936 15.667 6.872 1.00 60.31 372 PHE A C 1
ATOM 2861 O O . PHE A 1 372 ? -11.701 16.325 7.586 1.00 60.31 372 PHE A O 1
ATOM 2868 N N . GLN A 1 373 ? -11.249 15.291 5.632 1.00 57.41 373 GLN A N 1
ATOM 2869 C CA . GLN A 1 373 ? -12.519 15.658 5.020 1.00 57.41 373 GLN A CA 1
ATOM 2870 C C . GLN A 1 373 ? -13.612 14.715 5.533 1.00 57.41 373 GLN A C 1
ATOM 2872 O O . GLN A 1 373 ? -13.377 13.515 5.644 1.00 57.41 373 GLN A O 1
ATOM 2877 N N . PRO A 1 374 ? -14.817 15.219 5.843 1.00 52.75 374 PRO A N 1
ATOM 2878 C CA . PRO A 1 374 ? -15.908 14.374 6.325 1.00 52.75 374 PRO A CA 1
ATOM 2879 C C . PRO A 1 374 ? -16.477 13.446 5.238 1.00 52.75 374 PRO A C 1
ATOM 2881 O O . PRO A 1 374 ? -17.134 12.466 5.571 1.00 52.75 374 PRO A O 1
ATOM 2884 N N . GLN A 1 375 ? -16.238 13.737 3.954 1.00 64.44 375 GLN A N 1
ATOM 2885 C CA . GLN A 1 375 ? -16.759 12.966 2.825 1.00 64.44 375 GLN A CA 1
ATOM 2886 C C . GLN A 1 375 ? -15.618 12.290 2.061 1.00 64.44 375 GLN A C 1
ATOM 2888 O O . GLN A 1 375 ? -14.738 12.959 1.528 1.00 64.44 375 GLN A O 1
ATOM 2893 N N . MET A 1 376 ? -15.643 10.955 1.980 1.00 69.81 376 MET A N 1
ATOM 2894 C CA . MET A 1 376 ? -14.620 10.207 1.239 1.00 69.81 376 MET A CA 1
ATOM 2895 C C . MET A 1 376 ? -14.733 10.399 -0.280 1.00 69.81 376 MET A C 1
ATOM 2897 O O . MET A 1 376 ? -13.726 10.332 -0.973 1.00 69.81 376 MET A O 1
ATOM 2901 N N . SER A 1 377 ? -15.920 10.697 -0.816 1.00 63.00 377 SER A N 1
ATOM 2902 C CA . SER A 1 377 ? -16.162 10.830 -2.262 1.00 63.00 377 SER A CA 1
ATOM 2903 C C . SER A 1 377 ? -15.429 11.999 -2.937 1.00 63.00 377 SER A C 1
ATOM 2905 O O . SER A 1 377 ? -15.254 11.973 -4.153 1.00 63.00 377 SER A O 1
ATOM 2907 N N . THR A 1 378 ? -14.967 13.001 -2.180 1.00 73.25 378 THR A N 1
ATOM 2908 C CA . THR A 1 378 ? -14.244 14.181 -2.696 1.00 73.25 378 THR A CA 1
ATOM 2909 C C . THR A 1 378 ? -12.724 14.055 -2.606 1.00 73.25 378 THR A C 1
ATOM 2911 O O . THR A 1 378 ? -12.000 14.974 -3.000 1.00 73.25 378 THR A O 1
ATOM 2914 N N . LEU A 1 379 ? -12.222 12.935 -2.083 1.00 81.62 379 LEU A N 1
ATOM 2915 C CA . LEU A 1 379 ? -10.799 12.735 -1.856 1.00 81.62 379 LEU A CA 1
ATOM 2916 C C . LEU A 1 379 ? -10.029 12.615 -3.178 1.00 81.62 379 LEU A C 1
ATOM 2918 O O . LEU A 1 379 ? -10.360 11.810 -4.050 1.00 81.62 379 LEU A O 1
ATOM 2922 N N . ARG A 1 380 ? -8.960 13.407 -3.302 1.00 85.69 380 ARG A N 1
ATOM 2923 C CA . ARG A 1 380 ? -8.030 13.395 -4.437 1.00 85.69 380 ARG A CA 1
ATOM 2924 C C . ARG A 1 380 ? -6.593 13.310 -3.935 1.00 85.69 380 ARG A C 1
ATOM 2926 O O . ARG A 1 380 ? -6.260 13.900 -2.907 1.00 85.69 380 ARG A O 1
ATOM 2933 N N . TYR A 1 381 ? -5.757 12.604 -4.688 1.00 90.00 381 TYR A N 1
ATOM 2934 C CA . TYR A 1 381 ? -4.324 12.512 -4.424 1.00 90.00 381 TYR A CA 1
ATOM 2935 C C . TYR A 1 381 ? -3.626 13.851 -4.690 1.00 90.00 381 TYR A C 1
ATOM 2937 O O . TYR A 1 381 ? -3.874 14.485 -5.718 1.00 90.00 381 TYR A O 1
ATOM 2945 N N . GLN A 1 382 ? -2.738 14.265 -3.784 1.00 89.88 382 GLN A N 1
ATOM 2946 C CA . GLN A 1 382 ? -1.934 15.480 -3.931 1.00 89.88 382 GLN A CA 1
ATOM 2947 C C . GLN A 1 382 ? -0.492 15.119 -4.300 1.00 89.88 382 GLN A C 1
ATOM 2949 O O . GLN A 1 382 ? 0.196 14.436 -3.549 1.00 89.88 382 GLN A O 1
ATOM 2954 N N . HIS A 1 383 ? -0.013 15.573 -5.456 1.00 88.19 383 HIS A N 1
ATOM 2955 C CA . HIS A 1 383 ? 1.357 15.292 -5.891 1.00 88.19 383 HIS A CA 1
ATOM 2956 C C . HIS A 1 383 ? 2.386 16.018 -5.011 1.00 88.19 383 HIS A C 1
ATOM 2958 O O . HIS A 1 383 ? 2.153 17.149 -4.590 1.00 88.19 383 HIS A O 1
ATOM 2964 N N . GLY A 1 384 ? 3.525 15.371 -4.749 1.00 86.31 384 GLY A N 1
ATOM 2965 C CA . GLY A 1 384 ? 4.614 15.945 -3.947 1.00 86.31 384 GLY A CA 1
ATOM 2966 C C . GLY A 1 384 ? 4.335 16.028 -2.441 1.00 86.31 384 GLY A C 1
ATOM 2967 O O . GLY A 1 384 ? 5.128 16.612 -1.710 1.00 86.31 384 GLY A O 1
ATOM 2968 N N . VAL A 1 385 ? 3.223 15.456 -1.967 1.00 91.12 385 VAL A N 1
ATOM 2969 C CA . VAL A 1 385 ? 2.889 15.364 -0.540 1.00 91.12 385 VAL A CA 1
ATOM 2970 C C . VAL A 1 385 ? 3.154 13.929 -0.057 1.00 91.12 385 VAL A C 1
ATOM 2972 O O . VAL A 1 385 ? 2.600 13.001 -0.657 1.00 91.12 385 VAL A O 1
ATOM 2975 N N . PRO A 1 386 ? 3.943 13.719 1.018 1.00 92.94 386 PRO A N 1
ATOM 2976 C CA . PRO A 1 386 ? 4.204 12.385 1.568 1.00 92.94 386 PRO A CA 1
ATOM 2977 C C . PRO A 1 386 ? 2.922 11.656 1.965 1.00 92.94 386 PRO A C 1
ATOM 2979 O O . PRO A 1 386 ? 1.952 12.295 2.385 1.00 92.94 386 PRO A O 1
ATOM 2982 N N . ILE A 1 387 ? 2.921 10.324 1.897 1.00 96.25 387 ILE A N 1
ATOM 2983 C CA . ILE A 1 387 ? 1.738 9.498 2.194 1.00 96.25 387 ILE A CA 1
ATOM 2984 C C . ILE A 1 387 ? 1.079 9.844 3.545 1.00 96.25 387 ILE A C 1
ATOM 2986 O O . ILE A 1 387 ? -0.133 10.081 3.541 1.00 96.25 387 ILE A O 1
ATOM 2990 N N . PRO A 1 388 ? 1.804 9.951 4.681 1.00 95.19 388 PRO A N 1
ATOM 2991 C CA . PRO A 1 388 ? 1.184 10.272 5.973 1.00 95.19 388 PRO A CA 1
ATOM 2992 C C . PRO A 1 388 ? 0.493 11.645 6.010 1.00 95.19 388 PRO A C 1
ATOM 2994 O O . PRO A 1 388 ? -0.406 11.876 6.818 1.00 95.19 388 PRO A O 1
ATOM 2997 N N . CYS A 1 389 ? 0.904 12.554 5.122 1.00 93.06 389 CYS A N 1
ATOM 2998 C CA . CYS A 1 389 ? 0.382 13.910 4.987 1.00 93.06 389 CYS A CA 1
ATOM 2999 C C . CYS A 1 389 ? -0.785 14.005 3.987 1.00 93.06 389 CYS A C 1
ATOM 3001 O O . CYS A 1 389 ? -1.364 15.077 3.816 1.00 93.06 389 CYS A O 1
ATOM 3003 N N . GLN A 1 390 ? -1.150 12.915 3.306 1.00 93.56 390 GLN A N 1
ATOM 3004 C CA . GLN A 1 390 ? -2.271 12.906 2.369 1.00 93.56 390 GLN A CA 1
ATOM 3005 C C . GLN A 1 390 ? -3.604 12.960 3.117 1.00 93.56 390 GLN A C 1
ATOM 3007 O O . GLN A 1 390 ? -3.871 12.156 4.013 1.00 93.56 390 GLN A O 1
ATOM 3012 N N . ALA A 1 391 ? -4.520 13.822 2.665 1.00 91.38 391 ALA A N 1
ATOM 3013 C CA . ALA A 1 391 ? -5.894 13.827 3.173 1.00 91.38 391 ALA A CA 1
ATOM 3014 C C . ALA A 1 391 ? -6.583 12.463 2.974 1.00 91.38 391 ALA A C 1
ATOM 3016 O O . ALA A 1 391 ? -7.380 12.053 3.818 1.00 91.38 391 ALA A O 1
ATOM 3017 N N . MET A 1 392 ? -6.240 11.745 1.895 1.00 92.94 392 MET A N 1
ATOM 3018 C CA . MET A 1 392 ? -6.695 10.375 1.627 1.00 92.94 392 MET A CA 1
ATOM 3019 C C . MET A 1 392 ? -6.318 9.412 2.752 1.00 92.94 392 MET A C 1
ATOM 3021 O O . MET A 1 392 ? -7.183 8.693 3.243 1.00 92.94 392 MET A O 1
ATOM 3025 N N . PHE A 1 393 ? -5.051 9.436 3.178 1.00 96.06 393 PHE A N 1
ATOM 3026 C CA . PHE A 1 393 ? -4.528 8.553 4.216 1.00 96.06 393 PHE A CA 1
ATOM 3027 C C . PHE A 1 393 ? -5.262 8.774 5.537 1.00 96.06 393 PHE A C 1
ATOM 3029 O O . PHE A 1 393 ? -5.919 7.867 6.040 1.00 96.06 393 PHE A O 1
ATOM 3036 N N . GLY A 1 394 ? -5.240 9.996 6.072 1.00 93.50 394 GLY A N 1
ATOM 3037 C CA . GLY A 1 394 ? -5.837 10.225 7.385 1.00 93.50 394 GLY A CA 1
ATOM 3038 C C . GLY A 1 394 ? -7.369 10.163 7.398 1.00 93.50 394 GLY A C 1
ATOM 3039 O O . GLY A 1 394 ? -7.945 9.736 8.397 1.00 93.50 394 GLY A O 1
ATOM 3040 N N . THR A 1 395 ? -8.048 10.496 6.291 1.00 92.81 395 THR A N 1
ATOM 3041 C CA . THR A 1 395 ? -9.508 10.302 6.192 1.00 92.81 395 THR A CA 1
ATOM 3042 C C . THR A 1 395 ? -9.871 8.815 6.152 1.00 92.81 395 THR A C 1
ATOM 3044 O O . THR A 1 395 ? -10.826 8.419 6.822 1.00 92.81 395 THR A O 1
ATOM 3047 N N . ALA A 1 396 ? -9.106 7.984 5.430 1.00 95.00 396 ALA A N 1
ATOM 3048 C CA . ALA A 1 396 ? -9.291 6.533 5.436 1.00 95.00 396 ALA A CA 1
ATOM 3049 C C . ALA A 1 396 ? -9.066 5.955 6.838 1.00 95.00 396 ALA A C 1
ATOM 3051 O O . ALA A 1 396 ? -9.936 5.251 7.340 1.00 95.00 396 ALA A O 1
ATOM 3052 N N . THR A 1 397 ? -7.973 6.340 7.506 1.00 96.62 397 THR A N 1
ATOM 3053 C CA . THR A 1 397 ? -7.655 5.914 8.876 1.00 96.62 397 THR A CA 1
ATOM 3054 C C . THR A 1 397 ? -8.776 6.247 9.855 1.00 96.62 397 THR A C 1
ATOM 3056 O O . THR A 1 397 ? -9.255 5.369 10.568 1.00 96.62 397 THR A O 1
ATOM 3059 N N . LEU A 1 398 ? -9.245 7.500 9.886 1.00 95.25 398 LEU A N 1
ATOM 3060 C CA . LEU A 1 398 ? -10.321 7.884 10.804 1.00 95.25 398 LEU A CA 1
ATOM 3061 C C . LEU A 1 398 ? -11.646 7.215 10.468 1.00 95.25 398 LEU A C 1
ATOM 3063 O O . LEU A 1 398 ? -12.395 6.864 11.375 1.00 95.25 398 LEU A O 1
ATOM 3067 N N . THR A 1 399 ? -11.958 7.059 9.184 1.00 93.81 399 THR A N 1
ATOM 3068 C CA . THR A 1 399 ? -13.209 6.416 8.786 1.00 93.81 399 THR A CA 1
ATOM 3069 C C . THR A 1 399 ? -13.196 4.941 9.146 1.00 93.81 399 THR A C 1
ATOM 3071 O O . THR A 1 399 ? -14.179 4.463 9.700 1.00 93.81 399 THR A O 1
ATOM 3074 N N . ALA A 1 400 ? -12.081 4.247 8.921 1.00 95.31 400 ALA A N 1
ATOM 3075 C CA . ALA A 1 400 ? -11.926 2.856 9.308 1.00 95.31 400 ALA A CA 1
ATOM 3076 C C . ALA A 1 400 ? -12.033 2.676 10.826 1.00 95.31 400 ALA A C 1
ATOM 3078 O O . ALA A 1 400 ? -12.840 1.877 11.270 1.00 95.31 400 ALA A O 1
ATOM 3079 N N . LEU A 1 401 ? -11.330 3.488 11.628 1.00 95.69 401 LEU A N 1
ATOM 3080 C CA . LEU A 1 401 ? -11.401 3.418 13.096 1.00 95.69 401 LEU A CA 1
ATOM 3081 C C . LEU A 1 401 ? -12.790 3.750 13.673 1.00 95.69 401 LEU A C 1
ATOM 3083 O O . LEU A 1 401 ? -13.044 3.469 14.842 1.00 95.69 401 LEU A O 1
ATOM 3087 N N . ARG A 1 402 ? -13.687 4.369 12.894 1.00 93.19 402 ARG A N 1
ATOM 3088 C CA . ARG A 1 402 ? -15.084 4.618 13.291 1.00 93.19 402 ARG A CA 1
ATOM 3089 C C . ARG A 1 402 ? -16.007 3.435 13.013 1.00 93.19 402 ARG A C 1
ATOM 3091 O O . ARG A 1 402 ? -17.077 3.367 13.615 1.00 93.19 402 ARG A O 1
ATOM 3098 N N . GLN A 1 403 ? -15.633 2.537 12.103 1.00 91.06 403 GLN A N 1
ATOM 3099 C CA . GLN A 1 403 ? -16.456 1.410 11.668 1.00 91.06 403 GLN A CA 1
ATOM 3100 C C . GLN A 1 403 ? -16.445 0.303 12.724 1.00 91.06 403 GLN A C 1
ATOM 3102 O O . GLN A 1 403 ? -15.692 -0.661 12.632 1.00 91.06 403 GLN A O 1
ATOM 3107 N N . GLN A 1 404 ? -17.314 0.423 13.731 1.00 87.81 404 GLN A N 1
ATOM 3108 C CA . GLN A 1 404 ? -17.375 -0.546 14.831 1.00 87.81 404 GLN A CA 1
ATOM 3109 C C . GLN A 1 404 ? -17.607 -1.979 14.335 1.00 87.81 404 GLN A C 1
ATOM 3111 O O . GLN A 1 404 ? -17.005 -2.902 14.870 1.00 87.81 404 GLN A O 1
ATOM 3116 N N . HIS A 1 405 ? -18.401 -2.163 13.273 1.00 86.75 405 HIS A N 1
ATOM 3117 C CA . HIS A 1 405 ? -18.674 -3.461 12.638 1.00 86.75 405 HIS A CA 1
ATOM 3118 C C . HIS A 1 405 ? -17.464 -4.115 11.957 1.00 86.75 405 HIS A C 1
ATOM 3120 O O . HIS A 1 405 ? -17.567 -5.260 11.527 1.00 86.75 405 HIS A O 1
ATOM 3126 N N . LYS A 1 406 ? -16.333 -3.408 11.861 1.00 90.50 406 LYS A N 1
ATOM 3127 C CA . LYS A 1 406 ? -15.039 -3.912 11.381 1.00 90.50 406 LYS A CA 1
ATOM 3128 C C . LYS A 1 406 ? -13.933 -3.692 12.423 1.00 90.50 406 LYS A C 1
ATOM 3130 O O . LYS A 1 406 ? -12.769 -3.488 12.074 1.00 90.50 406 LYS A O 1
ATOM 3135 N N . ALA A 1 407 ? -14.282 -3.757 13.712 1.00 91.00 407 ALA A N 1
ATOM 3136 C CA . ALA A 1 407 ? -13.348 -3.563 14.824 1.00 91.00 407 ALA A CA 1
ATOM 3137 C C . ALA A 1 407 ? -12.110 -4.480 14.760 1.00 91.00 407 ALA A C 1
ATOM 3139 O O . ALA A 1 407 ? -11.033 -4.053 15.173 1.00 91.00 407 ALA A O 1
ATOM 3140 N N . GLN A 1 408 ? -12.209 -5.686 14.179 1.00 90.19 408 GLN A N 1
ATOM 3141 C CA . GLN A 1 408 ? -11.056 -6.573 13.957 1.00 90.19 408 GLN A CA 1
ATOM 3142 C C . GLN A 1 408 ? -9.935 -5.954 13.108 1.00 90.19 408 GLN A C 1
ATOM 3144 O O . GLN A 1 408 ? -8.764 -6.306 13.252 1.00 90.19 408 GLN A O 1
ATOM 3149 N N . LEU A 1 409 ? -10.251 -4.973 12.260 1.00 93.88 409 LEU A N 1
ATOM 3150 C CA . LEU A 1 409 ? -9.256 -4.286 11.441 1.00 93.88 409 LEU A CA 1
ATOM 3151 C C . LEU A 1 409 ? -8.561 -3.138 12.181 1.00 93.88 409 LEU A C 1
ATOM 3153 O O . LEU A 1 409 ? -7.508 -2.681 11.736 1.00 93.88 409 LEU A O 1
ATOM 3157 N N . HIS A 1 410 ? -9.104 -2.656 13.303 1.00 95.94 410 HIS A N 1
ATOM 3158 C CA . HIS A 1 410 ? -8.570 -1.478 13.990 1.00 95.94 410 HIS A CA 1
ATOM 3159 C C . HIS A 1 410 ? -7.129 -1.675 14.474 1.00 95.94 410 HIS A C 1
ATOM 3161 O O . HIS A 1 410 ? -6.336 -0.742 14.365 1.00 95.94 410 HIS A O 1
ATOM 3167 N N . ALA A 1 411 ? -6.755 -2.875 14.934 1.00 95.50 411 ALA A N 1
ATOM 3168 C CA . ALA A 1 411 ? -5.375 -3.174 15.329 1.00 95.50 411 ALA A CA 1
ATOM 3169 C C . ALA A 1 411 ? -4.387 -2.966 14.163 1.00 95.50 411 ALA A C 1
ATOM 3171 O O . ALA A 1 411 ? -3.342 -2.334 14.324 1.00 95.50 411 ALA A O 1
ATOM 3172 N N . HIS A 1 412 ? -4.761 -3.401 12.956 1.00 96.94 412 HIS A N 1
ATOM 3173 C CA . HIS A 1 412 ? -3.965 -3.210 11.741 1.00 96.94 412 HIS A CA 1
ATOM 3174 C C . HIS A 1 412 ? -3.854 -1.727 11.352 1.00 96.94 412 HIS A C 1
ATOM 3176 O O . HIS A 1 412 ? -2.782 -1.262 10.962 1.00 96.94 412 HIS A O 1
ATOM 3182 N N . TRP A 1 413 ? -4.937 -0.959 11.500 1.00 98.12 413 TRP A N 1
ATOM 3183 C CA . TRP A 1 413 ? -4.925 0.489 11.271 1.00 98.12 413 TRP A CA 1
ATOM 3184 C C . TRP A 1 413 ? -4.045 1.239 12.268 1.00 98.12 413 TRP A C 1
ATOM 3186 O O . TRP A 1 413 ? -3.290 2.123 11.867 1.00 98.12 413 TRP A O 1
ATOM 3196 N N . LEU A 1 414 ? -4.105 0.879 13.551 1.00 97.62 414 LEU A N 1
ATOM 3197 C CA . LEU A 1 414 ? -3.247 1.466 14.579 1.00 97.62 414 LEU A CA 1
ATOM 3198 C C . LEU A 1 414 ? -1.775 1.130 14.326 1.00 97.62 414 LEU A C 1
ATOM 3200 O O . LEU A 1 414 ? -0.940 2.026 14.391 1.00 97.62 414 LEU A O 1
ATOM 3204 N N . SER A 1 415 ? -1.460 -0.108 13.932 1.00 97.38 415 SER A N 1
ATOM 3205 C CA . SER A 1 415 ? -0.105 -0.499 13.524 1.00 97.38 415 SER A CA 1
ATOM 3206 C C . SER A 1 415 ? 0.422 0.360 12.363 1.00 97.38 415 SER A C 1
ATOM 3208 O O . SER A 1 415 ? 1.538 0.881 12.432 1.00 97.38 415 SER A O 1
ATOM 3210 N N . LEU A 1 416 ? -0.404 0.607 11.336 1.00 98.31 416 LEU A N 1
ATOM 3211 C CA . LEU A 1 416 ? -0.044 1.501 10.232 1.00 98.31 416 LEU A CA 1
ATOM 3212 C C . LEU A 1 416 ? 0.178 2.948 10.699 1.00 98.31 416 LEU A C 1
ATOM 3214 O O . LEU A 1 416 ? 1.130 3.589 10.258 1.00 98.31 416 LEU A O 1
ATOM 3218 N N . VAL A 1 417 ? -0.666 3.468 11.598 1.00 97.81 417 VAL A N 1
ATOM 3219 C CA . VAL A 1 417 ? -0.473 4.810 12.176 1.00 97.81 417 VAL A CA 1
ATOM 3220 C C . VAL A 1 417 ? 0.861 4.889 12.906 1.00 97.81 417 VAL A C 1
ATOM 3222 O O . VAL A 1 417 ? 1.610 5.831 12.664 1.00 97.81 417 VAL A O 1
ATOM 3225 N N . MET A 1 418 ? 1.181 3.898 13.741 1.00 95.75 418 MET A N 1
ATOM 3226 C CA . MET A 1 418 ? 2.448 3.851 14.472 1.00 95.75 418 MET A CA 1
ATOM 3227 C C . MET A 1 418 ? 3.653 3.819 13.530 1.00 95.75 418 MET A C 1
ATOM 3229 O O . MET A 1 418 ? 4.622 4.542 13.756 1.00 95.75 418 MET A O 1
ATOM 3233 N N . CYS A 1 419 ? 3.569 3.049 12.441 1.00 96.19 419 CYS A N 1
ATOM 3234 C CA . CYS A 1 419 ? 4.573 3.051 11.379 1.00 96.19 419 CYS A CA 1
ATOM 3235 C C . CYS A 1 419 ? 4.712 4.432 10.719 1.00 96.19 419 CYS A C 1
ATOM 3237 O O . CYS A 1 419 ? 5.823 4.847 10.411 1.00 96.19 419 CYS A O 1
ATOM 3239 N N . ALA A 1 420 ? 3.612 5.164 10.534 1.00 96.06 420 ALA A N 1
ATOM 3240 C CA . ALA A 1 420 ? 3.598 6.450 9.846 1.00 96.06 420 ALA A CA 1
ATOM 3241 C C . ALA A 1 420 ? 4.110 7.637 10.686 1.00 96.06 420 ALA A C 1
ATOM 3243 O O . ALA A 1 420 ? 4.520 8.640 10.097 1.00 96.06 420 ALA A O 1
ATOM 3244 N N . LEU A 1 421 ? 4.093 7.563 12.027 1.00 94.31 421 LEU A N 1
ATOM 3245 C CA . LEU A 1 421 ? 4.427 8.708 12.897 1.00 94.31 421 LEU A CA 1
ATOM 3246 C C . LEU A 1 421 ? 5.801 9.341 12.605 1.00 94.31 421 LEU A C 1
ATOM 3248 O O . LEU A 1 421 ? 5.838 10.563 12.440 1.00 94.31 421 LEU A O 1
ATOM 3252 N N . PRO A 1 422 ? 6.907 8.575 12.463 1.00 92.25 422 PRO A N 1
ATOM 3253 C CA . PRO A 1 422 ? 8.230 9.143 12.179 1.00 92.25 422 PRO A CA 1
ATOM 3254 C C . PRO A 1 422 ? 8.302 9.931 10.869 1.00 92.25 422 PRO A C 1
ATOM 3256 O O . PRO A 1 422 ? 9.163 10.790 10.715 1.00 92.25 422 PRO A O 1
ATOM 3259 N N . PHE A 1 423 ? 7.378 9.662 9.949 1.00 92.56 423 PHE A N 1
ATOM 3260 C CA . PHE A 1 423 ? 7.365 10.189 8.587 1.00 92.56 423 PHE A CA 1
ATOM 3261 C C . PHE A 1 423 ? 6.279 11.261 8.383 1.00 92.56 423 PHE A C 1
ATOM 3263 O O . PHE A 1 423 ? 6.103 11.786 7.285 1.00 92.56 423 PHE A O 1
ATOM 3270 N N . ALA A 1 424 ? 5.520 11.602 9.434 1.00 88.56 424 ALA A N 1
ATOM 3271 C CA . ALA A 1 424 ? 4.378 12.512 9.345 1.00 88.56 424 ALA A CA 1
ATOM 3272 C C . ALA A 1 424 ? 4.757 14.001 9.320 1.00 88.56 424 ALA A C 1
ATOM 3274 O O . ALA A 1 424 ? 3.921 14.839 8.968 1.00 88.56 424 ALA A O 1
ATOM 3275 N N . GLY A 1 425 ? 5.997 14.347 9.687 1.00 88.00 425 GLY A N 1
ATOM 3276 C CA . GLY A 1 425 ? 6.529 15.711 9.638 1.00 88.00 425 GLY A CA 1
ATOM 3277 C C . GLY A 1 425 ? 5.547 16.757 10.182 1.00 88.00 425 GLY A C 1
ATOM 3278 O O . GLY A 1 425 ? 5.054 16.655 11.303 1.00 88.00 425 GLY A O 1
ATOM 3279 N N . LYS A 1 426 ? 5.205 17.755 9.357 1.00 85.38 426 LYS A N 1
ATOM 3280 C CA . LYS A 1 426 ? 4.293 18.857 9.725 1.00 85.38 426 LYS A CA 1
ATOM 3281 C C . LYS A 1 426 ? 2.848 18.412 10.012 1.00 85.38 426 LYS A C 1
ATOM 3283 O O . LYS A 1 426 ? 2.120 19.142 10.679 1.00 85.38 426 LYS A O 1
ATOM 3288 N N . CYS A 1 427 ? 2.424 17.239 9.537 1.00 88.19 427 CYS A N 1
ATOM 3289 C CA . CYS A 1 427 ? 1.074 16.710 9.761 1.00 88.19 427 CYS A CA 1
ATOM 3290 C C . CYS A 1 427 ? 0.960 15.857 11.035 1.00 88.19 427 CYS A C 1
ATOM 3292 O O . CYS A 1 427 ? -0.148 15.439 11.384 1.00 88.19 427 CYS A O 1
ATOM 3294 N N . LEU A 1 428 ? 2.072 15.621 11.746 1.00 91.31 428 LEU A N 1
ATOM 3295 C CA . LEU A 1 428 ? 2.128 14.770 12.935 1.00 91.31 428 LEU A CA 1
ATOM 3296 C C . LEU A 1 428 ? 1.084 15.164 13.988 1.00 91.31 428 LEU A C 1
ATOM 3298 O O . LEU A 1 428 ? 0.308 14.311 14.417 1.00 91.31 428 LEU A O 1
ATOM 3302 N N . THR A 1 429 ? 1.006 16.453 14.342 1.00 91.50 429 THR A N 1
ATOM 3303 C CA . THR A 1 429 ? 0.055 16.955 15.347 1.00 91.50 429 THR A CA 1
ATOM 3304 C C . THR A 1 429 ? -1.375 16.557 15.000 1.00 91.50 429 THR A C 1
ATOM 3306 O O . THR A 1 429 ? -2.106 16.032 15.837 1.00 91.50 429 THR A O 1
ATOM 3309 N N . GLN A 1 430 ? -1.781 16.773 13.749 1.00 91.00 430 GLN A N 1
ATOM 3310 C CA . GLN A 1 430 ? -3.143 16.494 13.314 1.00 91.00 430 GLN A CA 1
ATOM 3311 C C . GLN A 1 430 ? -3.445 14.991 13.310 1.00 91.00 430 GLN A C 1
ATOM 3313 O O . GLN A 1 430 ? -4.526 14.589 13.754 1.00 91.00 430 GLN A O 1
ATOM 3318 N N . LEU A 1 431 ? -2.510 14.175 12.814 1.00 93.56 431 LEU A N 1
ATOM 3319 C CA . LEU A 1 431 ? -2.645 12.721 12.777 1.00 93.56 431 LEU A CA 1
ATOM 3320 C C . LEU A 1 431 ? -2.807 12.160 14.194 1.00 93.56 431 LEU A C 1
ATOM 3322 O O . LEU A 1 431 ? -3.798 11.488 14.472 1.00 93.56 431 LEU A O 1
ATOM 3326 N N . VAL A 1 432 ? -1.891 12.513 15.101 1.00 94.94 432 VAL A N 1
ATOM 3327 C CA . VAL A 1 432 ? -1.893 12.035 16.490 1.00 94.94 432 VAL A CA 1
ATOM 3328 C C . VAL A 1 432 ? -3.164 12.456 17.216 1.00 94.94 432 VAL A C 1
ATOM 3330 O O . VAL A 1 432 ? -3.840 11.599 17.780 1.00 94.94 432 VAL A O 1
ATOM 3333 N N . LEU A 1 433 ? -3.537 13.742 17.182 1.00 94.12 433 LEU A N 1
ATOM 3334 C CA . LEU A 1 433 ? -4.720 14.214 17.912 1.00 94.12 433 LEU A CA 1
ATOM 3335 C C . LEU A 1 433 ? -6.004 13.551 17.409 1.00 94.12 433 LEU A C 1
ATOM 3337 O O . LEU A 1 433 ? -6.872 13.198 18.207 1.00 94.12 433 LEU A O 1
ATOM 3341 N N . SER A 1 434 ? -6.131 13.374 16.094 1.00 94.31 434 SER A N 1
ATOM 3342 C CA . SER A 1 434 ? -7.349 12.800 15.526 1.00 94.31 434 SER A CA 1
ATOM 3343 C C . SER A 1 434 ? -7.468 11.309 15.828 1.00 94.31 434 SER A C 1
ATOM 3345 O O . SER A 1 434 ? -8.557 10.849 16.168 1.00 94.31 434 SER A O 1
ATOM 3347 N N . VAL A 1 435 ? -6.362 10.562 15.746 1.00 96.25 435 VAL A N 1
ATOM 3348 C CA . VAL A 1 435 ? -6.352 9.132 16.078 1.00 96.25 435 VAL A CA 1
ATOM 3349 C C . VAL A 1 435 ? -6.538 8.929 17.581 1.00 96.25 435 VAL A C 1
ATOM 3351 O O . VAL A 1 435 ? -7.395 8.142 17.963 1.00 96.25 435 VAL A O 1
ATOM 3354 N N . ALA A 1 436 ? -5.830 9.672 18.438 1.00 96.44 436 ALA A N 1
ATOM 3355 C CA . ALA A 1 436 ? -5.975 9.564 19.893 1.00 96.44 436 ALA A CA 1
ATOM 3356 C C . ALA A 1 436 ? -7.416 9.852 20.345 1.00 96.44 436 ALA A C 1
ATOM 3358 O O . ALA A 1 436 ? -7.983 9.091 21.127 1.00 96.44 436 ALA A O 1
ATOM 3359 N N . SER A 1 437 ? -8.035 10.905 19.802 1.00 95.75 437 SER A N 1
ATOM 3360 C CA . SER A 1 437 ? -9.440 11.230 20.070 1.00 95.75 437 SER A CA 1
ATOM 3361 C C . SER A 1 437 ? -10.383 10.105 19.629 1.00 95.75 437 SER A C 1
ATOM 3363 O O . SER A 1 437 ? -11.246 9.684 20.399 1.00 95.75 437 SER A O 1
ATOM 3365 N N . GLN A 1 438 ? -10.179 9.548 18.429 1.00 96.44 438 GLN A N 1
ATOM 3366 C CA . GLN A 1 438 ? -11.002 8.445 17.926 1.00 96.44 438 GLN A CA 1
ATOM 3367 C C . GLN A 1 438 ? -10.821 7.154 18.740 1.00 96.44 438 GLN A C 1
ATOM 3369 O O . GLN A 1 438 ? -11.800 6.458 18.995 1.00 96.44 438 GLN A O 1
ATOM 3374 N N . VAL A 1 439 ? -9.599 6.844 19.182 1.00 96.69 439 VAL A N 1
ATOM 3375 C CA . VAL A 1 439 ? -9.323 5.705 20.070 1.00 96.69 439 VAL A CA 1
ATOM 3376 C C . VAL A 1 439 ? -10.021 5.893 21.418 1.00 96.69 439 VAL A C 1
ATOM 3378 O O . VAL A 1 439 ? -10.650 4.954 21.892 1.00 96.69 439 VAL A O 1
ATOM 3381 N N . CYS A 1 440 ? -10.010 7.102 21.993 1.00 96.44 440 CYS A N 1
ATOM 3382 C CA . CYS A 1 440 ? -10.766 7.403 23.216 1.00 96.44 440 CYS A CA 1
ATOM 3383 C C . CYS A 1 440 ? -12.273 7.158 23.033 1.00 96.44 440 CYS A C 1
ATOM 3385 O O . CYS A 1 440 ? -12.889 6.507 23.871 1.00 96.44 440 CYS A O 1
ATOM 3387 N N . SER A 1 441 ? -12.860 7.610 21.919 1.00 95.06 441 SER A N 1
ATOM 3388 C CA . SER A 1 441 ? -14.267 7.326 21.600 1.00 95.06 441 SER A CA 1
ATOM 3389 C C . SER A 1 441 ? -14.549 5.830 21.432 1.00 95.06 441 SER A C 1
ATOM 3391 O O . SER A 1 441 ? -15.605 5.356 21.844 1.00 95.06 441 SER A O 1
ATOM 3393 N N . ASN A 1 442 ? -13.616 5.074 20.850 1.00 94.56 442 ASN A N 1
ATOM 3394 C CA . ASN A 1 442 ? -13.759 3.627 20.710 1.00 94.56 442 ASN A CA 1
ATOM 3395 C C . ASN A 1 442 ? -13.694 2.911 22.068 1.00 94.56 442 ASN A C 1
ATOM 3397 O O . ASN A 1 442 ? -14.479 1.994 22.292 1.00 94.56 442 ASN A O 1
ATOM 3401 N N . LEU A 1 443 ? -12.809 3.339 22.977 1.00 93.69 443 LEU A N 1
ATOM 3402 C CA . LEU A 1 443 ? -12.722 2.800 24.340 1.00 93.69 443 LEU A CA 1
ATOM 3403 C C . LEU A 1 443 ? -14.047 2.986 25.094 1.00 93.69 443 LEU A C 1
ATOM 3405 O O . LEU A 1 443 ? -14.589 2.028 25.639 1.00 93.69 443 LEU A O 1
ATOM 3409 N N . GLU A 1 444 ? -14.615 4.190 25.054 1.00 92.12 444 GLU A N 1
ATOM 3410 C CA . GLU A 1 444 ? -15.902 4.489 25.695 1.00 92.12 444 GLU A CA 1
ATOM 3411 C C . GLU A 1 444 ? -17.067 3.705 25.094 1.00 92.12 444 GLU A C 1
ATOM 3413 O O . GLU A 1 444 ? -17.947 3.247 25.824 1.00 92.12 444 GLU A O 1
ATOM 3418 N N . ALA A 1 445 ? -17.077 3.526 23.770 1.00 89.94 445 ALA A N 1
ATOM 3419 C CA . ALA A 1 445 ? -18.097 2.734 23.092 1.00 89.94 445 ALA A CA 1
ATOM 3420 C C . ALA A 1 445 ? -18.051 1.262 23.532 1.00 89.94 445 ALA A C 1
ATOM 3422 O O . ALA A 1 445 ? -19.098 0.663 23.757 1.00 89.94 445 ALA A O 1
ATOM 3423 N N . VAL A 1 446 ? -16.850 0.693 23.702 1.00 88.31 446 VAL A N 1
ATOM 3424 C CA . VAL A 1 446 ? -16.671 -0.680 24.205 1.00 88.31 446 VAL A CA 1
ATOM 3425 C C . VAL A 1 446 ? -17.170 -0.814 25.642 1.00 88.31 446 VAL A C 1
ATOM 3427 O O . VAL A 1 446 ? -17.837 -1.794 25.960 1.00 88.31 446 VAL A O 1
ATOM 3430 N N . VAL A 1 447 ? -16.873 0.160 26.504 1.00 86.50 447 VAL A N 1
ATOM 3431 C CA . VAL A 1 447 ? -17.327 0.160 27.903 1.00 86.50 447 VAL A CA 1
ATOM 3432 C C . VAL A 1 447 ? -18.848 0.304 27.998 1.00 86.50 447 VAL A C 1
ATOM 3434 O O . VAL A 1 447 ? -19.495 -0.439 28.733 1.00 86.50 447 VAL A O 1
ATOM 3437 N N . SER A 1 448 ? -19.432 1.214 27.217 1.00 84.56 448 SER A N 1
ATOM 3438 C CA . SER A 1 448 ? -20.880 1.468 27.219 1.00 84.56 448 SER A CA 1
ATOM 3439 C C . SER A 1 448 ? -21.686 0.242 26.782 1.00 84.56 448 SER A C 1
ATOM 3441 O O . SER A 1 448 ? -22.736 -0.036 27.353 1.00 84.56 448 SER A O 1
ATOM 3443 N N . ASP A 1 449 ? -21.175 -0.516 25.808 1.00 77.81 449 ASP A N 1
ATOM 3444 C CA . ASP A 1 449 ? -21.803 -1.750 25.319 1.00 77.81 449 ASP A CA 1
ATOM 3445 C C . ASP A 1 449 ? -21.791 -2.872 26.374 1.00 77.81 449 ASP A C 1
ATOM 3447 O O . ASP A 1 449 ? -22.686 -3.711 26.408 1.00 77.81 449 ASP A O 1
ATOM 3451 N N . ARG A 1 450 ? -20.808 -2.863 27.287 1.00 71.12 450 ARG A N 1
ATOM 3452 C CA . ARG A 1 450 ? -20.727 -3.812 28.412 1.00 71.12 450 ARG A CA 1
ATOM 3453 C C . ARG A 1 450 ? -21.635 -3.439 29.587 1.00 71.12 450 ARG A C 1
ATOM 3455 O O . ARG A 1 450 ? -22.104 -4.327 30.287 1.00 71.12 450 ARG A O 1
ATOM 3462 N N . ALA A 1 451 ? -21.880 -2.147 29.808 1.00 62.03 451 ALA A N 1
ATOM 3463 C CA . ALA A 1 451 ? -22.673 -1.648 30.937 1.00 62.03 451 ALA A CA 1
ATOM 3464 C C . ALA A 1 451 ? -24.201 -1.664 30.698 1.00 62.03 451 ALA A C 1
ATOM 3466 O O . ALA A 1 451 ? -24.975 -1.429 31.627 1.00 62.03 451 ALA A O 1
ATOM 3467 N N . GLY A 1 452 ? -24.659 -1.905 29.463 1.00 58.25 452 GLY A N 1
ATOM 3468 C CA . GLY A 1 452 ? -26.079 -1.897 29.106 1.00 58.25 452 GLY A CA 1
ATOM 3469 C C . GLY A 1 452 ? -26.844 -3.129 29.626 1.00 58.25 452 GLY A C 1
ATOM 3470 O O . GLY A 1 452 ? -26.472 -4.256 29.295 1.00 58.25 452 GLY A O 1
ATOM 3471 N N . PRO A 1 453 ? -27.948 -2.969 30.385 1.00 45.44 453 PRO A N 1
ATOM 3472 C CA . PRO A 1 453 ? -28.740 -4.102 30.846 1.00 45.44 453 PRO A CA 1
ATOM 3473 C C . PRO A 1 453 ? -29.538 -4.712 29.681 1.00 45.44 453 PRO A C 1
ATOM 3475 O O . PRO A 1 453 ? -30.435 -4.082 29.127 1.00 45.44 453 PRO A O 1
ATOM 3478 N N . GLY A 1 454 ? -29.254 -5.970 29.335 1.00 47.00 454 GLY A N 1
ATOM 3479 C CA . GLY A 1 454 ? -30.254 -6.860 28.732 1.00 47.00 454 GLY A CA 1
ATOM 3480 C C . GLY A 1 454 ? -30.454 -6.847 27.211 1.00 47.00 454 GLY A C 1
ATOM 3481 O O . GLY A 1 454 ? -31.458 -7.394 26.762 1.00 47.00 454 GLY A O 1
ATOM 3482 N N . VAL A 1 455 ? -29.530 -6.331 26.393 1.00 46.03 455 VAL A N 1
ATOM 3483 C CA . VAL A 1 455 ? -29.579 -6.551 24.930 1.00 46.03 455 VAL A CA 1
ATOM 3484 C C . VAL A 1 455 ? -28.500 -7.552 24.512 1.00 46.03 455 VAL A C 1
ATOM 3486 O O . VAL A 1 455 ? -27.507 -7.206 23.886 1.00 46.03 455 VAL A O 1
ATOM 3489 N N . GLN A 1 456 ? -28.720 -8.839 24.796 1.00 44.53 456 GLN A N 1
ATOM 3490 C CA . GLN A 1 456 ? -28.014 -9.945 24.120 1.00 44.53 456 GLN A CA 1
ATOM 3491 C C . GLN A 1 456 ? -28.490 -10.119 22.656 1.00 44.53 456 GLN A C 1
ATOM 3493 O O . GLN A 1 456 ? -28.623 -11.230 22.150 1.00 44.53 456 GLN A O 1
ATOM 3498 N N . GLY A 1 457 ? -28.791 -9.023 21.957 1.00 43.00 457 GLY A N 1
ATOM 3499 C CA . GLY A 1 457 ? -29.378 -9.025 20.620 1.00 43.00 457 GLY A CA 1
ATOM 3500 C C . GLY A 1 457 ? -28.566 -8.165 19.661 1.00 43.00 457 GLY A C 1
ATOM 3501 O O . GLY A 1 457 ? -28.665 -6.947 19.707 1.00 43.00 457 GLY A O 1
ATOM 3502 N N . GLN A 1 458 ? -27.811 -8.817 18.771 1.00 45.03 458 GLN A N 1
ATOM 3503 C CA . GLN A 1 458 ? -27.055 -8.225 17.650 1.00 45.03 458 GLN A CA 1
ATOM 3504 C C . GLN A 1 458 ? -25.828 -7.367 18.017 1.00 45.03 458 GLN A C 1
ATOM 3506 O O . GLN A 1 458 ? -25.499 -6.410 17.316 1.00 45.03 458 GLN A O 1
ATOM 3511 N N . GLY A 1 459 ? -25.103 -7.733 19.077 1.00 51.03 459 GLY A N 1
ATOM 3512 C CA . GLY A 1 459 ? -23.792 -7.147 19.361 1.00 51.03 459 GLY A CA 1
ATOM 3513 C C . GLY A 1 459 ? -22.822 -7.405 18.206 1.00 51.03 459 GLY A C 1
ATOM 3514 O O . GLY A 1 459 ? -22.626 -8.547 17.791 1.00 51.03 459 GLY A O 1
ATOM 3515 N N . VAL A 1 460 ? -22.222 -6.342 17.674 1.00 57.94 460 VAL A N 1
ATOM 3516 C CA . VAL A 1 460 ? -21.094 -6.447 16.746 1.00 57.94 460 VAL A CA 1
ATOM 3517 C C . VAL A 1 460 ? -20.023 -7.322 17.401 1.00 57.94 460 VAL A C 1
ATOM 3519 O O . VAL A 1 460 ? -19.483 -6.949 18.444 1.00 57.94 460 VAL A O 1
ATOM 3522 N N . ALA A 1 461 ? -19.729 -8.482 16.810 1.00 64.88 461 ALA A N 1
ATOM 3523 C CA . ALA A 1 461 ? -18.679 -9.369 17.294 1.00 64.88 461 ALA A CA 1
ATOM 3524 C C . ALA A 1 461 ? -17.337 -8.629 17.214 1.00 64.88 461 ALA A C 1
ATOM 3526 O O . ALA A 1 461 ? -16.845 -8.328 16.128 1.00 64.88 461 ALA A O 1
ATOM 3527 N N . ARG A 1 462 ? -16.773 -8.274 18.370 1.00 77.06 462 ARG A N 1
ATOM 3528 C CA . ARG A 1 462 ? -15.448 -7.649 18.468 1.00 77.06 462 ARG A CA 1
ATOM 3529 C C . ARG A 1 462 ? -14.421 -8.711 18.865 1.00 77.06 462 ARG A C 1
ATOM 3531 O O . ARG A 1 462 ? -14.786 -9.638 19.592 1.00 77.06 462 ARG A O 1
ATOM 3538 N N . PRO A 1 463 ? -13.151 -8.575 18.447 1.00 82.69 463 PRO A N 1
ATOM 3539 C CA . PRO A 1 463 ? -12.090 -9.450 18.930 1.00 82.69 463 PRO A CA 1
ATOM 3540 C C . PRO A 1 463 ? -12.004 -9.449 20.464 1.00 82.69 463 PRO A C 1
ATOM 3542 O O . PRO A 1 463 ? -12.216 -8.397 21.082 1.00 82.69 463 PRO A O 1
ATOM 3545 N N . PRO A 1 464 ? -11.667 -10.588 21.093 1.00 82.50 464 PRO A N 1
ATOM 3546 C CA . PRO A 1 464 ? -11.573 -10.690 22.551 1.00 82.50 464 PRO A CA 1
ATOM 3547 C C . PRO A 1 464 ? -10.504 -9.756 23.145 1.00 82.50 464 PRO A C 1
ATOM 3549 O O . PRO A 1 464 ? -10.651 -9.275 24.266 1.00 82.50 464 PRO A O 1
ATOM 3552 N N . ASP A 1 465 ? -9.460 -9.446 22.379 1.00 87.50 465 ASP A N 1
ATOM 3553 C CA . ASP A 1 465 ? -8.335 -8.578 22.729 1.00 87.50 465 ASP A CA 1
ATOM 3554 C C . ASP A 1 465 ? -8.535 -7.105 22.328 1.00 87.50 465 ASP A C 1
ATOM 3556 O O . ASP A 1 465 ? -7.669 -6.273 22.593 1.00 87.50 465 ASP A O 1
ATOM 3560 N N . TYR A 1 466 ? -9.686 -6.730 21.756 1.00 91.31 466 TYR A N 1
ATOM 3561 C CA . TYR A 1 466 ? -9.896 -5.397 21.176 1.00 91.31 466 TYR A CA 1
ATOM 3562 C C . TYR A 1 466 ? -9.656 -4.238 22.159 1.00 91.31 466 TYR A C 1
ATOM 3564 O O . TYR A 1 466 ? -9.035 -3.235 21.805 1.00 91.31 466 TYR A O 1
ATOM 3572 N N . LEU A 1 467 ? -10.107 -4.376 23.412 1.00 91.19 467 LEU A N 1
ATOM 3573 C CA . LEU A 1 467 ? -9.867 -3.383 24.466 1.00 91.19 467 LEU A CA 1
ATOM 3574 C C . LEU A 1 467 ? -8.364 -3.188 24.722 1.00 91.19 467 LEU A C 1
ATOM 3576 O O . LEU A 1 467 ? -7.905 -2.054 24.849 1.00 91.19 467 LEU A O 1
ATOM 3580 N N . ILE A 1 468 ? -7.606 -4.289 24.746 1.00 91.56 468 ILE A N 1
ATOM 3581 C CA . ILE A 1 468 ? -6.152 -4.284 24.933 1.00 91.56 468 ILE A CA 1
ATOM 3582 C C . ILE A 1 468 ? -5.495 -3.573 23.750 1.00 91.56 468 ILE A C 1
ATOM 3584 O O . ILE A 1 468 ? -4.710 -2.654 23.969 1.00 91.56 468 ILE A O 1
ATOM 3588 N N . SER A 1 469 ? -5.879 -3.903 22.513 1.00 93.31 469 SER A N 1
ATOM 3589 C CA . SER A 1 469 ? -5.318 -3.271 21.312 1.00 93.31 469 SER A CA 1
ATOM 3590 C C . SER A 1 469 ? -5.544 -1.753 21.280 1.00 93.31 469 SER A C 1
ATOM 3592 O O . SER A 1 469 ? -4.665 -1.000 20.859 1.00 93.31 469 SER A O 1
ATOM 3594 N N . LEU A 1 470 ? -6.713 -1.274 21.730 1.00 95.19 470 LEU A N 1
ATOM 3595 C CA . LEU A 1 470 ? -7.005 0.162 21.812 1.00 95.19 470 LEU A CA 1
ATOM 3596 C C . LEU A 1 470 ? -6.144 0.865 22.871 1.00 95.19 470 LEU A C 1
ATOM 3598 O O . LEU A 1 470 ? -5.595 1.936 22.599 1.00 95.19 470 LEU A O 1
ATOM 3602 N N . VAL A 1 471 ? -6.016 0.274 24.063 1.00 94.69 471 VAL A N 1
ATOM 3603 C CA . VAL A 1 471 ? -5.182 0.825 25.142 1.00 94.69 471 VAL A CA 1
ATOM 3604 C C . VAL A 1 471 ? -3.708 0.826 24.738 1.00 94.69 471 VAL A C 1
ATOM 3606 O O . VAL A 1 471 ? -3.022 1.829 24.935 1.00 94.69 471 VAL A O 1
ATOM 3609 N N . GLU A 1 472 ? -3.226 -0.252 24.123 1.00 94.44 472 GLU A N 1
ATOM 3610 C CA . GLU A 1 472 ? -1.864 -0.355 23.600 1.00 94.44 472 GLU A CA 1
ATOM 3611 C C . GLU A 1 472 ? -1.603 0.705 22.524 1.00 94.44 472 GLU A C 1
ATOM 3613 O O . GLU A 1 472 ? -0.620 1.440 22.612 1.00 94.44 472 GLU A O 1
ATOM 3618 N N . GLY A 1 473 ? -2.516 0.876 21.564 1.00 93.56 473 GLY A N 1
ATOM 3619 C CA . GLY A 1 473 ? -2.396 1.910 20.535 1.00 93.56 473 GLY A CA 1
ATOM 3620 C C . GLY A 1 473 ? -2.338 3.328 21.113 1.00 93.56 473 GLY A C 1
ATOM 3621 O O . GLY A 1 473 ? -1.494 4.129 20.708 1.00 93.56 473 GLY A O 1
ATOM 3622 N N . LEU A 1 474 ? -3.185 3.641 22.100 1.00 94.88 474 LEU A N 1
ATOM 3623 C CA . LEU A 1 474 ? -3.159 4.936 22.789 1.00 94.88 474 LEU A CA 1
ATOM 3624 C C . LEU A 1 474 ? -1.859 5.138 23.575 1.00 94.88 474 LEU A C 1
ATOM 3626 O O . LEU A 1 474 ? -1.280 6.224 23.565 1.00 94.88 474 LEU A O 1
ATOM 3630 N N . THR A 1 475 ? -1.380 4.075 24.214 1.00 93.25 475 THR A N 1
ATOM 3631 C CA . THR A 1 475 ? -0.122 4.052 24.961 1.00 93.25 475 THR A CA 1
ATOM 3632 C C . THR A 1 475 ? 1.062 4.329 24.039 1.00 93.25 475 THR A C 1
ATOM 3634 O O . THR A 1 475 ? 1.874 5.204 24.329 1.00 93.25 475 THR A O 1
ATOM 3637 N N . LEU A 1 476 ? 1.135 3.657 22.889 1.00 92.88 476 LEU A N 1
ATOM 3638 C CA . LEU A 1 476 ? 2.186 3.851 21.893 1.00 92.88 476 LEU A CA 1
ATOM 3639 C C . LEU A 1 476 ? 2.176 5.270 21.293 1.00 92.88 476 LEU A C 1
ATOM 3641 O O . LEU A 1 476 ? 3.242 5.873 21.154 1.00 92.88 476 LEU A O 1
ATOM 3645 N N . LEU A 1 477 ? 0.996 5.838 21.008 1.00 93.19 477 LEU A N 1
ATOM 3646 C CA . LEU A 1 477 ? 0.854 7.234 20.564 1.00 93.19 477 LEU A CA 1
ATOM 3647 C C . LEU A 1 477 ? 1.393 8.219 21.610 1.00 93.19 477 LEU A C 1
ATOM 3649 O O . LEU A 1 477 ? 2.182 9.109 21.288 1.00 93.19 477 LEU A O 1
ATOM 3653 N N . CYS A 1 478 ? 0.989 8.049 22.870 1.00 91.94 478 CYS A N 1
ATOM 3654 C CA . CYS A 1 478 ? 1.462 8.876 23.974 1.00 91.94 478 CYS A CA 1
ATOM 3655 C C . CYS A 1 478 ? 2.972 8.734 24.176 1.00 91.94 478 CYS A C 1
ATOM 3657 O O . CYS A 1 478 ? 3.658 9.744 24.311 1.00 91.94 478 CYS A O 1
ATOM 3659 N N . HIS A 1 479 ? 3.510 7.514 24.146 1.00 90.94 479 HIS A N 1
ATOM 3660 C CA . HIS A 1 479 ? 4.944 7.280 24.285 1.00 90.94 479 HIS A CA 1
ATOM 3661 C C . HIS A 1 479 ? 5.749 7.974 23.191 1.00 90.94 479 HIS A C 1
ATOM 3663 O O . HIS A 1 479 ? 6.712 8.666 23.514 1.00 90.94 479 HIS A O 1
ATOM 3669 N N . TYR A 1 480 ? 5.325 7.862 21.929 1.00 90.50 480 TYR A N 1
ATOM 3670 C CA . TYR A 1 480 ? 6.005 8.519 20.814 1.00 90.50 480 TYR A CA 1
ATOM 3671 C C . TYR A 1 480 ? 6.061 10.049 20.981 1.00 90.50 480 TYR A C 1
ATOM 3673 O O . TYR A 1 480 ? 7.078 10.669 20.685 1.00 90.50 480 TYR A O 1
ATOM 3681 N N . CYS A 1 481 ? 4.986 10.675 21.471 1.00 90.50 481 CYS A N 1
ATOM 3682 C CA . CYS A 1 481 ? 4.905 12.136 21.575 1.00 90.50 481 CYS A CA 1
ATOM 3683 C C . CYS A 1 481 ? 5.455 12.723 22.887 1.00 90.50 481 CYS A C 1
ATOM 3685 O O . CYS A 1 481 ? 5.919 13.871 22.903 1.00 90.50 481 CYS A O 1
ATOM 3687 N N . LEU A 1 482 ? 5.345 11.991 23.998 1.00 87.69 482 LEU A N 1
ATOM 3688 C CA . LEU A 1 482 ? 5.585 12.517 25.346 1.00 87.69 482 LEU A CA 1
ATOM 3689 C C . LEU A 1 482 ? 6.922 12.083 25.949 1.00 87.69 482 LEU A C 1
ATOM 3691 O O . LEU A 1 482 ? 7.468 12.839 26.751 1.00 87.69 482 LEU A O 1
ATOM 3695 N N . LEU A 1 483 ? 7.451 10.909 25.594 1.00 83.81 483 LEU A N 1
ATOM 3696 C CA . LEU A 1 483 ? 8.737 10.455 26.122 1.00 83.81 483 LEU A CA 1
ATOM 3697 C C . LEU A 1 483 ? 9.882 10.989 25.253 1.00 83.81 483 LEU A C 1
ATOM 3699 O O . LEU A 1 483 ? 9.888 10.818 24.035 1.00 83.81 483 LEU A O 1
ATOM 3703 N N . ASP A 1 484 ? 10.851 11.662 25.878 1.00 56.94 484 ASP A N 1
ATOM 3704 C CA . ASP A 1 484 ? 12.061 12.124 25.196 1.00 56.94 484 ASP A CA 1
ATOM 3705 C C . ASP A 1 484 ? 12.959 10.928 24.845 1.00 56.94 484 ASP A C 1
ATOM 3707 O O . ASP A 1 484 ? 13.470 10.240 25.724 1.00 56.94 484 ASP A O 1
ATOM 3711 N N . GLY A 1 485 ? 13.170 10.708 23.545 1.00 58.31 485 GLY A N 1
ATOM 3712 C CA . GLY A 1 485 ? 14.330 9.995 23.013 1.00 58.31 485 GLY A CA 1
ATOM 3713 C C . GLY A 1 485 ? 14.447 8.508 23.355 1.00 58.31 485 GLY A C 1
ATOM 3714 O O . GLY A 1 485 ? 15.387 8.098 24.028 1.00 58.31 485 GLY A O 1
ATOM 3715 N N . VAL A 1 486 ? 13.621 7.671 22.732 1.00 36.25 486 VAL A N 1
ATOM 3716 C CA . VAL A 1 486 ? 14.144 6.413 22.184 1.00 36.25 486 VAL A CA 1
ATOM 3717 C C . VAL A 1 486 ? 14.039 6.578 20.681 1.00 36.25 486 VAL A C 1
ATOM 3719 O O . VAL A 1 486 ? 12.935 6.674 20.148 1.00 36.25 486 VAL A O 1
ATOM 3722 N N . ALA A 1 487 ? 15.182 6.695 20.000 1.00 40.28 487 ALA A N 1
ATOM 3723 C CA . ALA A 1 487 ? 15.232 6.470 18.562 1.00 40.28 487 ALA A CA 1
ATOM 3724 C C . ALA A 1 487 ? 14.403 5.212 18.291 1.00 40.28 487 ALA A C 1
ATOM 3726 O O . ALA A 1 487 ? 14.712 4.168 18.863 1.00 40.28 487 ALA A O 1
ATOM 3727 N N . ALA A 1 488 ? 13.301 5.362 17.549 1.00 36.75 488 ALA A N 1
ATOM 3728 C CA . ALA A 1 488 ? 12.309 4.311 17.371 1.00 36.75 488 ALA A CA 1
ATOM 3729 C C . ALA A 1 488 ? 13.029 2.976 17.123 1.00 36.75 488 ALA A C 1
ATOM 3731 O O . ALA A 1 488 ? 13.876 2.932 16.220 1.00 36.75 488 ALA A O 1
ATOM 3732 N N . PRO A 1 489 ? 12.770 1.906 17.903 1.00 32.09 489 PRO A N 1
ATOM 3733 C CA . PRO A 1 489 ? 13.270 0.606 17.506 1.00 32.09 489 PRO A CA 1
ATOM 3734 C C . PRO A 1 489 ? 12.685 0.369 16.118 1.00 32.09 489 PRO A C 1
ATOM 3736 O O . PRO A 1 489 ? 11.475 0.490 15.925 1.00 32.09 489 PRO A O 1
ATOM 3739 N N . ALA A 1 490 ? 13.553 0.152 15.132 1.00 35.16 490 ALA A N 1
ATOM 3740 C CA . ALA A 1 490 ? 13.123 -0.210 13.796 1.00 35.16 490 ALA A CA 1
ATOM 3741 C C . ALA A 1 490 ? 12.175 -1.406 13.944 1.00 35.16 490 ALA A C 1
ATOM 3743 O O . ALA A 1 490 ? 12.592 -2.486 14.362 1.00 35.16 490 ALA A O 1
ATOM 3744 N N . VAL A 1 491 ? 10.884 -1.183 13.699 1.00 36.47 491 VAL A N 1
ATOM 3745 C CA . VAL A 1 491 ? 9.886 -2.246 13.738 1.00 36.47 491 VAL A CA 1
ATOM 3746 C C . VAL A 1 491 ? 10.170 -3.110 12.516 1.00 36.47 491 VAL A C 1
ATOM 3748 O O . VAL A 1 491 ? 9.816 -2.750 11.394 1.00 36.47 491 VAL A O 1
ATOM 3751 N N . ASN A 1 492 ? 10.894 -4.209 12.721 1.00 31.55 492 ASN A N 1
ATOM 3752 C CA . ASN A 1 492 ? 11.074 -5.227 11.697 1.00 31.55 492 ASN A CA 1
ATOM 3753 C C . ASN A 1 492 ? 9.697 -5.823 11.364 1.00 31.55 492 ASN A C 1
ATOM 3755 O O . ASN A 1 492 ? 8.933 -6.131 12.284 1.00 31.55 492 ASN A O 1
ATOM 3759 N N . PRO A 1 493 ? 9.352 -5.994 10.077 1.00 35.53 493 PRO A N 1
ATOM 3760 C CA . PRO A 1 493 ? 8.107 -6.639 9.703 1.00 35.53 493 PRO A CA 1
ATOM 3761 C C . PRO A 1 493 ? 8.129 -8.100 10.166 1.00 35.53 493 PRO A C 1
ATOM 3763 O O . PRO A 1 493 ? 9.123 -8.809 10.003 1.00 35.53 493 PRO A O 1
ATOM 3766 N N . VAL A 1 494 ? 7.011 -8.521 10.755 1.00 35.00 494 VAL A N 1
ATOM 3767 C CA . VAL A 1 494 ? 6.745 -9.861 11.287 1.00 35.00 494 VAL A CA 1
ATOM 3768 C C . VAL A 1 494 ? 7.180 -10.942 10.291 1.00 35.00 494 VAL A C 1
ATOM 3770 O O . VAL A 1 494 ? 6.529 -11.179 9.278 1.00 35.00 494 VAL A O 1
ATOM 3773 N N . THR A 1 495 ? 8.278 -11.620 10.609 1.00 34.16 495 THR A N 1
ATOM 3774 C CA . THR A 1 495 ? 8.588 -12.972 10.140 1.00 34.16 495 THR A CA 1
ATOM 3775 C C . THR A 1 495 ? 8.771 -13.838 11.379 1.00 34.16 495 THR A C 1
ATOM 3777 O O . THR A 1 495 ? 9.338 -13.408 12.382 1.00 34.16 495 THR A O 1
ATOM 3780 N N . GLN A 1 496 ? 8.166 -15.022 11.342 1.00 38.97 496 GLN A N 1
ATOM 3781 C CA . GLN A 1 496 ? 8.044 -15.947 12.462 1.00 38.97 496 GLN A CA 1
ATOM 3782 C C . GLN A 1 496 ? 9.416 -16.300 13.053 1.00 38.97 496 GLN A C 1
ATOM 3784 O O . GLN A 1 496 ? 10.223 -16.967 12.408 1.00 38.97 496 GLN A O 1
ATOM 3789 N N . GLN A 1 497 ? 9.650 -15.920 14.308 1.00 30.42 497 GLN A N 1
ATOM 3790 C CA . GLN A 1 497 ? 10.693 -16.515 15.138 1.00 30.42 497 GLN A CA 1
ATOM 3791 C C . GLN A 1 497 ? 10.189 -16.599 16.588 1.00 30.42 497 GLN A C 1
ATOM 3793 O O . GLN A 1 497 ? 9.521 -15.664 17.039 1.00 30.42 497 GLN A O 1
ATOM 3798 N N . PRO A 1 498 ? 10.439 -17.702 17.324 1.00 29.50 498 PRO A N 1
ATOM 3799 C CA . PRO A 1 498 ? 9.981 -17.824 18.705 1.00 29.50 498 PRO A CA 1
ATOM 3800 C C . PRO A 1 498 ? 10.672 -16.772 19.587 1.00 29.50 498 PRO A C 1
ATOM 3802 O O . PRO A 1 498 ? 11.843 -16.462 19.345 1.00 29.50 498 PRO A O 1
ATOM 3805 N N . PRO A 1 499 ? 9.993 -16.233 20.613 1.00 33.12 499 PRO A N 1
ATOM 3806 C CA . PRO A 1 499 ? 10.573 -15.211 21.474 1.00 33.12 499 PRO A CA 1
ATOM 3807 C C . PRO A 1 499 ? 11.777 -15.767 22.256 1.00 33.12 499 PRO A C 1
ATOM 3809 O O . PRO A 1 499 ? 11.707 -16.892 22.762 1.00 33.12 499 PRO A O 1
ATOM 3812 N N . PRO A 1 500 ? 12.876 -15.005 22.413 1.00 31.91 500 PRO A N 1
ATOM 3813 C CA . PRO A 1 500 ? 13.878 -15.316 23.422 1.00 31.91 500 PRO A CA 1
ATOM 3814 C C . PRO A 1 500 ? 13.283 -15.097 24.823 1.00 31.91 500 PRO A C 1
ATOM 3816 O O . PRO A 1 500 ? 12.441 -14.223 25.032 1.00 31.91 500 PRO A O 1
ATOM 3819 N N . ALA A 1 501 ? 13.710 -15.923 25.780 1.00 32.03 501 ALA A N 1
ATOM 3820 C CA . ALA A 1 501 ? 13.219 -15.923 27.156 1.00 32.03 501 ALA A CA 1
ATOM 3821 C C . ALA A 1 501 ? 13.348 -14.540 27.842 1.00 32.03 501 ALA A C 1
ATOM 3823 O O . ALA A 1 501 ? 14.318 -13.820 27.588 1.00 32.03 501 ALA A O 1
ATOM 3824 N N . PRO A 1 502 ? 12.410 -14.170 28.736 1.00 34.16 502 PRO A N 1
ATOM 3825 C CA . PRO A 1 502 ? 12.422 -12.868 29.395 1.00 34.16 502 PRO A CA 1
ATOM 3826 C C . PRO A 1 502 ? 13.596 -12.746 30.385 1.00 34.16 502 PRO A C 1
ATOM 3828 O O . PRO A 1 502 ? 13.822 -13.667 31.177 1.00 34.16 502 PRO A O 1
ATOM 3831 N N . PRO A 1 503 ? 14.326 -11.615 30.411 1.00 35.81 503 PRO A N 1
ATOM 3832 C CA . PRO A 1 503 ? 15.188 -11.291 31.537 1.00 35.81 503 PRO A CA 1
ATOM 3833 C C . PRO A 1 503 ? 14.328 -10.949 32.764 1.00 35.81 503 PRO A C 1
ATOM 3835 O O . PRO A 1 503 ? 13.249 -10.367 32.656 1.00 35.81 503 PRO A O 1
ATOM 3838 N N . ALA A 1 504 ? 14.807 -11.362 33.935 1.00 29.19 504 ALA A N 1
ATOM 3839 C CA . ALA A 1 504 ? 14.109 -11.260 35.208 1.00 29.19 504 ALA A CA 1
ATOM 3840 C C . ALA A 1 504 ? 13.692 -9.821 35.578 1.00 29.19 504 ALA A C 1
ATOM 3842 O O . ALA A 1 504 ? 14.405 -8.851 35.326 1.00 29.19 504 ALA A O 1
ATOM 3843 N N . LEU A 1 505 ? 12.532 -9.733 36.235 1.00 32.22 505 LEU A N 1
ATOM 3844 C CA . LEU A 1 505 ? 11.909 -8.536 36.798 1.00 32.22 505 LEU A CA 1
ATOM 3845 C C . LEU A 1 505 ? 12.858 -7.755 37.726 1.00 32.22 505 LEU A C 1
ATOM 3847 O O . LEU A 1 505 ? 13.249 -8.253 38.780 1.00 32.22 505 LEU A O 1
ATOM 3851 N N . THR A 1 506 ? 13.121 -6.490 37.398 1.00 30.23 506 THR A N 1
ATOM 3852 C CA . THR A 1 506 ? 13.564 -5.471 38.364 1.00 30.23 506 THR A CA 1
ATOM 3853 C C . THR A 1 506 ? 12.441 -4.447 38.566 1.00 30.23 506 THR A C 1
ATOM 3855 O O . THR A 1 506 ? 12.001 -3.850 37.581 1.00 30.23 506 THR A O 1
ATOM 3858 N N . PRO A 1 507 ? 11.961 -4.204 39.798 1.00 36.91 507 PRO A N 1
ATOM 3859 C CA . PRO A 1 507 ? 10.897 -3.244 40.056 1.00 36.91 507 PRO A CA 1
ATOM 3860 C C . PRO A 1 507 ? 11.478 -1.839 40.282 1.00 36.91 507 PRO A C 1
ATOM 3862 O O . PRO A 1 507 ? 12.282 -1.643 41.189 1.00 36.91 507 PRO A O 1
ATOM 3865 N N . SER A 1 508 ? 11.067 -0.866 39.461 1.00 35.50 508 SER A N 1
ATOM 3866 C CA . SER A 1 508 ? 10.774 0.543 39.820 1.00 35.50 508 SER A CA 1
ATOM 3867 C C . SER A 1 508 ? 10.995 1.498 38.638 1.00 35.50 508 SER A C 1
ATOM 3869 O O . SER A 1 508 ? 12.058 2.086 38.460 1.00 35.50 508 SER A O 1
ATOM 3871 N N . ALA A 1 509 ? 9.946 1.733 37.848 1.00 40.88 509 ALA A N 1
ATOM 3872 C CA . ALA A 1 509 ? 9.829 3.006 37.143 1.00 40.88 509 ALA A CA 1
ATOM 3873 C C . ALA A 1 509 ? 9.289 4.021 38.163 1.00 40.88 509 ALA A C 1
ATOM 3875 O O . ALA A 1 509 ? 8.111 4.002 38.517 1.00 40.88 509 ALA A O 1
ATOM 3876 N N . ASN A 1 510 ? 10.179 4.839 38.729 1.00 44.09 510 ASN A N 1
ATOM 3877 C CA . ASN A 1 510 ? 9.836 5.801 39.773 1.00 44.09 510 ASN A CA 1
ATOM 3878 C C . ASN A 1 510 ? 8.837 6.842 39.243 1.00 44.09 510 ASN A C 1
ATOM 3880 O O . ASN A 1 510 ? 9.180 7.674 38.404 1.00 44.09 510 ASN A O 1
ATOM 3884 N N . VAL A 1 511 ? 7.626 6.853 39.810 1.00 48.00 511 VAL A N 1
ATOM 3885 C CA . VAL A 1 511 ? 6.564 7.864 39.606 1.00 48.00 511 VAL A CA 1
ATOM 3886 C C . VAL A 1 511 ? 7.107 9.300 39.734 1.00 48.00 511 VAL A C 1
ATOM 3888 O O . VAL A 1 511 ? 6.649 10.222 39.061 1.00 48.00 511 VAL A O 1
ATOM 3891 N N . SER A 1 512 ? 8.162 9.480 40.530 1.00 41.28 512 SER A N 1
ATOM 3892 C CA . SER A 1 512 ? 8.902 10.727 40.714 1.00 41.28 512 SER A CA 1
ATOM 3893 C C . SER A 1 512 ? 9.523 11.280 39.424 1.00 41.28 512 SER A C 1
ATOM 3895 O O . SER A 1 512 ? 9.541 12.492 39.257 1.00 41.28 512 SER A O 1
ATOM 3897 N N . GLN A 1 513 ? 9.996 10.438 38.496 1.00 50.41 513 GLN A N 1
ATOM 3898 C CA . GLN A 1 513 ? 10.575 10.898 37.222 1.00 50.41 513 GLN A CA 1
ATOM 3899 C C . GLN A 1 513 ? 9.503 11.387 36.242 1.00 50.41 513 GLN A C 1
ATOM 3901 O O . GLN A 1 513 ? 9.719 12.358 35.521 1.00 50.41 513 GLN A O 1
ATOM 3906 N N . ILE A 1 514 ? 8.321 10.768 36.263 1.00 52.66 514 ILE A N 1
ATOM 3907 C CA . ILE A 1 514 ? 7.171 11.190 35.453 1.00 52.66 514 ILE A CA 1
ATOM 3908 C C . ILE A 1 514 ? 6.680 12.566 35.926 1.00 52.66 514 ILE A C 1
ATOM 3910 O O . ILE A 1 514 ? 6.464 13.463 35.111 1.00 52.66 514 ILE A O 1
ATOM 3914 N N . ILE A 1 515 ? 6.582 12.767 37.246 1.00 55.44 515 ILE A N 1
ATOM 3915 C CA . ILE A 1 515 ? 6.212 14.058 37.845 1.00 55.44 515 ILE A CA 1
ATOM 3916 C C . ILE A 1 515 ? 7.300 15.114 37.595 1.00 55.44 515 ILE A C 1
ATOM 3918 O O . ILE A 1 515 ? 6.981 16.254 37.268 1.00 55.44 515 ILE A O 1
ATOM 3922 N N . TYR A 1 516 ? 8.579 14.744 37.683 1.00 41.41 516 TYR A N 1
ATOM 3923 C CA . TYR A 1 516 ? 9.696 15.654 37.417 1.00 41.41 516 TYR A CA 1
ATOM 3924 C C . TYR A 1 516 ? 9.691 16.168 35.967 1.00 41.41 516 TYR A C 1
ATOM 3926 O O . TYR A 1 516 ? 9.829 17.370 35.734 1.00 41.41 516 TYR A O 1
ATOM 3934 N N . ASN A 1 517 ? 9.425 15.286 34.999 1.00 50.34 517 ASN A N 1
ATOM 3935 C CA . ASN A 1 517 ? 9.279 15.662 33.592 1.00 50.34 517 ASN A CA 1
ATOM 3936 C C . ASN A 1 517 ? 8.030 16.526 33.346 1.00 50.34 517 ASN A C 1
ATOM 3938 O O . ASN A 1 517 ? 8.092 17.474 32.568 1.00 50.34 517 ASN A O 1
ATOM 3942 N N . LEU A 1 518 ? 6.918 16.263 34.043 1.00 49.16 518 LEU A N 1
ATOM 3943 C CA . LEU A 1 518 ? 5.715 17.104 33.985 1.00 49.16 518 LEU A CA 1
ATOM 3944 C C . LEU A 1 518 ? 5.970 18.519 34.527 1.00 49.16 518 LEU A C 1
ATOM 3946 O O . LEU A 1 518 ? 5.528 19.487 33.915 1.00 49.16 518 LEU A O 1
ATOM 3950 N N . ILE A 1 519 ? 6.711 18.660 35.629 1.00 55.81 519 ILE A N 1
ATOM 3951 C CA . ILE A 1 519 ? 7.011 19.967 36.239 1.00 55.81 519 ILE A CA 1
ATOM 3952 C C . ILE A 1 519 ? 7.943 20.792 35.338 1.00 55.81 519 ILE A C 1
ATOM 3954 O O . ILE A 1 519 ? 7.684 21.971 35.108 1.00 55.81 519 ILE A O 1
ATOM 3958 N N . HIS A 1 520 ? 8.964 20.175 34.736 1.00 50.09 520 HIS A N 1
ATOM 3959 C CA . HIS A 1 520 ? 9.893 20.872 33.839 1.00 50.09 520 HIS A CA 1
ATOM 3960 C C . HIS A 1 520 ? 9.225 21.378 32.538 1.00 50.09 520 HIS A C 1
ATOM 3962 O O . HIS A 1 520 ? 9.682 22.348 31.934 1.00 50.09 520 HIS A O 1
ATOM 3968 N N . VAL A 1 521 ? 8.105 20.775 32.115 1.00 51.50 521 VAL A N 1
ATOM 3969 C CA . VAL A 1 521 ? 7.317 21.215 30.946 1.00 51.50 521 VAL A CA 1
ATOM 3970 C C . VAL A 1 521 ? 6.531 22.507 31.212 1.00 51.50 521 VAL A C 1
ATOM 3972 O O . VAL A 1 521 ? 6.336 23.292 30.285 1.00 51.50 521 VAL A O 1
ATOM 3975 N N . PHE A 1 522 ? 6.124 22.772 32.458 1.00 44.97 522 PHE A N 1
ATOM 3976 C CA . PHE A 1 522 ? 5.420 24.010 32.827 1.00 44.97 522 PHE A CA 1
ATOM 3977 C C . PHE A 1 522 ? 6.356 25.145 33.272 1.00 44.97 522 PHE A C 1
ATOM 3979 O O . PHE A 1 522 ? 5.909 26.285 33.379 1.00 44.97 522 PHE A O 1
ATOM 3986 N N . SER A 1 523 ? 7.642 24.865 33.507 1.00 44.06 523 SER A N 1
ATOM 3987 C CA . SER A 1 523 ? 8.597 25.840 34.061 1.00 44.06 523 SER A CA 1
ATOM 3988 C C . SER A 1 523 ? 9.490 26.560 33.042 1.00 44.06 523 SER A C 1
ATOM 3990 O O . SER A 1 523 ? 10.286 27.403 33.446 1.00 44.06 523 SER A O 1
ATOM 3992 N N . ASN A 1 524 ? 9.371 26.309 31.734 1.00 36.03 524 ASN A N 1
ATOM 3993 C CA . ASN A 1 524 ? 10.258 26.951 30.756 1.00 36.03 524 ASN A CA 1
ATOM 3994 C C . ASN A 1 524 ? 9.754 28.325 30.272 1.00 36.03 524 ASN A C 1
ATOM 3996 O O . ASN A 1 524 ? 9.144 28.452 29.212 1.00 36.03 524 ASN A O 1
ATOM 4000 N N . THR A 1 525 ? 10.127 29.369 31.012 1.00 40.97 525 THR A N 1
ATOM 4001 C CA . THR A 1 525 ? 10.549 30.652 30.426 1.00 40.97 525 THR A CA 1
ATOM 4002 C C . THR A 1 525 ? 12.001 30.884 30.812 1.00 40.97 525 THR A C 1
ATOM 4004 O O . THR A 1 525 ? 12.270 31.459 31.864 1.00 40.97 525 THR A O 1
ATOM 4007 N N . ASP A 1 526 ? 12.925 30.429 29.965 1.00 39.81 526 ASP A N 1
ATOM 4008 C CA . ASP A 1 526 ? 14.355 30.701 30.111 1.00 39.81 526 ASP A CA 1
ATOM 4009 C C . ASP A 1 526 ? 14.826 31.518 28.886 1.00 39.81 526 ASP A C 1
ATOM 4011 O O . ASP A 1 526 ? 15.126 30.955 27.828 1.00 39.81 526 ASP A O 1
ATOM 4015 N N . PRO A 1 527 ? 14.817 32.864 28.959 1.00 40.22 527 PRO A N 1
ATOM 4016 C CA . PRO A 1 527 ? 14.922 33.744 27.790 1.00 40.22 527 PRO A CA 1
ATOM 4017 C C . PRO A 1 527 ? 16.310 33.776 27.122 1.00 40.22 527 PRO A C 1
ATOM 4019 O O . PRO A 1 527 ? 16.479 34.454 26.109 1.00 40.22 527 PRO A O 1
ATOM 4022 N N . GLN A 1 528 ? 17.313 33.058 27.644 1.00 37.44 528 GLN A N 1
ATOM 4023 C CA . GLN A 1 528 ? 18.670 33.058 27.077 1.00 37.44 528 GLN A CA 1
ATOM 4024 C C . GLN A 1 528 ? 18.931 31.961 26.034 1.00 37.44 528 GLN A C 1
ATOM 4026 O O . GLN A 1 528 ? 19.831 32.132 25.212 1.00 37.44 528 GLN A O 1
ATOM 4031 N N . LYS A 1 529 ? 18.154 30.868 25.997 1.00 39.38 529 LYS A N 1
ATOM 4032 C CA . LYS A 1 529 ? 18.362 29.789 25.006 1.00 39.38 529 LYS A CA 1
ATOM 4033 C C . LYS A 1 529 ? 17.691 30.071 23.653 1.00 39.38 529 LYS A C 1
ATOM 4035 O O . LYS A 1 529 ? 18.098 29.510 22.639 1.00 39.38 529 LYS A O 1
ATOM 4040 N N . ASP A 1 530 ? 16.737 31.004 23.623 1.00 35.66 530 ASP A N 1
ATOM 4041 C CA . ASP A 1 530 ? 16.019 31.431 22.413 1.00 35.66 530 ASP A CA 1
ATOM 4042 C C . ASP A 1 530 ? 16.832 32.360 21.492 1.00 35.66 530 ASP A C 1
ATOM 4044 O O . ASP A 1 530 ? 16.439 32.589 20.349 1.00 35.66 530 ASP A O 1
ATOM 4048 N N . LEU A 1 531 ? 17.972 32.897 21.944 1.00 34.62 531 LEU A N 1
ATOM 4049 C CA . LEU A 1 531 ? 18.791 33.818 21.143 1.00 34.62 531 LEU A CA 1
ATOM 4050 C C . LEU A 1 531 ? 19.674 33.099 20.110 1.00 34.62 531 LEU A C 1
ATOM 4052 O O . LEU A 1 531 ? 19.816 33.606 19.003 1.00 34.62 531 LEU A O 1
ATOM 4056 N N . ASN A 1 532 ? 20.167 31.890 20.403 1.00 31.69 532 ASN A N 1
ATOM 4057 C CA . ASN A 1 532 ? 20.989 31.120 19.454 1.00 31.69 532 ASN A CA 1
ATOM 4058 C C . ASN A 1 532 ? 20.175 30.314 18.428 1.00 31.69 532 ASN A C 1
ATOM 4060 O O . ASN A 1 532 ? 20.738 29.845 17.446 1.00 31.69 532 ASN A O 1
ATOM 4064 N N . ASN A 1 533 ? 18.862 30.159 18.631 1.00 33.84 533 ASN A N 1
ATOM 4065 C CA . ASN A 1 533 ? 17.985 29.419 17.714 1.00 33.84 533 ASN A CA 1
ATOM 4066 C C . ASN A 1 533 ? 17.174 30.342 16.781 1.00 33.84 533 ASN A C 1
ATOM 4068 O O . ASN A 1 533 ? 16.327 29.873 16.025 1.00 33.84 533 ASN A O 1
ATOM 4072 N N . ARG A 1 534 ? 17.406 31.663 16.839 1.00 31.84 534 ARG A N 1
ATOM 4073 C CA . ARG A 1 534 ? 16.688 32.683 16.049 1.00 31.84 534 ARG A CA 1
ATOM 4074 C C . ARG A 1 534 ? 17.329 33.012 14.698 1.00 31.84 534 ARG A C 1
ATOM 4076 O O . ARG A 1 534 ? 16.738 33.779 13.944 1.00 31.84 534 ARG A O 1
ATOM 4083 N N . GLU A 1 535 ? 18.471 32.414 14.364 1.00 31.61 535 GLU A N 1
ATOM 4084 C CA . GLU A 1 535 ? 19.173 32.645 13.087 1.00 31.61 535 GLU A CA 1
ATOM 4085 C C . GLU A 1 535 ? 18.900 31.567 12.020 1.00 31.61 535 GLU A C 1
ATOM 4087 O O . GLU A 1 535 ? 19.417 31.632 10.910 1.00 31.61 535 GLU A O 1
ATOM 4092 N N . SER A 1 536 ? 18.018 30.604 12.301 1.00 32.34 536 SER A N 1
ATOM 4093 C CA . SER A 1 536 ? 17.442 29.690 11.305 1.00 32.34 536 SER A CA 1
ATOM 4094 C C . SER A 1 536 ? 15.921 29.755 11.431 1.00 32.34 536 SER A C 1
ATOM 4096 O O . SER A 1 536 ? 15.376 29.407 12.473 1.00 32.34 536 SER A O 1
ATOM 4098 N N . GLY A 1 537 ? 15.244 30.291 10.411 1.00 29.42 537 GLY A N 1
ATOM 4099 C CA . GLY A 1 537 ? 13.818 30.643 10.424 1.00 29.42 537 GLY A CA 1
ATOM 4100 C C . GLY A 1 537 ? 12.912 29.645 11.160 1.00 29.42 537 GLY A C 1
ATOM 4101 O O . GLY A 1 537 ? 12.906 28.452 10.870 1.00 29.42 537 GLY A O 1
ATOM 4102 N N . GLY A 1 538 ? 12.143 30.167 12.120 1.00 35.69 538 GLY A N 1
ATOM 4103 C CA . GLY A 1 538 ? 11.342 29.406 13.071 1.00 35.69 538 GLY A CA 1
ATOM 4104 C C . GLY A 1 538 ? 10.353 28.425 12.441 1.00 35.69 538 GLY A C 1
ATOM 4105 O O . GLY A 1 538 ? 9.296 28.805 11.946 1.00 35.69 538 GLY A O 1
ATOM 4106 N N . SER A 1 539 ? 10.661 27.142 12.583 1.00 39.66 539 SER A N 1
ATOM 4107 C CA . SER A 1 539 ? 9.703 26.044 12.567 1.00 39.66 539 SER A CA 1
ATOM 4108 C C . SER A 1 539 ? 9.814 25.373 13.928 1.00 39.66 539 SER A C 1
ATOM 4110 O O . SER A 1 539 ? 10.810 24.712 14.209 1.00 39.66 539 SER A O 1
ATOM 4112 N N . LEU A 1 540 ? 8.820 25.567 14.795 1.00 51.97 540 LEU A N 1
ATOM 4113 C CA . LEU A 1 540 ? 8.712 24.796 16.032 1.00 51.97 540 LEU A CA 1
ATOM 4114 C C . LEU A 1 540 ? 8.762 23.307 15.660 1.00 51.97 540 LEU A C 1
ATOM 4116 O O . LEU A 1 540 ? 8.013 22.895 14.773 1.00 51.97 540 LEU A O 1
ATOM 4120 N N . ASP A 1 541 ? 9.642 22.529 16.293 1.00 75.69 541 ASP A N 1
ATOM 4121 C CA . ASP A 1 541 ? 9.780 21.099 16.008 1.00 75.69 541 ASP A CA 1
ATOM 4122 C C . ASP A 1 541 ? 8.382 20.436 16.061 1.00 75.69 541 ASP A C 1
ATOM 4124 O O . ASP A 1 541 ? 7.678 20.590 17.074 1.00 75.69 541 ASP A O 1
ATOM 4128 N N . PRO A 1 542 ? 7.909 19.783 14.978 1.00 81.00 542 PRO A N 1
ATOM 4129 C CA . PRO A 1 542 ? 6.566 19.209 14.913 1.00 81.00 542 PRO A CA 1
ATOM 4130 C C . PRO A 1 542 ? 6.261 18.279 16.092 1.00 81.00 542 PRO A C 1
ATOM 4132 O O . PRO A 1 542 ? 5.113 18.242 16.548 1.00 81.00 542 PRO A O 1
ATOM 4135 N N . ILE A 1 543 ? 7.269 17.603 16.655 1.00 86.38 543 ILE A N 1
ATOM 4136 C CA . ILE A 1 543 ? 7.093 16.774 17.853 1.00 86.38 543 ILE A CA 1
ATOM 4137 C C . ILE A 1 543 ? 6.754 17.611 19.095 1.00 86.38 543 ILE A C 1
ATOM 4139 O O . ILE A 1 543 ? 5.875 17.232 19.865 1.00 86.38 543 ILE A O 1
ATOM 4143 N N . LEU A 1 544 ? 7.364 18.789 19.269 1.00 86.50 544 LEU A N 1
ATOM 4144 C CA . LEU A 1 544 ? 7.101 19.683 20.401 1.00 86.50 544 LEU A CA 1
ATOM 4145 C C . LEU A 1 544 ? 5.709 20.314 20.302 1.00 86.50 544 LEU A C 1
ATOM 4147 O O . LEU A 1 544 ? 5.000 20.419 21.305 1.00 86.50 544 LEU A O 1
ATOM 4151 N N . SER A 1 545 ? 5.294 20.703 19.094 1.00 87.75 545 SER A N 1
ATOM 4152 C CA . SER A 1 545 ? 3.929 21.182 18.832 1.00 87.75 545 SER A CA 1
ATOM 4153 C C . SER A 1 545 ? 2.888 20.093 19.125 1.00 87.75 545 SER A C 1
ATOM 4155 O O . SER A 1 545 ? 1.883 20.340 19.805 1.00 87.75 545 SER A O 1
ATOM 4157 N N . THR A 1 546 ? 3.168 18.864 18.681 1.00 89.19 546 THR A N 1
ATOM 4158 C CA . THR A 1 546 ? 2.334 17.689 18.958 1.00 89.19 546 THR A CA 1
ATOM 4159 C C . THR A 1 546 ? 2.252 17.418 20.455 1.00 89.19 546 THR A C 1
ATOM 4161 O O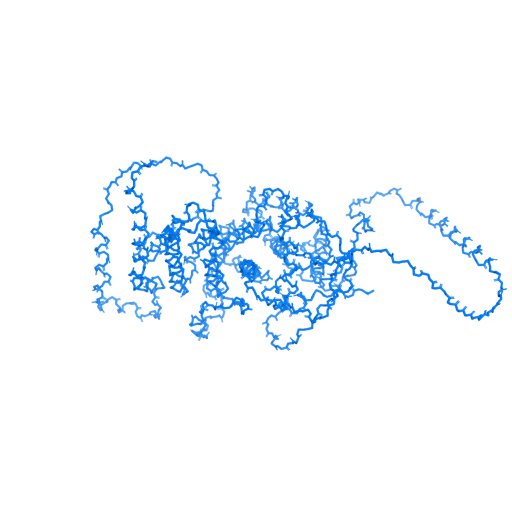 . THR A 1 546 ? 1.152 17.281 20.982 1.00 89.19 546 THR A O 1
ATOM 4164 N N . ARG A 1 547 ? 3.388 17.425 21.162 1.00 91.56 547 ARG A N 1
ATOM 4165 C CA . ARG A 1 547 ? 3.476 17.211 22.612 1.00 91.56 547 ARG A CA 1
ATOM 4166 C C . ARG A 1 547 ? 2.593 18.186 23.383 1.00 91.56 547 ARG A C 1
ATOM 4168 O O . ARG A 1 547 ? 1.774 17.750 24.185 1.00 91.56 547 ARG A O 1
ATOM 4175 N N . ARG A 1 548 ? 2.703 19.493 23.114 1.00 90.12 548 ARG A N 1
ATOM 4176 C CA . ARG A 1 548 ? 1.859 20.517 23.766 1.00 90.12 548 ARG A CA 1
ATOM 4177 C C . ARG A 1 548 ? 0.372 20.268 23.514 1.00 90.12 548 ARG A C 1
ATOM 4179 O O . ARG A 1 548 ? -0.434 20.324 24.438 1.00 90.12 548 ARG A O 1
ATOM 4186 N N . SER A 1 549 ? 0.021 19.956 22.269 1.00 90.94 549 SER A N 1
ATOM 4187 C CA . SER A 1 549 ? -1.366 19.717 21.860 1.00 90.94 549 SER A CA 1
ATOM 4188 C C . SER A 1 549 ? -1.941 18.435 22.476 1.00 90.94 549 SER A C 1
ATOM 4190 O O . SER A 1 549 ? -3.103 18.410 22.878 1.00 90.94 549 SER A O 1
ATOM 4192 N N . LEU A 1 550 ? -1.134 17.378 22.592 1.00 91.31 550 LEU A N 1
ATOM 4193 C CA . LEU A 1 550 ? -1.530 16.115 23.213 1.00 91.31 550 LEU A CA 1
ATOM 4194 C C . LEU A 1 550 ? -1.680 16.262 24.732 1.00 91.31 550 LEU A C 1
ATOM 4196 O O . LEU A 1 550 ? -2.674 15.800 25.283 1.00 91.31 550 LEU A O 1
ATOM 4200 N N . LEU A 1 551 ? -0.765 16.979 25.395 1.00 91.44 551 LEU A N 1
ATOM 4201 C CA . LEU A 1 551 ? -0.873 17.299 26.825 1.00 91.44 551 LEU A CA 1
ATOM 4202 C C . LEU A 1 551 ? -2.125 18.127 27.138 1.00 91.44 551 LEU A C 1
ATOM 4204 O O . LEU A 1 551 ? -2.793 17.869 28.135 1.00 91.44 551 LEU A O 1
ATOM 4208 N N . SER A 1 552 ? -2.511 19.056 26.258 1.00 92.19 552 SER A N 1
ATOM 4209 C CA . SER A 1 552 ? -3.783 19.780 26.394 1.00 92.19 552 SER A CA 1
ATOM 4210 C C . SER A 1 552 ? -5.012 18.863 26.298 1.00 92.19 552 SER A C 1
ATOM 4212 O O . SER A 1 552 ? -6.071 19.222 26.806 1.00 92.19 552 SER A O 1
ATOM 4214 N N . ASN A 1 553 ? -4.889 17.695 25.658 1.00 90.19 553 ASN A N 1
ATOM 4215 C CA . ASN A 1 553 ? -5.941 16.680 25.554 1.00 90.19 553 ASN A CA 1
ATOM 4216 C C . ASN A 1 553 ? -5.795 15.554 26.593 1.00 90.19 553 ASN A C 1
ATOM 4218 O O . ASN A 1 553 ? -6.599 14.621 26.604 1.00 90.19 553 ASN A O 1
ATOM 4222 N N . LEU A 1 554 ? -4.818 15.636 27.502 1.00 90.50 554 LEU A N 1
ATOM 4223 C CA . LEU A 1 554 ? -4.593 14.625 28.533 1.00 90.50 554 LEU A CA 1
ATOM 4224 C C . LEU A 1 554 ? -5.831 14.359 29.412 1.00 90.50 554 LEU A C 1
ATOM 4226 O O . LEU A 1 554 ? -6.109 13.186 29.655 1.00 90.50 554 LEU A O 1
ATOM 4230 N N . PRO A 1 555 ? -6.636 15.365 29.829 1.00 93.62 555 PRO A N 1
ATOM 4231 C CA . PRO A 1 555 ? -7.852 15.101 30.604 1.00 93.62 555 PRO A CA 1
ATOM 4232 C C . PRO A 1 555 ? -8.833 14.164 29.888 1.00 93.62 555 PRO A C 1
ATOM 4234 O O . PRO A 1 555 ? -9.439 13.303 30.518 1.00 93.62 555 PRO A O 1
ATOM 4237 N N . ARG A 1 556 ? -8.951 14.285 28.559 1.00 93.00 556 ARG A N 1
ATOM 4238 C CA . ARG A 1 556 ? -9.819 13.437 27.731 1.00 93.00 556 ARG A CA 1
ATOM 4239 C C . ARG A 1 556 ? -9.328 11.991 27.683 1.00 93.00 556 ARG A C 1
ATOM 4241 O O . ARG A 1 556 ? -10.147 11.077 27.767 1.00 93.00 556 ARG A O 1
ATOM 4248 N N . ILE A 1 557 ? -8.013 11.817 27.536 1.00 93.31 557 ILE A N 1
ATOM 4249 C CA . ILE A 1 557 ? -7.334 10.514 27.519 1.00 93.31 557 ILE A CA 1
ATOM 4250 C C . ILE A 1 557 ? -7.501 9.823 28.873 1.00 93.31 557 ILE A C 1
ATOM 4252 O O . ILE A 1 557 ? -7.919 8.669 28.928 1.00 93.31 557 ILE A O 1
ATOM 4256 N N . LEU A 1 558 ? -7.238 10.545 29.966 1.00 93.31 558 LEU A N 1
ATOM 4257 C CA . LEU A 1 558 ? -7.396 10.024 31.323 1.00 93.31 558 LEU A CA 1
ATOM 4258 C C . LEU A 1 558 ? -8.847 9.642 31.613 1.00 93.31 558 LEU A C 1
ATOM 4260 O O . LEU A 1 558 ? -9.079 8.558 32.133 1.00 93.31 558 LEU A O 1
ATOM 4264 N N . ALA A 1 559 ? -9.818 10.474 31.226 1.00 93.06 559 ALA A N 1
ATOM 4265 C CA . ALA A 1 559 ? -11.233 10.150 31.393 1.00 93.06 559 ALA A CA 1
ATOM 4266 C C . ALA A 1 559 ? -11.608 8.834 30.690 1.00 93.06 559 ALA A C 1
ATOM 4268 O O . ALA A 1 559 ? -12.210 7.967 31.316 1.00 93.06 559 ALA A O 1
ATOM 4269 N N . ALA A 1 560 ? -11.188 8.634 29.434 1.00 92.50 560 ALA A N 1
ATOM 4270 C CA . ALA A 1 560 ? -11.441 7.380 28.721 1.00 92.50 560 ALA A CA 1
ATOM 4271 C C . ALA A 1 560 ? -10.803 6.173 29.435 1.00 92.50 560 ALA A C 1
ATOM 4273 O O . ALA A 1 560 ? -11.458 5.153 29.630 1.00 92.50 560 ALA A O 1
ATOM 4274 N N . LEU A 1 561 ? -9.551 6.288 29.886 1.00 92.69 561 LEU A N 1
ATOM 4275 C CA . LEU A 1 561 ? -8.872 5.205 30.608 1.00 92.69 561 LEU A CA 1
ATOM 4276 C C . LEU A 1 561 ? -9.526 4.890 31.962 1.00 92.69 561 LEU A C 1
ATOM 4278 O O . LEU A 1 561 ? -9.621 3.721 32.325 1.00 92.69 561 LEU A O 1
ATOM 4282 N N . VAL A 1 562 ? -10.019 5.902 32.682 1.00 92.38 562 VAL A N 1
ATOM 4283 C CA . VAL A 1 562 ? -10.762 5.711 33.938 1.00 92.38 562 VAL A CA 1
ATOM 4284 C C . VAL A 1 562 ? -12.061 4.947 33.689 1.00 92.38 562 VAL A C 1
ATOM 4286 O O . VAL A 1 562 ? -12.326 3.992 34.411 1.00 92.38 562 VAL A O 1
ATOM 4289 N N . THR A 1 563 ? -12.818 5.268 32.630 1.00 89.00 563 THR A N 1
ATOM 4290 C CA . THR A 1 563 ? -14.044 4.506 32.306 1.00 89.00 563 THR A CA 1
ATOM 4291 C C . THR A 1 563 ? -13.758 3.029 32.030 1.00 89.00 563 THR A C 1
ATOM 4293 O O . THR A 1 563 ? -14.517 2.156 32.443 1.00 89.00 563 THR A O 1
ATOM 4296 N N . VAL A 1 564 ? -12.631 2.731 31.377 1.00 88.62 564 VAL A N 1
ATOM 4297 C CA . VAL A 1 564 ? -12.185 1.352 31.141 1.00 88.62 564 VAL A CA 1
ATOM 4298 C C . VAL A 1 564 ? -11.802 0.673 32.454 1.00 88.62 564 VAL A C 1
ATOM 4300 O O . VAL A 1 564 ? -12.193 -0.467 32.690 1.00 88.62 564 VAL A O 1
ATOM 4303 N N . TRP A 1 565 ? -11.062 1.372 33.315 1.00 88.25 565 TRP A N 1
ATOM 4304 C CA . TRP A 1 565 ? -10.640 0.861 34.617 1.00 88.25 565 TRP A CA 1
ATOM 4305 C C . TRP A 1 565 ? -11.827 0.522 35.526 1.00 88.25 565 TRP A C 1
ATOM 4307 O O . TRP A 1 565 ? -11.852 -0.558 36.114 1.00 88.25 565 TRP A O 1
ATOM 4317 N N . GLU A 1 566 ? -12.816 1.413 35.618 1.00 88.00 566 GLU A N 1
ATOM 4318 C CA . GLU A 1 566 ? -14.042 1.204 36.396 1.00 88.00 566 GLU A CA 1
ATOM 4319 C C . GLU A 1 566 ? -14.828 -0.010 35.890 1.00 88.00 566 GLU A C 1
ATOM 4321 O O . GLU A 1 566 ? -15.244 -0.851 36.685 1.00 88.00 566 GLU A O 1
ATOM 4326 N N . ALA A 1 567 ? -14.968 -0.146 34.569 1.00 84.75 567 ALA A N 1
ATOM 4327 C CA . ALA A 1 567 ? -15.697 -1.253 33.958 1.00 84.75 567 ALA A CA 1
ATOM 4328 C C . ALA A 1 567 ? -15.023 -2.618 34.160 1.00 84.75 567 ALA A C 1
ATOM 4330 O O . ALA A 1 567 ? -15.715 -3.620 34.294 1.00 84.75 567 ALA A O 1
ATOM 4331 N N . VAL A 1 568 ? -13.687 -2.673 34.178 1.00 83.69 568 VAL A N 1
ATOM 4332 C CA . VAL A 1 568 ? -12.936 -3.921 34.408 1.00 83.69 568 VAL A CA 1
ATOM 4333 C C . VAL A 1 568 ? -12.863 -4.261 35.899 1.00 83.69 568 VAL A C 1
ATOM 4335 O O . VAL A 1 568 ? -12.945 -5.427 36.263 1.00 83.69 568 VAL A O 1
ATOM 4338 N N . SER A 1 569 ? -12.743 -3.254 36.768 1.00 81.75 569 SER A N 1
ATOM 4339 C CA . SER A 1 569 ? -12.633 -3.454 38.221 1.00 81.75 569 SER A CA 1
ATOM 4340 C C . SER A 1 569 ? -13.976 -3.776 38.888 1.00 81.75 569 SER A C 1
ATOM 4342 O O . SER A 1 569 ? -13.999 -4.374 39.960 1.00 81.75 569 SER A O 1
ATOM 4344 N N . GLY A 1 570 ? -15.099 -3.376 38.282 1.00 66.56 570 GLY A N 1
ATOM 4345 C CA . GLY A 1 570 ? -16.446 -3.686 38.773 1.00 66.56 570 GLY A CA 1
ATOM 4346 C C . GLY A 1 570 ? -16.894 -5.139 38.560 1.00 66.56 570 GLY A C 1
ATOM 4347 O O . GLY A 1 570 ? -17.856 -5.561 39.199 1.00 66.56 570 GLY A O 1
ATOM 4348 N N . ASP A 1 571 ? -16.210 -5.900 37.699 1.00 57.31 571 ASP A N 1
ATOM 4349 C CA . ASP A 1 571 ? -16.590 -7.269 37.300 1.00 57.31 571 ASP A CA 1
ATOM 4350 C C . ASP A 1 571 ? -16.096 -8.350 38.293 1.00 57.31 571 ASP A C 1
ATOM 4352 O O . ASP A 1 571 ? -16.613 -9.462 38.326 1.00 57.31 571 ASP A O 1
ATOM 4356 N N . ASP A 1 572 ? -15.157 -8.010 39.185 1.00 50.28 572 ASP A N 1
ATOM 4357 C CA . ASP A 1 572 ? -14.589 -8.915 40.208 1.00 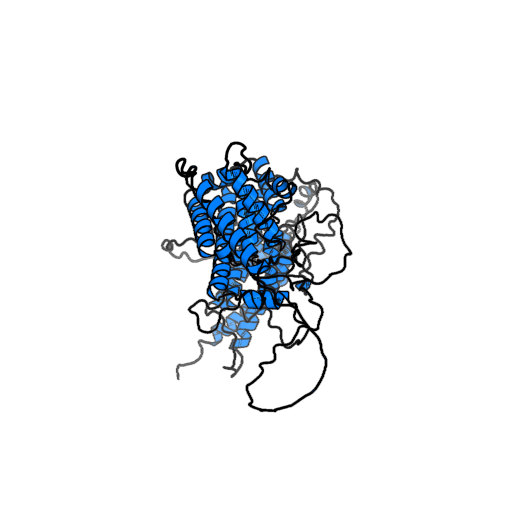50.28 572 ASP A CA 1
ATOM 4358 C C . ASP A 1 572 ? -15.457 -9.034 41.492 1.00 50.28 572 ASP A C 1
ATOM 4360 O O . ASP A 1 572 ? -15.037 -9.600 42.504 1.00 50.28 572 ASP A O 1
ATOM 4364 N N . GLY A 1 573 ? -16.677 -8.478 41.492 1.00 44.25 573 GLY A N 1
ATOM 4365 C CA . GLY A 1 573 ? -17.513 -8.305 42.692 1.00 44.25 573 GLY A CA 1
ATOM 4366 C C . GLY A 1 573 ? -18.688 -9.276 42.893 1.00 44.25 573 GLY A C 1
ATOM 4367 O O . GLY A 1 573 ? -19.416 -9.124 43.877 1.00 44.25 573 GLY A O 1
ATOM 4368 N N . GLY A 1 574 ? -18.926 -10.241 41.998 1.00 37.97 574 GLY A N 1
ATOM 4369 C CA . GLY A 1 574 ? -20.070 -11.164 42.089 1.00 37.97 574 GLY A CA 1
ATOM 4370 C C . GLY A 1 574 ? -19.675 -12.578 42.538 1.00 37.97 574 GLY A C 1
ATOM 4371 O O . GLY A 1 574 ? -18.822 -13.183 41.890 1.00 37.97 574 GLY A O 1
ATOM 4372 N N . PRO A 1 575 ? -20.273 -13.163 43.598 1.00 34.53 575 PRO A N 1
ATOM 4373 C CA . PRO A 1 575 ? -20.041 -14.571 43.912 1.00 34.53 575 PRO A CA 1
ATOM 4374 C C . PRO A 1 575 ? -20.643 -15.466 42.811 1.00 34.53 575 PRO A C 1
ATOM 4376 O O . PRO A 1 575 ? -21.677 -15.103 42.241 1.00 34.53 575 PRO A O 1
ATOM 4379 N N . PRO A 1 576 ? -20.052 -16.642 42.522 1.00 38.44 576 PRO A N 1
ATOM 4380 C CA . PRO A 1 576 ? -20.682 -17.616 41.639 1.00 38.44 576 PRO A CA 1
ATOM 4381 C C . PRO A 1 576 ? -21.997 -18.085 42.277 1.00 38.44 576 PRO A C 1
ATOM 4383 O O . PRO A 1 576 ? -22.002 -18.506 43.437 1.00 38.44 576 PRO A O 1
ATOM 4386 N N . ALA A 1 577 ? -23.096 -17.974 41.530 1.00 35.31 577 ALA A N 1
ATOM 4387 C CA . ALA A 1 577 ? -24.389 -18.564 41.875 1.00 35.31 577 ALA A CA 1
ATOM 4388 C C . ALA A 1 577 ? -24.538 -19.940 41.222 1.00 35.31 577 ALA A C 1
ATOM 4390 O O . ALA A 1 577 ? -24.164 -20.061 40.031 1.00 35.31 577 ALA A O 1
#

Organism: Ixodes ricinus (NCBI:txid34613)